Protein AF-R6WFL3-F1 (afdb_monomer_lite)

Sequence (416 aa):
MQDYYDLLGLNENCTKDEAKNAFMSKKKEVQGKMLSRDSEERAAAVKELGELTSAYKAIVENITDANKTSNSVKTESGGIIISDPIQQPPKPVTPKPVTPIKVNPSGTVINKNMMIIFGMILGILVLGFAVYFVFIQPNKPKNIPIPPPIGTPASIIPKMEDAKERHNGNIASIAKLINDTVNKKGNLKGETELLNSAMRVEQEVLDTLTELRNSSEANTRKGRMLIRILQAEQKRISGLVDGLRAGVNGLDYQAAFKIGSEGYYEYERLNSEYMHFETGDFKPQMAYVKGDDVFLRSAPSTNSSVIKTLKRNSGLDAIAVQTCDDERAGMINTDNVVVGFNGQNIRLAKGQPVTITGENGGTYQCQLNLENGSGTIYVDKVNMKKLYGETWYKVRLSGGTEGWVYKDFIQLKRDM

Secondary structure (DSSP, 8-state):
-HHHHHHHT--TT--HHHHHHHHHHHHHHHHHHTT-S-HHHHHHHHHHHHHHHHHHHHHHHHHHHHHHHHHS---------------------------------------HHHHHHHHHH---------SS-SS-------PPPPPPPSPPPPPSHHHHHHHHHHHHHHHHHHHHHHHHHHHHHSS-TT-HHHHHHHHHHHHHHHHHHHHHHHSTTTTSHHHHHHHHHHHHHHHHHHHHHHHHHHHHTTS--HHHHHHHHHHHHHHHHHHHHHHTTS--S---EEEEE-SSSEEEESSSSTTSPEEEEE-TT-EEEEEEEEE---TTEEEE-SSSEEEEETTEEEEEPTT-EEEEEEEETTEEEEEEEETTEEEEEEEEGGGEEE-TT-EEEEEE-TTS-EEEEEGGGEEE----

Radius of gyration: 30.84 Å; chains: 1; bounding box: 76×75×83 Å

pLDDT: mean 71.74, std 24.75, range [20.84, 97.12]

Foldseek 3Di:
DVVLCVLLVHDLPDDLVSLVVSLVVVLVVLVVQCPDPDPVSVVVSVVSNVSNVVSSVVSNVSNVVVVVVVVVDDDDDDDDDDDDDDDDDDDDDDDDDDDDDDDDPPDPPPPVVNVVLCVLLPVDDDPPPPPPPPDDDDPDPDDDDDDDDPDDDDDCLVVLVVLLVVLVVQLVVLSVVLVVCCVVPVFLAQVVVSLVSLVVSLVSLVVSLVVLCPDPCCPFPSNVLSNQLSVLSNQLSQLSNQLSVQRNNPHHSSVSSNSNSVSVVSNVVSVVVVCVQPWDPPDKAKKWFQDAQFFFFAAQALPGDGPDTDGGRAIWIQDTKHADRQQQGKWFQAFQFWKDWPNDIDGDGGGQIWGFDADDDQWTWTWHQDPVGIGIIIGGPVRMDRRGRAMWTWIAHPVRDIGIGGPVRMGTDDDD

InterPro domains:
  IPR003646 SH3-like domain, bacterial-type [SM00287] (284-413)

Organism: NCBI:txid1263101

Structure (mmCIF, N/CA/C/O backbone):
data_AF-R6WFL3-F1
#
_entry.id   AF-R6WFL3-F1
#
loop_
_atom_site.group_PDB
_atom_site.id
_atom_site.type_symbol
_atom_site.label_atom_id
_atom_site.label_alt_id
_atom_site.label_comp_id
_atom_site.label_asym_id
_atom_site.label_entity_id
_atom_site.label_seq_id
_atom_site.pdbx_PDB_ins_code
_atom_site.Cartn_x
_atom_site.Cartn_y
_atom_site.Cartn_z
_atom_site.occupancy
_atom_site.B_iso_or_equiv
_atom_site.auth_seq_id
_atom_site.auth_comp_id
_atom_site.auth_asym_id
_atom_site.auth_atom_id
_atom_site.pdbx_PDB_model_num
ATOM 1 N N . MET A 1 1 ? -12.961 -30.125 22.617 1.00 55.56 1 MET A N 1
ATOM 2 C CA . MET A 1 1 ? -11.669 -29.448 22.319 1.00 55.56 1 MET A CA 1
ATOM 3 C C . MET A 1 1 ? -11.300 -29.742 20.879 1.00 55.56 1 MET A C 1
ATOM 5 O O . MET A 1 1 ? -11.206 -28.788 20.120 1.00 55.56 1 MET A O 1
ATOM 9 N N . GLN A 1 2 ? -11.254 -31.025 20.499 1.00 55.75 2 GLN A N 1
ATOM 10 C CA . GLN A 1 2 ? -11.395 -31.530 19.124 1.00 55.75 2 GLN A CA 1
ATOM 11 C C . GLN A 1 2 ? -12.262 -30.643 18.205 1.00 55.75 2 GLN A C 1
ATOM 13 O O . GLN A 1 2 ? -11.785 -30.208 17.167 1.00 55.75 2 GLN A O 1
ATOM 18 N N . ASP A 1 3 ? -13.461 -30.251 18.646 1.00 67.31 3 ASP A N 1
ATOM 19 C CA . ASP A 1 3 ? -14.421 -29.370 17.959 1.00 67.31 3 ASP A CA 1
ATOM 20 C C . ASP A 1 3 ? -13.785 -28.081 17.383 1.00 67.31 3 ASP A C 1
ATOM 22 O O . ASP A 1 3 ? -14.160 -27.608 16.311 1.00 67.31 3 ASP A O 1
ATOM 26 N N . TYR A 1 4 ? -12.807 -27.498 18.088 1.00 69.19 4 TYR A N 1
ATOM 27 C CA . TYR A 1 4 ? -12.078 -26.309 17.640 1.00 69.19 4 TYR A CA 1
ATOM 28 C C . TYR A 1 4 ? -11.021 -26.640 16.578 1.00 69.19 4 TYR A C 1
ATOM 30 O O . TYR A 1 4 ? -10.841 -25.869 15.634 1.00 69.19 4 TYR A O 1
ATOM 38 N N . TYR A 1 5 ? -10.340 -27.782 16.702 1.00 72.06 5 TYR A N 1
ATOM 39 C CA . TYR A 1 5 ? -9.406 -28.269 15.685 1.00 72.06 5 TYR A CA 1
ATOM 40 C C . TYR A 1 5 ? -10.160 -28.642 14.401 1.00 72.06 5 TYR A C 1
ATOM 42 O O . TYR A 1 5 ? -9.754 -28.219 13.318 1.00 72.06 5 TYR A O 1
ATOM 50 N N . ASP A 1 6 ? -11.321 -29.293 14.516 1.00 82.88 6 ASP A N 1
ATOM 51 C CA . ASP A 1 6 ? -12.229 -29.602 13.405 1.00 82.88 6 ASP A CA 1
ATOM 52 C C . ASP A 1 6 ? -12.723 -28.321 12.706 1.00 82.88 6 ASP A C 1
ATOM 54 O O . ASP A 1 6 ? -12.683 -28.215 11.475 1.00 82.88 6 ASP A O 1
ATOM 58 N N . LEU A 1 7 ? -13.095 -27.290 13.481 1.00 78.81 7 LEU A N 1
ATOM 59 C CA . LEU A 1 7 ? -13.465 -25.967 12.959 1.00 78.81 7 LEU A CA 1
ATOM 60 C C . LEU A 1 7 ? -12.362 -25.325 12.107 1.00 78.81 7 LEU A C 1
ATOM 62 O O . LEU A 1 7 ? -12.686 -24.603 11.163 1.00 78.81 7 LEU A O 1
ATOM 66 N N . LEU A 1 8 ? -11.079 -25.619 12.345 1.00 75.75 8 LEU A N 1
ATOM 67 C CA . LEU A 1 8 ? -9.973 -25.180 11.481 1.00 75.75 8 LEU A CA 1
ATOM 68 C C . LEU A 1 8 ? -9.520 -26.225 10.443 1.00 75.75 8 LEU A C 1
ATOM 70 O O . LEU A 1 8 ? -8.880 -25.844 9.466 1.00 75.75 8 LEU A O 1
ATOM 74 N N . GLY A 1 9 ? -9.913 -27.495 10.571 1.00 81.56 9 GLY A N 1
ATOM 75 C CA . GLY A 1 9 ? -9.428 -28.597 9.728 1.00 81.56 9 GLY A CA 1
ATOM 76 C C . GLY A 1 9 ? -8.036 -29.094 10.134 1.00 81.56 9 GLY A C 1
ATOM 77 O O . GLY A 1 9 ? -7.206 -29.384 9.276 1.00 81.56 9 GLY A O 1
ATOM 78 N N . LEU A 1 10 ? -7.766 -29.128 11.440 1.00 83.38 10 LEU A N 1
ATOM 79 C CA . LEU A 1 10 ? -6.477 -29.457 12.052 1.00 83.38 10 LEU A CA 1
ATOM 80 C C . LEU A 1 10 ? -6.578 -30.719 12.922 1.00 83.38 10 LEU A C 1
ATOM 82 O O . LEU A 1 10 ? -7.665 -31.208 13.214 1.00 83.38 10 LEU A O 1
ATOM 86 N N . ASN A 1 11 ? -5.430 -31.219 13.378 1.00 84.12 11 ASN A N 1
ATOM 87 C CA . ASN A 1 11 ? -5.336 -32.232 14.432 1.00 84.12 11 ASN A CA 1
ATOM 88 C C . ASN A 1 11 ? -4.744 -31.617 15.713 1.00 84.12 11 ASN A C 1
ATOM 90 O O . ASN A 1 11 ? -4.111 -30.563 15.651 1.00 84.12 11 ASN A O 1
ATOM 94 N N . GLU A 1 12 ? -4.912 -32.283 16.860 1.00 80.06 12 GLU A N 1
ATOM 95 C CA . GLU A 1 12 ? -4.494 -31.745 18.168 1.00 80.06 12 GLU A CA 1
ATOM 96 C C . GLU A 1 12 ? -2.973 -31.495 18.295 1.00 80.06 12 GLU A C 1
ATOM 98 O O . GLU A 1 12 ? -2.556 -30.673 19.110 1.00 80.06 12 GLU A O 1
ATOM 103 N N . ASN A 1 13 ? -2.153 -32.121 17.438 1.00 78.94 13 ASN A N 1
ATOM 104 C CA . ASN A 1 13 ? -0.694 -31.960 17.394 1.00 78.94 13 ASN A CA 1
ATOM 105 C C . ASN A 1 13 ? -0.217 -30.817 16.470 1.00 78.94 13 ASN A C 1
ATOM 107 O O . ASN A 1 13 ? 0.988 -30.692 16.242 1.00 78.94 13 ASN A O 1
ATOM 111 N N . CYS A 1 14 ? -1.114 -30.006 15.893 1.00 75.38 14 CYS A N 1
ATOM 112 C CA . CYS A 1 14 ? -0.721 -28.961 14.943 1.00 75.38 14 CYS A CA 1
ATOM 113 C C . CYS A 1 14 ? 0.190 -27.892 15.573 1.00 75.38 14 CYS A C 1
ATOM 115 O O . CYS A 1 14 ? 0.003 -27.464 16.715 1.00 75.38 14 CYS A O 1
ATOM 117 N N . THR A 1 15 ? 1.141 -27.384 14.794 1.00 77.50 15 THR A N 1
ATOM 118 C CA . THR A 1 15 ? 1.982 -26.253 15.196 1.00 77.50 15 THR A CA 1
ATOM 119 C C . THR A 1 15 ? 1.193 -24.941 15.241 1.00 77.50 15 THR A C 1
ATOM 121 O O . THR A 1 15 ? 0.144 -24.772 14.614 1.00 77.50 15 THR A O 1
ATOM 124 N N . LYS A 1 16 ? 1.742 -23.949 15.953 1.00 68.31 16 LYS A N 1
ATOM 125 C CA . LYS A 1 16 ? 1.163 -22.600 16.049 1.00 68.31 16 LYS A CA 1
ATOM 126 C C . LYS A 1 16 ? 1.034 -21.906 14.685 1.00 68.31 16 LYS A C 1
ATOM 128 O O . LYS A 1 16 ? 0.079 -21.157 14.479 1.00 68.31 16 LYS A O 1
ATOM 133 N N . ASP A 1 17 ? 1.950 -22.174 13.755 1.00 61.53 17 ASP A N 1
ATOM 134 C CA . ASP A 1 17 ? 1.902 -21.613 12.403 1.00 61.53 17 ASP A CA 1
ATOM 135 C C . ASP A 1 17 ? 0.898 -22.341 11.498 1.00 61.53 17 ASP A C 1
ATOM 137 O O . ASP A 1 17 ? 0.208 -21.684 10.722 1.00 61.53 17 ASP A O 1
ATOM 141 N N . GLU A 1 18 ? 0.713 -23.657 11.635 1.00 69.38 18 GLU A N 1
ATOM 142 C CA . GLU A 1 18 ? -0.388 -24.371 10.965 1.00 69.38 18 GLU A CA 1
ATOM 143 C C . GLU A 1 18 ? -1.753 -23.873 11.455 1.00 69.38 18 GLU A C 1
ATOM 145 O O . GLU A 1 18 ? -2.615 -23.551 10.635 1.00 69.38 18 GLU A O 1
ATOM 150 N N . ALA A 1 19 ? -1.918 -23.696 12.772 1.00 66.50 19 ALA A N 1
ATOM 151 C CA . ALA A 1 19 ? -3.122 -23.110 13.360 1.00 66.50 19 ALA A CA 1
ATOM 152 C C . ALA A 1 19 ? -3.415 -21.701 12.814 1.00 66.50 19 ALA A C 1
ATOM 154 O O . ALA A 1 19 ? -4.546 -21.397 12.428 1.00 66.50 19 ALA A O 1
ATOM 155 N N . LYS A 1 20 ? -2.381 -20.857 12.716 1.00 63.12 20 LYS A N 1
ATOM 156 C CA . LYS A 1 20 ? -2.460 -19.504 12.148 1.00 63.12 20 LYS A CA 1
ATOM 157 C C . LYS A 1 20 ? -2.821 -19.526 10.660 1.00 63.12 20 LYS A C 1
ATOM 159 O O . LYS A 1 20 ? -3.680 -18.757 10.234 1.00 63.12 20 LYS A O 1
ATOM 164 N N . ASN A 1 21 ? -2.199 -20.401 9.873 1.00 62.81 21 ASN A N 1
ATOM 165 C CA . ASN A 1 21 ? -2.419 -20.488 8.428 1.00 62.81 21 ASN A CA 1
ATOM 166 C C . ASN A 1 21 ? -3.826 -21.012 8.096 1.00 62.81 21 ASN A C 1
ATOM 168 O O . ASN A 1 21 ? -4.504 -20.439 7.242 1.00 62.81 21 ASN A O 1
ATOM 172 N N . ALA A 1 22 ? -4.303 -22.038 8.809 1.00 68.19 22 ALA A N 1
ATOM 173 C CA . ALA A 1 22 ? -5.665 -22.550 8.668 1.00 68.19 22 ALA A CA 1
ATOM 174 C C . ALA A 1 22 ? -6.715 -21.496 9.059 1.00 68.19 22 ALA A C 1
ATOM 176 O O . ALA A 1 22 ? -7.662 -21.258 8.304 1.00 68.19 22 ALA A O 1
ATOM 177 N N . PHE A 1 23 ? -6.504 -20.794 10.181 1.00 75.38 23 PHE A N 1
ATOM 178 C CA . PHE A 1 23 ? -7.356 -19.679 10.597 1.00 75.38 23 PHE A CA 1
ATOM 179 C C . PHE A 1 23 ? -7.411 -18.563 9.545 1.00 75.38 23 PHE A C 1
ATOM 181 O O . PHE A 1 23 ? -8.501 -18.152 9.155 1.00 75.38 23 PHE A O 1
ATOM 188 N N . MET A 1 24 ? -6.264 -18.103 9.034 1.00 56.78 24 MET A N 1
ATOM 189 C CA . MET A 1 24 ? -6.214 -17.048 8.012 1.00 56.78 24 MET A CA 1
ATOM 190 C C . MET A 1 24 ? -6.866 -17.479 6.688 1.00 56.78 24 MET A C 1
ATOM 192 O O . MET A 1 24 ? -7.527 -16.664 6.042 1.00 56.78 24 MET A O 1
ATOM 196 N N . SER A 1 25 ? -6.741 -18.756 6.311 1.00 70.94 25 SER A N 1
ATOM 197 C CA . SER A 1 25 ? -7.398 -19.321 5.126 1.00 70.94 25 SER A CA 1
ATOM 198 C C . SER A 1 25 ? -8.926 -19.300 5.258 1.00 70.94 25 SER A C 1
ATOM 200 O O . SER A 1 25 ? -9.606 -18.697 4.426 1.00 70.94 25 SER A O 1
ATOM 202 N N . LYS A 1 26 ? -9.480 -19.856 6.349 1.00 74.06 26 LYS A N 1
ATOM 203 C CA . LYS A 1 26 ? -10.937 -19.845 6.579 1.00 74.06 26 LYS A CA 1
ATOM 204 C C . LYS A 1 26 ? -11.475 -18.429 6.812 1.00 74.06 26 LYS A C 1
ATOM 206 O O . LYS A 1 26 ? -12.497 -18.072 6.236 1.00 74.06 26 LYS A O 1
ATOM 211 N N . LYS A 1 27 ? -10.753 -17.570 7.546 1.00 66.50 27 LYS A N 1
ATOM 212 C CA . LYS A 1 27 ? -11.087 -16.141 7.703 1.00 66.50 27 LYS A CA 1
ATOM 213 C C . LYS A 1 27 ? -11.280 -15.455 6.346 1.00 66.50 27 LYS A C 1
ATOM 215 O O . LYS A 1 27 ? -12.251 -14.722 6.187 1.00 66.50 27 LYS A O 1
ATOM 220 N N . LYS A 1 28 ? -10.412 -15.717 5.362 1.00 68.19 28 LYS A N 1
ATOM 221 C CA . LYS A 1 28 ? -10.521 -15.153 4.007 1.00 68.19 28 LYS A CA 1
ATOM 222 C C . LYS A 1 28 ? -11.779 -15.621 3.264 1.00 68.19 28 LYS A C 1
ATOM 224 O O . LYS A 1 28 ? -12.411 -14.807 2.596 1.00 68.19 28 LYS A O 1
ATOM 229 N N . GLU A 1 29 ? -12.149 -16.897 3.379 1.00 69.38 29 GLU A N 1
ATOM 230 C CA . GLU A 1 29 ? -13.386 -17.432 2.787 1.00 69.38 29 GLU A CA 1
ATOM 231 C C . GLU A 1 29 ? -14.623 -16.745 3.387 1.00 69.38 29 GLU A C 1
ATOM 233 O O . GLU A 1 29 ? -15.464 -16.207 2.664 1.00 69.38 29 GLU A O 1
ATOM 238 N N . VAL A 1 30 ? -14.691 -16.685 4.718 1.00 65.12 30 VAL A N 1
ATOM 239 C CA . VAL A 1 30 ? -15.810 -16.083 5.454 1.00 65.12 30 VAL A CA 1
ATOM 240 C C . VAL A 1 30 ? -15.912 -14.579 5.207 1.00 65.12 30 VAL A C 1
ATOM 242 O O . VAL A 1 30 ? -17.006 -14.069 4.975 1.00 65.12 30 VAL A O 1
ATOM 245 N N . GLN A 1 31 ? -14.786 -13.861 5.145 1.00 53.72 31 GLN A N 1
ATOM 246 C CA . GLN A 1 31 ? -14.764 -12.445 4.762 1.00 53.72 31 GLN A CA 1
ATOM 247 C C . GLN A 1 31 ? -15.299 -12.197 3.340 1.00 53.72 31 GLN A C 1
ATOM 249 O O . GLN A 1 31 ? -15.818 -11.114 3.081 1.00 53.72 31 GLN A O 1
ATOM 254 N N . GLY A 1 32 ? -15.250 -13.187 2.440 1.00 52.69 32 GLY A N 1
ATOM 255 C CA . GLY A 1 32 ? -15.954 -13.135 1.156 1.00 52.69 32 GLY A CA 1
ATOM 256 C C . GLY A 1 32 ? -17.479 -13.138 1.324 1.00 52.69 32 GLY A C 1
ATOM 257 O O . GLY A 1 32 ? -18.158 -12.271 0.776 1.00 52.69 32 GLY A O 1
ATOM 258 N N . LYS A 1 33 ? -18.010 -14.049 2.151 1.00 55.25 33 LYS A N 1
ATOM 259 C CA . LYS A 1 33 ? -19.449 -14.159 2.478 1.00 55.25 33 LYS A CA 1
ATOM 260 C C . LYS A 1 33 ? -19.979 -12.896 3.184 1.00 55.25 33 LYS A C 1
ATOM 262 O O . LYS A 1 33 ? -21.088 -12.442 2.913 1.00 55.25 33 LYS A O 1
ATOM 267 N N . MET A 1 34 ? -19.154 -12.240 4.011 1.00 47.84 34 MET A N 1
ATOM 268 C CA . MET A 1 34 ? -19.475 -10.944 4.645 1.00 47.84 34 MET A CA 1
ATOM 269 C C . MET A 1 34 ? -19.715 -9.794 3.644 1.00 47.84 34 MET A C 1
ATOM 271 O O . MET A 1 34 ? -20.302 -8.779 4.021 1.00 47.84 34 MET A O 1
ATOM 275 N N . LEU A 1 35 ? -19.291 -9.934 2.381 1.00 48.16 35 LEU A N 1
ATOM 276 C CA . LEU A 1 35 ? -19.545 -8.970 1.301 1.00 48.16 35 LEU A CA 1
ATOM 277 C C . LEU A 1 35 ? -20.789 -9.311 0.459 1.00 48.16 35 LEU A C 1
ATOM 279 O O . LEU A 1 35 ? -21.089 -8.593 -0.499 1.00 48.16 35 LEU A O 1
ATOM 283 N N . SER A 1 36 ? -21.524 -10.378 0.799 1.00 56.16 36 SER A N 1
ATOM 284 C CA . SER A 1 36 ? -22.768 -10.736 0.112 1.00 56.16 36 SER A CA 1
ATOM 285 C C . SER A 1 36 ? -23.809 -9.618 0.195 1.00 56.16 36 SER A C 1
ATOM 287 O O . SER A 1 36 ? -23.834 -8.813 1.131 1.00 56.16 36 SER A O 1
ATOM 289 N N . ARG A 1 37 ? -24.711 -9.573 -0.791 1.00 49.59 37 ARG A N 1
ATOM 290 C CA . ARG A 1 37 ? -25.881 -8.681 -0.776 1.00 49.59 37 ARG A CA 1
ATOM 291 C C . ARG A 1 37 ? -26.983 -9.190 0.151 1.00 49.59 37 ARG A C 1
ATOM 293 O O . ARG A 1 37 ? -27.737 -8.366 0.671 1.00 49.59 37 ARG A O 1
ATOM 300 N N . ASP A 1 38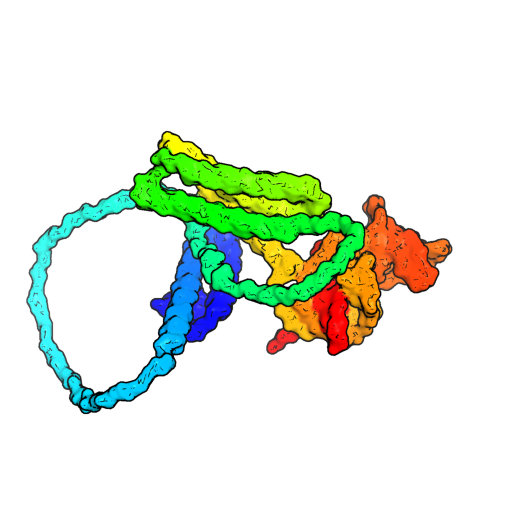 ? -27.015 -10.488 0.429 1.00 60.00 38 ASP A N 1
ATOM 301 C CA . ASP A 1 38 ? -27.946 -11.103 1.370 1.00 60.00 38 ASP A CA 1
ATOM 302 C C . ASP A 1 38 ? -27.626 -10.707 2.828 1.00 60.00 38 ASP A C 1
ATOM 304 O O . ASP A 1 38 ? -26.464 -10.605 3.224 1.00 60.00 38 ASP A O 1
ATOM 308 N N . SER A 1 39 ? -28.649 -10.405 3.631 1.00 41.91 39 SER A N 1
ATOM 309 C CA . SER A 1 39 ? -28.480 -10.000 5.035 1.00 41.91 39 SER A CA 1
ATOM 310 C C . SER A 1 39 ? -28.282 -11.159 6.006 1.00 41.91 39 SER A C 1
ATOM 312 O O . SER A 1 39 ? -27.598 -10.977 7.014 1.00 41.91 39 SER A O 1
ATOM 314 N N . GLU A 1 40 ? -28.860 -12.322 5.722 1.00 55.66 40 GLU A N 1
ATOM 315 C CA . GLU A 1 40 ? -28.738 -13.520 6.549 1.00 55.66 40 GLU A CA 1
ATOM 316 C C . GLU A 1 40 ? -27.392 -14.203 6.293 1.00 55.66 40 GLU A C 1
ATOM 318 O O . GLU A 1 40 ? -26.713 -14.571 7.249 1.00 55.66 40 GLU A O 1
ATOM 323 N N . GLU A 1 41 ? -26.925 -14.241 5.038 1.00 54.41 41 GLU A N 1
ATOM 324 C CA . GLU A 1 41 ? -25.578 -14.725 4.696 1.00 54.41 41 GLU A CA 1
ATOM 325 C C . GLU A 1 41 ? -24.485 -13.887 5.383 1.00 54.41 41 GLU A C 1
ATOM 327 O O . GLU A 1 41 ? -23.570 -14.438 5.999 1.00 54.41 41 GLU A O 1
ATOM 332 N N . ARG A 1 42 ? -24.613 -12.549 5.379 1.00 49.31 42 ARG A N 1
ATOM 333 C CA . ARG A 1 42 ? -23.694 -11.670 6.128 1.00 49.31 42 ARG A CA 1
ATOM 334 C C . ARG A 1 42 ? -23.737 -11.932 7.635 1.00 49.31 42 ARG A C 1
ATOM 336 O O . ARG A 1 42 ? -22.685 -11.942 8.271 1.00 49.31 42 ARG A O 1
ATOM 343 N N . ALA A 1 43 ? -24.920 -12.137 8.217 1.00 48.16 43 ALA A N 1
ATOM 344 C CA . ALA A 1 43 ? -25.063 -12.412 9.649 1.00 48.16 43 ALA A CA 1
ATOM 345 C C . ALA A 1 43 ? -24.472 -13.782 10.037 1.00 48.16 43 ALA A C 1
ATOM 347 O O . ALA A 1 43 ? -23.788 -13.893 11.057 1.00 48.16 43 ALA A O 1
ATOM 348 N N . ALA A 1 44 ? -24.670 -14.802 9.197 1.00 55.56 44 ALA A N 1
ATOM 349 C CA . ALA A 1 44 ? -24.047 -16.111 9.345 1.00 55.56 44 ALA A CA 1
ATOM 350 C C . ALA A 1 44 ? -22.516 -16.014 9.257 1.00 55.56 44 ALA A C 1
ATOM 352 O O . ALA A 1 44 ? -21.828 -16.540 10.128 1.00 55.56 44 ALA A O 1
ATOM 353 N N . ALA A 1 45 ? -21.980 -15.264 8.290 1.00 53.12 45 ALA A N 1
ATOM 354 C CA . ALA A 1 45 ? -20.541 -15.062 8.132 1.00 53.12 45 ALA A CA 1
ATOM 355 C C . ALA A 1 45 ? -19.900 -14.308 9.318 1.00 53.12 45 ALA A C 1
ATOM 357 O O . ALA A 1 45 ? -18.807 -14.656 9.760 1.00 53.12 45 ALA A O 1
ATOM 358 N N . VAL A 1 46 ? -20.587 -13.315 9.901 1.00 49.88 46 VAL A N 1
ATOM 359 C CA . VAL A 1 46 ? -20.142 -12.655 11.148 1.00 49.88 46 VAL A CA 1
ATOM 360 C C . VAL A 1 46 ? -20.034 -13.666 12.300 1.00 49.88 46 VAL A C 1
ATOM 362 O O . VAL A 1 46 ? -19.046 -13.656 13.035 1.00 49.88 46 VAL A O 1
ATOM 365 N N . LYS A 1 47 ? -21.016 -14.568 12.439 1.00 59.50 47 LYS A N 1
ATOM 366 C CA . LYS A 1 47 ? -21.015 -15.631 13.459 1.00 59.50 47 LYS A CA 1
ATOM 367 C C . LYS A 1 47 ? -19.905 -16.663 13.215 1.00 59.50 47 LYS A C 1
ATOM 369 O O . LYS A 1 47 ? -19.152 -16.965 14.138 1.00 59.50 47 LYS A O 1
ATOM 374 N N . GLU A 1 48 ? -19.758 -17.134 11.976 1.00 68.94 48 GLU A N 1
ATOM 375 C CA . GLU A 1 48 ? -18.723 -18.085 11.537 1.00 68.94 48 GLU A CA 1
ATOM 376 C C . GLU A 1 48 ? -17.310 -17.538 11.825 1.00 68.94 48 GLU A C 1
ATOM 378 O O . GLU A 1 48 ? -16.467 -18.239 12.382 1.00 68.94 48 GLU A O 1
ATOM 383 N N . LEU A 1 49 ? -17.058 -16.248 11.557 1.00 62.59 49 LEU A N 1
ATOM 384 C CA . LEU A 1 49 ? -15.784 -15.590 11.872 1.00 62.59 49 LEU A CA 1
ATOM 385 C C . LEU A 1 49 ? -15.507 -15.518 13.388 1.00 62.59 49 LEU A C 1
ATOM 387 O O . LEU A 1 49 ? -14.359 -15.681 13.822 1.00 62.59 49 LEU A O 1
ATOM 391 N N . GLY A 1 50 ? -16.546 -15.302 14.198 1.00 52.66 50 GLY A N 1
ATOM 392 C CA . GLY A 1 50 ? -16.454 -15.331 15.659 1.00 52.66 50 GLY A CA 1
ATOM 393 C C . GLY A 1 50 ? -16.080 -16.715 16.201 1.00 52.66 50 GLY A C 1
ATOM 394 O O . GLY A 1 50 ? -15.201 -16.839 17.058 1.00 52.66 50 GLY A O 1
ATOM 395 N N . GLU A 1 51 ? -16.688 -17.764 15.649 1.00 68.50 51 GLU A N 1
ATOM 396 C CA . GLU A 1 51 ? -16.431 -19.164 16.006 1.00 68.50 51 GLU A CA 1
ATOM 397 C C . GLU A 1 51 ? -15.019 -19.604 15.585 1.00 68.50 51 GLU A C 1
ATOM 399 O O . GLU A 1 51 ? -14.261 -20.103 16.419 1.00 68.50 51 GLU A O 1
ATOM 404 N N . LEU A 1 52 ? -14.603 -19.305 14.347 1.00 66.88 52 LEU A N 1
ATOM 405 C CA . LEU A 1 52 ? -13.253 -19.588 13.836 1.00 66.88 52 LEU A CA 1
ATOM 406 C C . LEU A 1 52 ? -12.142 -18.928 14.665 1.00 66.88 52 LEU A C 1
ATOM 408 O O . LEU A 1 52 ? -11.109 -19.548 14.925 1.00 66.88 52 LEU A O 1
ATOM 412 N N . THR A 1 53 ? -12.328 -17.674 15.090 1.00 62.94 53 THR A N 1
ATOM 413 C CA . THR A 1 53 ? -11.289 -16.974 15.867 1.00 62.94 53 THR A CA 1
ATOM 414 C C . THR A 1 53 ? -11.262 -17.438 17.326 1.00 62.94 53 THR A C 1
ATOM 416 O O . THR A 1 53 ? -10.192 -17.493 17.933 1.00 62.94 53 THR A O 1
ATOM 419 N N . SER A 1 54 ? -12.414 -17.832 17.880 1.00 64.69 54 SER A N 1
ATOM 420 C CA . SER A 1 54 ? -12.496 -18.465 19.205 1.00 64.69 54 SER A CA 1
ATOM 421 C C . SER A 1 54 ? -11.786 -19.824 19.215 1.00 64.69 54 SER A C 1
ATOM 423 O O . SER A 1 54 ? -11.005 -20.100 20.126 1.00 64.69 54 SER A O 1
ATOM 425 N N . ALA A 1 55 ? -11.976 -20.622 18.158 1.00 70.44 55 ALA A N 1
ATOM 426 C CA . ALA A 1 55 ? -11.270 -21.882 17.944 1.00 70.44 55 ALA A CA 1
ATOM 427 C C . ALA A 1 55 ? -9.748 -21.680 17.843 1.00 70.44 55 ALA A C 1
ATOM 429 O O . ALA A 1 55 ? -8.992 -22.292 18.596 1.00 70.44 55 ALA A O 1
ATOM 430 N N . TYR A 1 56 ? -9.296 -20.759 16.981 1.00 70.25 56 TYR A N 1
ATOM 431 C CA . TYR A 1 56 ? -7.877 -20.410 16.845 1.00 70.25 56 TYR A CA 1
ATOM 432 C C . TYR A 1 56 ? -7.247 -19.985 18.178 1.00 70.25 56 TYR A C 1
ATOM 434 O O . TYR A 1 56 ? -6.161 -20.454 18.523 1.00 70.25 56 TYR A O 1
ATOM 442 N N . LYS A 1 57 ? -7.940 -19.145 18.960 1.00 70.69 57 LYS A N 1
ATOM 443 C CA . LYS A 1 57 ? -7.466 -18.723 20.281 1.00 70.69 57 LYS A CA 1
ATOM 444 C C . LYS A 1 57 ? -7.267 -19.926 21.216 1.00 70.69 57 LYS A C 1
ATOM 446 O O . LYS A 1 57 ? -6.178 -20.075 21.765 1.00 70.69 57 LYS A O 1
ATOM 451 N N . ALA A 1 58 ? -8.280 -20.783 21.360 1.00 73.75 58 ALA A N 1
ATOM 452 C CA . ALA A 1 58 ? -8.226 -21.944 22.251 1.00 73.75 58 ALA A CA 1
ATOM 453 C C . ALA A 1 58 ? -7.105 -22.930 21.867 1.00 73.75 58 ALA A C 1
ATOM 455 O O . ALA A 1 58 ? -6.401 -23.438 22.738 1.00 73.75 58 ALA A O 1
ATOM 456 N N . ILE A 1 59 ? -6.890 -23.146 20.565 1.00 76.06 59 ILE A N 1
ATOM 457 C CA . ILE A 1 59 ? -5.795 -23.975 20.038 1.00 76.06 59 ILE A CA 1
ATOM 458 C C . ILE A 1 59 ? -4.430 -23.372 20.391 1.00 76.06 59 ILE A C 1
ATOM 460 O O . ILE A 1 59 ? -3.548 -24.078 20.878 1.00 76.06 59 ILE A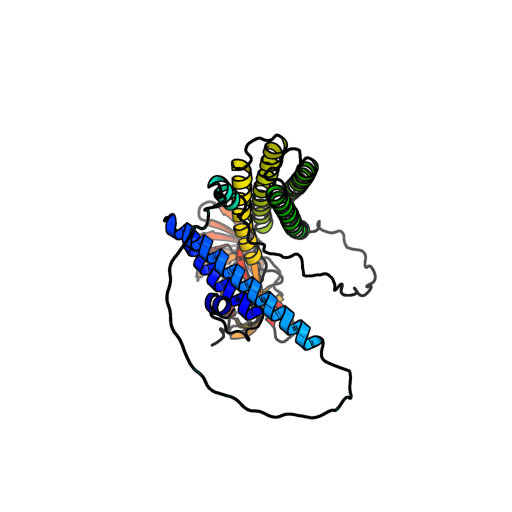 O 1
ATOM 464 N N . VAL A 1 60 ? -4.240 -22.064 20.190 1.00 75.31 60 VAL A N 1
ATOM 465 C CA . VAL A 1 60 ? -2.966 -21.394 20.499 1.00 75.31 60 VAL A CA 1
ATOM 466 C C . VAL A 1 60 ? -2.685 -21.350 22.003 1.00 75.31 60 VAL A C 1
ATOM 468 O O . VAL A 1 60 ? -1.522 -21.475 22.392 1.00 75.31 60 VAL A O 1
ATOM 471 N N . GLU A 1 61 ? -3.707 -21.208 22.849 1.00 76.62 61 GLU A N 1
ATOM 472 C CA . GLU A 1 61 ? -3.571 -21.323 24.308 1.00 76.62 61 GLU A CA 1
ATOM 473 C C . GLU A 1 61 ? -3.145 -22.751 24.703 1.00 76.62 61 GLU A C 1
ATOM 475 O O . GLU A 1 61 ? -2.106 -22.902 25.346 1.00 76.62 61 GLU A O 1
ATOM 480 N N . ASN A 1 62 ? -3.822 -23.793 24.198 1.00 77.62 62 ASN A N 1
ATOM 481 C CA . ASN A 1 62 ? -3.466 -25.199 24.448 1.00 77.62 62 ASN A CA 1
ATOM 482 C C . ASN A 1 62 ? -2.024 -25.538 24.011 1.00 77.62 62 ASN A C 1
ATOM 484 O O . ASN A 1 62 ? -1.233 -26.057 24.800 1.00 77.62 62 ASN A O 1
ATOM 488 N N . ILE A 1 63 ? -1.631 -25.156 22.787 1.00 77.88 63 ILE A N 1
ATOM 489 C CA . ILE A 1 63 ? -0.252 -25.322 22.286 1.00 77.88 63 ILE A CA 1
ATOM 490 C C . ILE A 1 63 ? 0.751 -24.599 23.199 1.00 77.88 63 ILE A C 1
ATOM 492 O O . ILE A 1 63 ? 1.844 -25.109 23.452 1.00 77.88 63 ILE A O 1
ATOM 496 N N . THR A 1 64 ? 0.410 -23.413 23.707 1.00 73.50 64 THR A N 1
ATOM 497 C CA . THR A 1 64 ? 1.307 -22.633 24.573 1.00 73.50 64 THR A CA 1
ATOM 498 C C . THR A 1 64 ? 1.476 -23.288 25.950 1.00 73.50 64 THR A C 1
ATOM 500 O O . THR A 1 64 ? 2.597 -23.346 26.455 1.00 73.50 64 THR A O 1
ATOM 503 N N . ASP A 1 65 ? 0.414 -23.838 26.539 1.00 74.19 65 ASP A N 1
ATOM 504 C CA . ASP A 1 65 ? 0.461 -24.472 27.865 1.00 74.19 65 ASP A CA 1
ATOM 505 C C . ASP A 1 65 ? 1.066 -25.889 27.838 1.00 74.19 65 ASP A C 1
ATOM 507 O O . ASP A 1 65 ? 1.839 -26.250 28.736 1.00 74.19 65 ASP A O 1
ATOM 511 N N . ALA A 1 66 ? 0.863 -26.648 26.757 1.00 68.12 66 ALA A N 1
ATOM 512 C CA . ALA A 1 66 ? 1.598 -27.889 26.497 1.00 68.12 66 ALA A CA 1
ATOM 513 C C . ALA A 1 66 ? 3.120 -27.640 26.418 1.00 68.12 66 ALA A C 1
ATOM 515 O O . ALA A 1 66 ? 3.918 -28.373 27.014 1.00 68.12 66 ALA A O 1
ATOM 516 N N . ASN A 1 67 ? 3.530 -26.546 25.763 1.00 60.50 67 ASN A N 1
ATOM 517 C CA . ASN A 1 67 ? 4.933 -26.132 25.689 1.00 60.50 67 ASN A CA 1
ATOM 518 C C . ASN A 1 67 ? 5.488 -25.614 27.030 1.00 60.50 67 ASN A C 1
ATOM 520 O O . ASN A 1 67 ? 6.676 -25.799 27.287 1.00 60.50 67 ASN A O 1
ATOM 524 N N . LYS A 1 68 ? 4.676 -25.028 27.925 1.00 58.12 68 LYS A N 1
ATOM 525 C CA . LYS A 1 68 ? 5.120 -24.728 29.305 1.00 58.12 68 LYS A CA 1
ATOM 526 C C . LYS A 1 68 ? 5.402 -26.015 30.078 1.00 58.12 68 LYS A C 1
ATOM 528 O O . LYS A 1 68 ? 6.484 -26.164 30.637 1.00 58.12 68 LYS A O 1
ATOM 533 N N . THR A 1 69 ? 4.462 -26.957 30.039 1.00 52.47 69 THR A N 1
ATOM 534 C CA . THR A 1 69 ? 4.546 -28.239 30.763 1.00 52.47 69 THR A CA 1
ATOM 535 C C . THR A 1 69 ? 5.740 -29.077 30.296 1.00 52.47 69 THR A C 1
ATOM 537 O O . THR A 1 69 ? 6.448 -29.668 31.105 1.00 52.47 69 THR A O 1
ATOM 540 N N . SER A 1 70 ? 6.040 -29.052 28.994 1.00 49.62 70 SER A N 1
ATOM 541 C CA . SER A 1 70 ? 7.225 -29.712 28.422 1.00 49.62 70 SER A CA 1
ATOM 542 C C . SER A 1 70 ? 8.558 -29.085 28.861 1.00 49.62 70 SER A C 1
ATOM 544 O O . SER A 1 70 ? 9.578 -29.770 28.882 1.00 49.62 70 SER A O 1
ATOM 546 N N . ASN A 1 71 ? 8.569 -27.796 29.221 1.00 37.84 71 ASN A N 1
ATOM 547 C CA . ASN A 1 71 ? 9.775 -27.078 29.648 1.00 37.84 71 ASN A CA 1
ATOM 548 C C . ASN A 1 71 ? 9.992 -27.079 31.174 1.00 37.84 71 ASN A C 1
ATOM 550 O O . ASN A 1 71 ? 11.085 -26.740 31.619 1.00 37.84 71 ASN A O 1
ATOM 554 N N . SER A 1 72 ? 9.003 -27.481 31.982 1.00 36.19 72 SER A N 1
ATOM 555 C CA . SER A 1 72 ? 9.123 -27.532 33.449 1.00 36.19 72 SER A CA 1
ATOM 556 C C . SER A 1 72 ? 9.625 -28.870 34.008 1.00 36.19 72 SER A C 1
ATOM 558 O O . SER A 1 72 ? 9.689 -29.020 35.224 1.00 36.19 72 SER A O 1
ATOM 560 N N . VAL A 1 73 ? 9.962 -29.855 33.162 1.00 37.94 73 VAL A N 1
ATOM 561 C CA . VAL A 1 73 ? 10.340 -31.217 33.598 1.00 37.94 73 VAL A CA 1
ATOM 562 C C . VAL A 1 73 ? 11.731 -31.616 33.093 1.00 37.94 73 VAL A C 1
ATOM 564 O O . VAL A 1 73 ? 11.888 -32.539 32.293 1.00 37.94 73 VAL A O 1
ATOM 567 N N . LYS A 1 74 ? 12.768 -30.937 33.600 1.00 32.03 74 LYS A N 1
ATOM 568 C CA . LYS A 1 74 ? 14.137 -31.477 33.684 1.00 32.03 74 LYS A CA 1
ATOM 569 C C . LYS A 1 74 ? 14.799 -31.051 34.996 1.00 32.03 74 LYS A C 1
ATOM 571 O O . LYS A 1 74 ? 14.713 -29.890 35.375 1.00 32.03 74 LYS A O 1
ATOM 576 N N . THR A 1 75 ? 15.508 -32.003 35.607 1.00 27.06 75 THR A N 1
ATOM 577 C CA . THR A 1 75 ? 16.305 -31.867 36.842 1.00 27.06 75 THR A CA 1
ATOM 578 C C . THR A 1 75 ? 15.511 -31.804 38.153 1.00 27.06 75 THR A C 1
ATOM 580 O O . THR A 1 75 ? 15.346 -30.745 38.739 1.00 27.06 75 THR A O 1
ATOM 583 N N . GLU A 1 76 ? 15.131 -32.974 38.670 1.00 27.58 76 GLU A N 1
ATOM 584 C CA . GLU A 1 76 ? 15.690 -33.494 39.934 1.00 27.58 76 GLU A CA 1
ATOM 585 C C . GLU A 1 76 ? 15.531 -35.029 39.975 1.00 27.58 76 GLU A C 1
ATOM 587 O O . GLU A 1 76 ? 14.957 -35.604 39.044 1.00 27.58 76 GLU A O 1
ATOM 592 N N . SER A 1 77 ? 16.141 -35.724 40.945 1.00 25.91 77 SER A N 1
ATOM 593 C CA . SER A 1 77 ? 16.336 -37.183 40.878 1.00 25.91 77 SER A CA 1
ATOM 594 C C . SER A 1 77 ? 16.140 -37.928 42.205 1.00 25.91 77 SER A C 1
ATOM 596 O O . SER A 1 77 ? 16.447 -37.420 43.277 1.00 25.91 77 SER A O 1
ATOM 598 N N . GLY A 1 78 ? 15.720 -39.196 42.095 1.00 25.47 78 GLY A N 1
ATOM 599 C CA . GLY A 1 78 ? 15.797 -40.198 43.167 1.00 25.47 78 GLY A CA 1
ATOM 600 C C . GLY A 1 78 ? 14.558 -40.307 44.066 1.00 25.47 78 GLY A C 1
ATOM 601 O O . GLY A 1 78 ? 14.199 -39.372 44.767 1.00 25.47 78 GLY A O 1
ATOM 602 N N . GLY A 1 79 ? 13.936 -41.492 44.093 1.00 24.19 79 GLY A N 1
ATOM 603 C CA . GLY A 1 79 ? 12.803 -41.789 44.980 1.00 24.19 79 GLY A CA 1
ATOM 604 C C . GLY A 1 79 ? 11.989 -42.998 44.519 1.00 24.19 79 GLY A C 1
ATOM 605 O O . GLY A 1 79 ? 11.003 -42.848 43.808 1.00 24.19 79 GLY A O 1
ATOM 606 N N . ILE A 1 80 ? 12.413 -44.206 44.898 1.00 26.67 80 ILE A N 1
ATOM 607 C CA . ILE A 1 80 ? 11.689 -45.461 44.620 1.00 26.67 80 ILE A CA 1
ATOM 608 C C . ILE A 1 80 ? 10.684 -45.723 45.749 1.00 26.67 80 ILE A C 1
ATOM 610 O O . ILE A 1 80 ? 11.053 -45.548 46.903 1.00 26.67 80 ILE A O 1
ATOM 614 N N . ILE A 1 81 ? 9.488 -46.233 45.423 1.00 27.33 81 ILE A N 1
ATOM 615 C CA . ILE A 1 81 ? 8.768 -47.311 46.141 1.00 27.33 81 ILE A CA 1
ATOM 616 C C . ILE A 1 81 ? 7.766 -47.948 45.153 1.00 27.33 81 ILE A C 1
ATOM 618 O O . ILE A 1 81 ? 7.288 -47.300 44.224 1.00 27.33 81 ILE A O 1
ATOM 622 N N . ILE A 1 82 ? 7.509 -49.245 45.321 1.00 26.56 82 ILE A N 1
ATOM 623 C CA . ILE A 1 82 ? 6.713 -50.105 44.430 1.00 26.56 82 ILE A CA 1
ATOM 624 C C . ILE A 1 82 ? 5.353 -50.390 45.091 1.00 26.56 82 ILE A C 1
ATOM 626 O O . ILE A 1 82 ? 5.344 -50.654 46.294 1.00 26.56 82 ILE A O 1
ATOM 630 N N . SER A 1 83 ? 4.243 -50.419 44.333 1.00 24.06 83 SER A N 1
ATOM 631 C CA . SER A 1 83 ? 3.333 -51.592 44.208 1.00 24.06 83 SER A CA 1
ATOM 632 C C . SER A 1 83 ? 2.026 -51.298 43.448 1.00 24.06 83 SER A C 1
ATOM 634 O O . SER A 1 83 ? 1.376 -50.288 43.678 1.00 24.06 83 SER A O 1
ATOM 636 N N . ASP A 1 84 ? 1.629 -52.268 42.625 1.00 23.28 84 ASP A N 1
ATOM 637 C CA . ASP A 1 84 ? 0.307 -52.537 42.013 1.00 23.28 84 ASP A CA 1
ATOM 638 C C . ASP A 1 84 ? 0.144 -54.092 42.075 1.00 23.28 84 ASP A C 1
ATOM 640 O O . ASP A 1 84 ? 1.196 -54.732 42.240 1.00 23.28 84 ASP A O 1
ATOM 644 N N . PRO A 1 85 ? -1.043 -54.763 41.961 1.00 34.81 85 PRO A N 1
ATOM 645 C CA . PRO A 1 85 ? -2.035 -54.532 40.887 1.00 34.81 85 PRO A CA 1
ATOM 646 C C . PRO A 1 85 ? -3.553 -54.870 41.133 1.00 34.81 85 PRO A C 1
ATOM 648 O O . PRO A 1 85 ? -3.904 -55.719 41.943 1.00 34.81 85 PRO A O 1
ATOM 651 N N . ILE A 1 86 ? -4.435 -54.291 40.290 1.00 25.58 86 ILE A N 1
ATOM 652 C CA . ILE A 1 86 ? -5.603 -54.897 39.556 1.00 25.58 86 ILE A CA 1
ATOM 653 C C . ILE A 1 86 ? -6.704 -55.717 40.308 1.00 25.58 86 ILE A C 1
ATOM 655 O O . ILE A 1 86 ? -6.407 -56.763 40.869 1.00 25.58 86 ILE A O 1
ATOM 659 N N . GLN A 1 87 ? -8.010 -55.367 40.135 1.00 23.53 87 GLN A N 1
ATOM 660 C CA . GLN A 1 87 ? -9.067 -56.120 39.365 1.00 23.53 87 GLN A CA 1
ATOM 661 C C . GLN A 1 87 ? -10.496 -55.468 39.442 1.00 23.53 87 GLN A C 1
ATOM 663 O O . GLN A 1 87 ? -10.716 -54.567 40.245 1.00 23.53 87 GLN A O 1
ATOM 668 N N . GLN A 1 88 ? -11.463 -55.866 38.579 1.00 23.42 88 GLN A N 1
ATOM 669 C CA . GLN A 1 88 ? -12.851 -55.313 38.461 1.00 23.42 88 GLN A CA 1
ATOM 670 C C . GLN A 1 88 ? -13.994 -56.409 38.504 1.00 23.42 88 GLN A C 1
ATOM 672 O O . GLN A 1 88 ? -13.748 -57.440 39.123 1.00 23.42 88 GLN A O 1
ATOM 677 N N . PRO A 1 89 ? -15.246 -56.245 37.966 1.00 39.75 89 PRO A N 1
ATOM 678 C CA . PRO A 1 89 ? -16.517 -56.138 38.734 1.00 39.75 89 PRO A CA 1
ATOM 679 C C . PRO A 1 89 ? -17.583 -57.241 38.398 1.00 39.75 89 PRO A C 1
ATOM 681 O O . PRO A 1 89 ? -17.229 -58.183 37.686 1.00 39.75 89 PRO A O 1
ATOM 684 N N . PRO A 1 90 ? -18.875 -57.189 38.860 1.00 34.47 90 PRO A N 1
ATOM 685 C CA . PRO A 1 90 ? -19.977 -56.556 38.073 1.00 34.47 90 PRO A CA 1
ATOM 686 C C . PRO A 1 90 ? -21.257 -56.045 38.852 1.00 34.47 90 PRO A C 1
ATOM 688 O O . PRO A 1 90 ? -21.268 -55.942 40.072 1.00 34.47 90 PRO A O 1
ATOM 691 N N . LYS A 1 91 ? -22.324 -55.681 38.094 1.00 31.58 91 LYS A N 1
ATOM 692 C CA . LYS A 1 91 ? -23.701 -55.138 38.414 1.00 31.58 91 LYS A CA 1
ATOM 693 C C . LYS A 1 91 ? -24.726 -56.208 38.924 1.00 31.58 91 LYS A C 1
ATOM 695 O O . LYS A 1 91 ? -24.283 -57.355 38.941 1.00 31.58 91 LYS A O 1
ATOM 700 N N . PRO A 1 92 ? -26.051 -55.970 39.255 1.00 31.86 92 PRO A N 1
ATOM 701 C CA . PRO A 1 92 ? -27.070 -54.913 38.895 1.00 31.86 92 PRO A CA 1
ATOM 702 C C . PRO A 1 92 ? -27.875 -54.302 40.112 1.00 31.86 92 PRO A C 1
ATOM 704 O O . PRO A 1 92 ? -27.345 -54.383 41.209 1.00 31.86 92 PRO A O 1
ATOM 707 N N . VAL A 1 93 ? -29.034 -53.575 40.102 1.00 25.30 93 VAL A N 1
ATOM 708 C CA . VAL A 1 93 ? -30.420 -53.686 39.506 1.00 25.30 93 VAL A CA 1
ATOM 709 C C . VAL A 1 93 ? -31.228 -52.335 39.616 1.00 25.30 93 VAL A C 1
ATOM 711 O O . VAL A 1 93 ? -30.834 -51.452 40.369 1.00 25.30 93 VAL A O 1
ATOM 714 N N . THR A 1 94 ? -32.367 -52.166 38.904 1.00 27.39 94 THR A N 1
ATOM 715 C CA . THR A 1 94 ? -33.438 -51.104 39.010 1.00 27.39 94 THR A CA 1
ATOM 716 C C . THR A 1 94 ? -34.856 -51.773 38.978 1.00 27.39 94 THR A C 1
ATOM 718 O O . THR A 1 94 ? -34.831 -52.964 38.657 1.00 27.39 94 THR A O 1
ATOM 721 N N . PRO A 1 95 ? -36.075 -51.170 39.248 1.00 29.81 95 PRO A N 1
ATOM 722 C CA . PRO A 1 95 ? -36.534 -49.769 38.972 1.00 29.81 95 PRO A CA 1
ATOM 723 C C . PRO A 1 95 ? -37.715 -49.093 39.789 1.00 29.81 95 PRO A C 1
ATOM 725 O O . PRO A 1 95 ? -38.534 -49.768 40.398 1.00 29.81 95 PRO A O 1
ATOM 728 N N . LYS A 1 96 ? -37.930 -47.765 39.571 1.00 26.08 96 LYS A N 1
ATOM 729 C CA . LYS A 1 96 ? -39.218 -46.972 39.644 1.00 26.08 96 LYS A CA 1
ATOM 730 C C . LYS A 1 96 ? -39.977 -46.855 41.009 1.00 26.08 96 LYS A C 1
ATOM 732 O O . LYS A 1 96 ? -39.618 -47.574 41.932 1.00 26.08 96 LYS A O 1
ATOM 737 N N . PRO A 1 97 ? -41.014 -45.976 41.184 1.00 25.64 97 PRO A N 1
ATOM 738 C CA . PRO A 1 97 ? -41.691 -45.038 40.257 1.00 25.64 97 PRO A CA 1
ATOM 739 C C . PRO A 1 97 ? -41.608 -43.532 40.670 1.00 25.64 97 PRO A C 1
ATOM 741 O O . PRO A 1 97 ? -40.650 -43.120 41.311 1.00 25.64 97 PRO A O 1
ATOM 744 N N . VAL A 1 98 ? -42.561 -42.691 40.229 1.00 23.11 98 VAL A N 1
ATOM 745 C CA . VAL A 1 98 ? -42.513 -41.200 40.173 1.00 23.11 98 VAL A CA 1
ATOM 746 C C . VAL A 1 98 ? -43.765 -40.586 40.872 1.00 23.11 98 VAL A C 1
ATOM 748 O O . VAL A 1 98 ? -44.698 -41.328 41.167 1.00 23.11 98 VAL A O 1
ATOM 751 N N . THR A 1 99 ? -43.932 -39.280 41.164 1.00 22.20 99 THR A N 1
ATOM 752 C CA . THR A 1 99 ? -44.132 -38.191 40.165 1.00 22.20 99 THR A CA 1
ATOM 753 C C . THR A 1 99 ? -43.662 -36.765 40.645 1.00 22.20 99 THR A C 1
ATOM 755 O O . THR A 1 99 ? -42.442 -36.620 40.626 1.00 22.20 99 THR A O 1
ATOM 758 N N . PRO A 1 100 ? -44.439 -35.692 41.015 1.00 28.39 100 PRO A N 1
ATOM 759 C CA . PRO A 1 100 ? -43.922 -34.296 40.910 1.00 28.39 100 PRO A CA 1
ATOM 760 C C . PRO A 1 100 ? -44.083 -33.336 42.131 1.00 28.39 100 PRO A C 1
ATOM 762 O O . PRO A 1 100 ? -44.929 -33.552 42.992 1.00 28.39 100 PRO A O 1
ATOM 765 N N . ILE A 1 101 ? -43.397 -32.174 42.109 1.00 20.84 101 ILE A N 1
ATOM 766 C CA . ILE A 1 101 ? -43.942 -30.829 42.455 1.00 20.84 101 ILE A CA 1
ATOM 767 C C . ILE A 1 101 ? -43.017 -29.696 41.932 1.00 20.84 101 ILE A C 1
ATOM 769 O O . ILE A 1 101 ? -41.839 -29.913 41.671 1.00 20.84 101 ILE A O 1
ATOM 773 N N . LYS A 1 102 ? -43.605 -28.505 41.729 1.00 22.62 102 LYS A N 1
ATOM 774 C CA . LYS A 1 102 ? -43.076 -27.230 41.180 1.00 22.62 102 LYS A CA 1
ATOM 775 C C . LYS A 1 102 ? -41.568 -26.919 41.321 1.00 22.62 102 LYS A C 1
ATOM 777 O O . LYS A 1 102 ? -41.012 -26.983 42.411 1.00 22.62 102 LYS A O 1
ATOM 782 N N . VAL A 1 103 ? -41.017 -26.296 40.270 1.00 22.70 103 VAL A N 1
ATOM 783 C CA . VAL A 1 103 ? -39.898 -25.328 40.342 1.00 22.70 103 VAL A CA 1
ATOM 784 C C . VAL A 1 103 ? -40.366 -23.986 39.754 1.00 22.70 103 VAL A C 1
ATOM 786 O O . VAL A 1 103 ? -41.207 -23.963 38.856 1.00 22.70 103 VAL A O 1
ATOM 789 N N . ASN A 1 104 ? -39.877 -22.868 40.297 1.00 22.98 104 ASN A N 1
ATOM 790 C CA . ASN A 1 104 ? -40.350 -21.511 39.994 1.00 22.98 104 ASN A CA 1
ATOM 791 C C . ASN A 1 104 ? -39.552 -20.873 38.826 1.00 22.98 104 ASN A C 1
ATOM 793 O O . ASN A 1 104 ? -38.324 -20.989 38.823 1.00 22.98 104 ASN A O 1
ATOM 797 N N . PRO A 1 105 ? -40.177 -20.169 37.860 1.00 24.44 105 PRO A N 1
ATOM 798 C CA . PRO A 1 105 ? -39.467 -19.594 36.717 1.00 24.44 105 PRO A CA 1
ATOM 799 C C . PRO A 1 105 ? -38.802 -18.249 37.060 1.00 24.44 105 PRO A C 1
ATOM 801 O O . PRO A 1 105 ? -39.343 -17.182 36.778 1.00 24.44 105 PRO A O 1
ATOM 804 N N . SER A 1 106 ? -37.590 -18.281 37.620 1.00 24.94 106 SER A N 1
ATOM 805 C CA . SER A 1 106 ? -36.745 -17.082 37.776 1.00 24.94 106 SER A CA 1
ATOM 806 C C . SER A 1 106 ? -35.950 -16.778 36.497 1.00 24.94 106 SER A C 1
ATOM 808 O O . SER A 1 106 ? -34.719 -16.753 36.496 1.00 24.94 106 SER A O 1
ATOM 810 N N . GLY A 1 107 ? -36.656 -16.574 35.383 1.00 23.25 107 GLY A N 1
ATOM 811 C CA . GLY A 1 107 ? -36.043 -16.158 34.124 1.00 23.25 107 GLY A CA 1
ATOM 812 C C . GLY A 1 107 ? -35.712 -14.667 34.143 1.00 23.25 107 GLY A C 1
ATOM 813 O O . GLY A 1 107 ? -36.592 -13.847 33.895 1.00 23.25 107 GLY A O 1
ATOM 814 N N . THR A 1 108 ? -34.452 -14.307 34.404 1.00 26.00 108 THR A N 1
ATOM 815 C CA . THR A 1 108 ? -33.975 -12.926 34.227 1.00 26.00 108 THR A CA 1
ATOM 816 C C . THR A 1 108 ? -34.155 -12.528 32.765 1.00 26.00 108 THR A C 1
ATOM 818 O O . THR A 1 108 ? -33.461 -13.042 31.888 1.00 26.00 108 THR A O 1
ATOM 821 N N . VAL A 1 109 ? -35.104 -11.631 32.488 1.00 23.42 109 VAL A N 1
ATOM 822 C CA . VAL A 1 109 ? -35.418 -11.200 31.121 1.00 23.42 109 VAL A CA 1
ATOM 823 C C . VAL A 1 109 ? -34.256 -10.371 30.579 1.00 23.42 109 VAL A C 1
ATOM 825 O O . VAL A 1 109 ? -34.148 -9.174 30.844 1.00 23.42 109 VAL A O 1
ATOM 828 N N . ILE A 1 110 ? -33.384 -11.019 29.805 1.00 28.69 110 ILE A N 1
ATOM 829 C CA . ILE A 1 110 ? -32.322 -10.354 29.050 1.00 28.69 110 ILE A CA 1
ATOM 830 C C . ILE A 1 110 ? -33.000 -9.416 28.049 1.00 28.69 110 ILE A C 1
ATOM 832 O O . ILE A 1 110 ? -33.588 -9.850 27.057 1.00 28.69 110 ILE A O 1
ATOM 836 N N . ASN A 1 111 ? -32.956 -8.115 28.337 1.00 27.92 111 ASN A N 1
ATOM 837 C CA . ASN A 1 111 ? -33.544 -7.094 27.482 1.00 27.92 111 ASN A CA 1
ATOM 838 C C . ASN A 1 111 ? -32.882 -7.159 26.094 1.00 27.92 111 ASN A C 1
ATOM 840 O O . ASN A 1 111 ? -31.658 -7.061 25.992 1.00 27.92 111 ASN A O 1
ATOM 844 N N . LYS A 1 112 ? -33.680 -7.294 25.023 1.00 29.27 112 LYS A N 1
ATOM 845 C CA . LYS A 1 112 ? -33.178 -7.381 23.639 1.00 29.27 112 LYS A CA 1
ATOM 846 C C . LYS A 1 112 ? -32.264 -6.209 23.267 1.00 29.27 112 LYS A C 1
ATOM 848 O O . LYS A 1 112 ? -31.305 -6.410 22.527 1.00 29.27 112 LYS A O 1
ATOM 853 N N . ASN A 1 113 ? -32.485 -5.024 23.840 1.00 31.02 113 ASN A N 1
ATOM 854 C CA . ASN A 1 113 ? -31.617 -3.868 23.623 1.00 31.02 113 ASN A CA 1
ATOM 855 C C . ASN A 1 113 ? -30.185 -4.119 24.127 1.00 31.02 113 ASN A C 1
ATOM 857 O O . ASN A 1 113 ? -29.242 -3.673 23.489 1.00 31.02 113 ASN A O 1
ATOM 861 N N . MET A 1 114 ? -29.997 -4.884 25.207 1.00 28.61 114 MET A N 1
ATOM 862 C CA . MET A 1 114 ? -28.668 -5.231 25.731 1.00 28.61 114 MET A CA 1
ATOM 863 C C . MET A 1 114 ? -27.881 -6.097 24.736 1.00 28.61 114 MET A C 1
ATOM 865 O O . MET A 1 114 ? -26.699 -5.863 24.511 1.00 28.61 114 MET A O 1
ATOM 869 N N . MET A 1 115 ? -28.553 -7.038 24.064 1.00 26.02 115 MET A N 1
ATOM 870 C CA . MET A 1 115 ? -27.956 -7.868 23.008 1.00 26.02 115 MET A CA 1
ATOM 871 C C . MET A 1 115 ? -27.612 -7.057 21.744 1.00 26.02 115 MET A C 1
ATOM 873 O O . MET A 1 115 ? -26.632 -7.354 21.066 1.00 26.02 115 MET A O 1
ATOM 877 N N . ILE A 1 116 ? -28.379 -6.002 21.455 1.00 31.94 116 ILE A N 1
ATOM 878 C CA . ILE A 1 116 ? -28.125 -5.064 20.349 1.00 31.94 116 ILE A CA 1
ATOM 879 C C . ILE A 1 116 ? -26.951 -4.120 20.670 1.00 31.94 116 ILE A C 1
ATOM 881 O O . ILE A 1 116 ? -26.110 -3.886 19.803 1.00 31.94 116 ILE A O 1
ATOM 885 N N . ILE A 1 117 ? -26.845 -3.644 21.919 1.00 32.78 117 ILE A N 1
ATOM 886 C CA . ILE A 1 117 ? -25.683 -2.888 22.422 1.00 32.78 117 ILE A CA 1
ATOM 887 C C . ILE A 1 117 ? -24.416 -3.737 22.302 1.00 32.78 117 ILE A C 1
ATOM 889 O O . ILE A 1 117 ? -23.407 -3.270 21.771 1.00 32.78 117 ILE A O 1
ATOM 893 N N . PHE A 1 118 ? -24.487 -5.009 22.714 1.00 31.91 118 PHE A N 1
ATOM 894 C CA . PHE A 1 118 ? -23.408 -5.957 22.467 1.00 31.91 118 PHE A CA 1
ATOM 895 C C . PHE A 1 118 ? -23.095 -6.051 20.968 1.00 31.91 118 PHE A C 1
ATOM 897 O O . PHE A 1 118 ? -21.954 -5.830 20.600 1.00 31.91 118 PHE A O 1
ATOM 904 N N . GLY A 1 119 ? -24.070 -6.256 20.078 1.00 32.94 119 GLY A N 1
ATOM 905 C CA . GLY A 1 119 ? -23.814 -6.338 18.630 1.00 32.94 119 GLY A CA 1
ATOM 906 C C . GLY A 1 119 ? -23.150 -5.105 17.985 1.00 32.94 119 GLY A C 1
ATOM 907 O O . GLY A 1 119 ? -22.402 -5.265 17.024 1.00 32.94 119 GLY A O 1
ATOM 908 N N . MET A 1 120 ? -23.386 -3.884 18.486 1.00 37.53 120 MET A N 1
ATOM 909 C CA . MET A 1 120 ? -22.789 -2.659 17.919 1.00 37.53 120 MET A CA 1
ATOM 910 C C . MET A 1 120 ? -21.415 -2.299 18.499 1.00 37.53 120 MET A C 1
ATOM 912 O O . MET A 1 120 ? -20.601 -1.700 17.789 1.00 37.53 120 MET A O 1
ATOM 916 N N . ILE A 1 121 ? -21.138 -2.677 19.751 1.00 37.78 121 ILE A N 1
ATOM 917 C CA . ILE A 1 121 ? -19.829 -2.464 20.389 1.00 37.78 121 ILE A CA 1
ATOM 918 C C . ILE A 1 121 ? -18.903 -3.677 20.173 1.00 37.78 121 ILE A C 1
ATOM 920 O O . ILE A 1 121 ? -17.700 -3.495 19.992 1.00 37.78 121 ILE A O 1
ATOM 924 N N . LEU A 1 122 ? -19.438 -4.902 20.056 1.00 37.62 122 LEU A N 1
ATOM 925 C CA . LEU A 1 122 ? -18.728 -6.072 19.524 1.00 37.62 122 LEU A CA 1
ATOM 926 C C . LEU A 1 122 ? -18.583 -6.014 17.985 1.00 37.62 122 LEU A C 1
ATOM 928 O O . LEU A 1 122 ? -18.817 -6.988 17.277 1.00 37.62 122 LEU A O 1
ATOM 932 N N . GLY A 1 123 ? -17.942 -4.944 17.506 1.00 32.62 123 GLY A N 1
ATOM 933 C CA . GLY A 1 123 ? -16.872 -5.082 16.504 1.00 32.62 123 GLY A CA 1
ATOM 934 C C . GLY A 1 123 ? -15.607 -5.735 17.097 1.00 32.62 123 GLY A C 1
ATOM 935 O O . GLY A 1 123 ? -14.503 -5.548 16.598 1.00 32.62 123 GLY A O 1
ATOM 936 N N . ILE A 1 124 ? -15.764 -6.453 18.211 1.00 35.28 124 ILE A N 1
ATOM 937 C CA . ILE A 1 124 ? -14.731 -7.045 19.040 1.00 35.28 124 ILE A CA 1
ATOM 938 C C . ILE A 1 124 ? -14.751 -8.537 18.771 1.00 35.28 124 ILE A C 1
ATOM 940 O O . ILE A 1 124 ? -15.590 -9.275 19.285 1.00 35.28 124 ILE A O 1
ATOM 944 N N . LEU A 1 125 ? -13.710 -8.993 18.095 1.00 29.06 125 LEU A N 1
ATOM 945 C CA . LEU A 1 125 ? -12.993 -10.120 18.653 1.00 29.06 125 LEU A CA 1
ATOM 946 C C . LEU A 1 125 ? -11.583 -9.640 18.974 1.00 29.06 125 LEU A C 1
ATOM 948 O O . LEU A 1 125 ? -10.944 -8.962 18.172 1.00 29.06 125 LEU A O 1
ATOM 952 N N . VAL A 1 126 ? -11.147 -9.900 20.205 1.00 34.75 126 VAL A N 1
ATOM 953 C CA . VAL A 1 126 ? -9.911 -9.349 20.767 1.00 34.75 126 VAL A CA 1
ATOM 954 C C . VAL A 1 126 ? -8.696 -9.952 20.054 1.00 34.75 126 VAL A C 1
ATOM 956 O O . VAL A 1 126 ? -8.164 -10.980 20.472 1.00 34.75 126 VAL A O 1
ATOM 959 N N . LEU A 1 127 ? -8.222 -9.290 18.996 1.00 31.25 127 LEU A N 1
ATOM 960 C CA . LEU A 1 127 ? -6.905 -9.541 18.412 1.00 31.25 127 LEU A CA 1
ATOM 961 C C . LEU A 1 127 ? -5.826 -8.921 19.307 1.00 31.25 127 LEU A C 1
ATOM 963 O O . LEU A 1 127 ? -5.355 -7.805 19.101 1.00 31.25 127 LEU A O 1
ATOM 967 N N . GLY A 1 128 ? -5.465 -9.663 20.353 1.00 26.42 128 GLY A N 1
ATOM 968 C CA . GLY A 1 128 ? -4.447 -9.267 21.318 1.00 26.42 128 GLY A CA 1
ATOM 969 C C . GLY A 1 128 ? -3.032 -9.302 20.740 1.00 26.42 128 GLY A C 1
ATOM 970 O O . GLY A 1 128 ? -2.334 -10.300 20.888 1.00 26.42 128 GLY A O 1
ATOM 971 N N . PHE A 1 129 ? -2.570 -8.183 20.181 1.00 30.55 129 PHE A N 1
ATOM 972 C CA . PHE A 1 129 ? -1.159 -7.949 19.827 1.00 30.55 129 PHE A CA 1
ATOM 973 C C . PHE A 1 129 ? -0.323 -7.362 20.989 1.00 30.55 129 PHE A C 1
ATOM 975 O O . PHE A 1 129 ? 0.718 -6.751 20.780 1.00 30.55 129 PHE A O 1
ATOM 982 N N . ALA A 1 130 ? -0.756 -7.574 22.237 1.00 24.28 130 ALA A N 1
ATOM 983 C CA . ALA A 1 130 ? -0.149 -6.999 23.444 1.00 24.28 130 ALA A CA 1
ATOM 984 C C . ALA A 1 130 ? 0.867 -7.918 24.165 1.00 24.28 130 ALA A C 1
ATOM 986 O O . ALA A 1 130 ? 1.264 -7.620 25.288 1.00 24.28 130 ALA A O 1
ATOM 987 N N . VAL A 1 131 ? 1.258 -9.057 23.569 1.00 22.92 131 VAL A N 1
ATOM 988 C CA . VAL A 1 131 ? 2.131 -10.069 24.212 1.00 22.92 131 VAL A CA 1
ATOM 989 C C . VAL A 1 131 ? 3.237 -10.574 23.270 1.00 22.92 131 VAL A C 1
ATOM 991 O O . VAL A 1 131 ? 3.514 -11.768 23.172 1.00 22.92 131 VAL A O 1
ATOM 994 N N . TYR A 1 132 ? 3.889 -9.653 22.559 1.00 25.67 132 TYR A N 1
ATOM 995 C CA . TYR A 1 132 ? 5.206 -9.890 21.960 1.00 25.67 132 TYR A CA 1
ATOM 996 C C . TYR A 1 132 ? 6.070 -8.632 22.122 1.00 25.67 132 TYR A C 1
ATOM 998 O O . TYR A 1 132 ? 5.533 -7.531 22.199 1.00 25.67 132 TYR A O 1
ATOM 1006 N N . PHE A 1 133 ? 7.392 -8.802 22.206 1.00 26.67 133 PHE A N 1
ATOM 1007 C CA . PHE A 1 133 ? 8.374 -7.747 22.518 1.00 26.67 133 PHE A CA 1
ATOM 1008 C C . PHE A 1 133 ? 8.341 -7.163 23.945 1.00 26.67 133 PHE A C 1
ATOM 1010 O O . PHE A 1 133 ? 8.528 -5.966 24.155 1.00 26.67 133 PHE A O 1
ATOM 1017 N N . VAL A 1 134 ? 8.269 -8.043 24.948 1.00 24.59 134 VAL A N 1
ATOM 1018 C CA . VAL A 1 134 ? 9.028 -7.830 26.195 1.00 24.59 134 VAL A CA 1
ATOM 1019 C C . VAL A 1 134 ? 10.297 -8.678 26.079 1.00 24.59 134 VAL A C 1
ATOM 1021 O O . VAL A 1 134 ? 10.219 -9.903 26.108 1.00 24.59 134 VAL A O 1
ATOM 1024 N N . PHE A 1 135 ? 11.444 -8.008 25.888 1.00 24.48 135 PHE A N 1
ATOM 1025 C CA . PHE A 1 135 ? 12.690 -8.548 25.304 1.00 24.48 135 PHE A CA 1
ATOM 1026 C C . PHE A 1 135 ? 12.513 -8.998 23.829 1.00 24.48 135 PHE A C 1
ATOM 1028 O O . PHE A 1 135 ? 11.435 -9.400 23.406 1.00 24.48 135 PHE A O 1
ATOM 1035 N N . ILE A 1 136 ? 13.503 -8.885 22.937 1.00 26.48 136 ILE A N 1
ATOM 1036 C CA . ILE A 1 136 ? 14.948 -8.656 23.107 1.00 26.48 136 ILE A CA 1
ATOM 1037 C C . ILE A 1 136 ? 15.366 -7.327 22.450 1.00 26.48 136 ILE A C 1
ATOM 1039 O O . ILE A 1 136 ? 15.036 -7.085 21.292 1.00 26.48 136 ILE A O 1
ATOM 1043 N N . GLN A 1 137 ? 16.175 -6.509 23.135 1.00 25.03 137 GLN A N 1
ATOM 1044 C CA . GLN A 1 137 ? 17.005 -5.507 22.451 1.00 25.03 137 GLN A CA 1
ATOM 1045 C C . GLN A 1 137 ? 18.305 -6.181 21.979 1.00 25.03 137 GLN A C 1
ATOM 1047 O O . GLN A 1 137 ? 19.062 -6.659 22.827 1.00 25.03 137 GLN A O 1
ATOM 1052 N N . PRO A 1 138 ? 18.620 -6.226 20.672 1.00 27.98 138 PRO A N 1
ATOM 1053 C CA . PRO A 1 138 ? 19.958 -6.599 20.236 1.00 27.98 138 PRO A CA 1
ATOM 1054 C C . PRO A 1 138 ? 20.933 -5.480 20.626 1.00 27.98 138 PRO A C 1
ATOM 1056 O O . PRO A 1 138 ? 20.766 -4.329 20.215 1.00 27.98 138 PRO A O 1
ATOM 1059 N N . ASN A 1 139 ? 21.956 -5.814 21.418 1.00 27.83 139 ASN A N 1
ATOM 1060 C CA . ASN A 1 139 ? 23.008 -4.873 21.808 1.00 27.83 139 ASN A CA 1
ATOM 1061 C C . ASN A 1 139 ? 23.686 -4.297 20.556 1.00 27.83 139 ASN A C 1
ATOM 1063 O O . ASN A 1 139 ? 24.453 -4.988 19.885 1.00 27.83 139 ASN A O 1
ATOM 1067 N N . LYS A 1 140 ? 23.413 -3.025 20.239 1.00 29.72 140 LYS A N 1
ATOM 1068 C CA . LYS A 1 140 ? 24.039 -2.338 19.103 1.00 29.72 140 LYS A CA 1
ATOM 1069 C C . LYS A 1 140 ? 25.548 -2.204 19.366 1.00 29.72 140 LYS A C 1
ATOM 1071 O O . LYS A 1 140 ? 25.912 -1.570 20.361 1.00 29.72 140 LYS A O 1
ATOM 1076 N N . PRO A 1 141 ? 26.438 -2.738 18.508 1.00 28.30 141 PRO A N 1
ATOM 1077 C CA . PRO A 1 141 ? 27.863 -2.460 18.629 1.00 28.30 141 PRO A CA 1
ATOM 1078 C C . PRO A 1 141 ? 28.109 -0.959 18.422 1.00 28.30 141 PRO A C 1
ATOM 1080 O O . PRO A 1 141 ? 27.545 -0.342 17.516 1.00 28.30 141 PRO A O 1
ATOM 1083 N N . LYS A 1 142 ? 28.945 -0.358 19.276 1.00 30.97 142 LYS A N 1
ATOM 1084 C CA . LYS A 1 142 ? 29.320 1.058 19.170 1.00 30.97 142 LYS A CA 1
ATOM 1085 C C . LYS A 1 142 ? 30.235 1.268 17.960 1.00 30.97 142 LYS A C 1
ATOM 1087 O O . LYS A 1 142 ? 31.445 1.109 18.085 1.00 30.97 142 LYS A O 1
ATOM 1092 N N . ASN A 1 143 ? 29.673 1.668 16.822 1.00 31.38 143 ASN A N 1
ATOM 1093 C CA . ASN A 1 143 ? 30.459 2.255 15.737 1.00 31.38 143 ASN A CA 1
ATOM 1094 C C . ASN A 1 143 ? 30.656 3.760 15.962 1.00 31.38 143 ASN A C 1
ATOM 1096 O O . ASN A 1 143 ? 29.780 4.453 16.482 1.00 31.38 143 ASN A O 1
ATOM 1100 N N . ILE A 1 144 ? 31.842 4.239 15.593 1.00 32.12 144 ILE A N 1
ATOM 1101 C CA . ILE A 1 144 ? 32.309 5.611 15.823 1.00 32.12 144 ILE A CA 1
ATOM 1102 C C . ILE A 1 144 ? 31.585 6.574 14.858 1.00 32.12 144 ILE A C 1
ATOM 1104 O O . ILE A 1 144 ? 31.389 6.207 13.697 1.00 32.12 144 ILE A O 1
ATOM 1108 N N . PRO A 1 145 ? 31.187 7.792 15.283 1.00 30.88 145 PRO A N 1
ATOM 1109 C CA . PRO A 1 145 ? 30.512 8.734 14.396 1.00 30.88 145 PRO A CA 1
ATOM 1110 C C . PRO A 1 145 ? 31.429 9.224 13.269 1.00 30.88 145 PRO A C 1
ATOM 1112 O O . PRO A 1 145 ? 32.435 9.886 13.518 1.00 30.88 145 PRO A O 1
ATOM 1115 N N . ILE A 1 146 ? 31.034 8.957 12.025 1.00 32.22 146 ILE A N 1
ATOM 1116 C CA . ILE A 1 146 ? 31.491 9.710 10.852 1.00 32.22 146 ILE A CA 1
ATOM 1117 C C . ILE A 1 146 ? 30.460 10.835 10.642 1.00 32.22 146 ILE A C 1
ATOM 1119 O O . ILE A 1 146 ? 29.261 10.539 10.658 1.00 32.22 146 ILE A O 1
ATOM 1123 N N . PRO A 1 147 ? 30.866 12.110 10.491 1.00 30.98 147 PRO A N 1
ATOM 1124 C CA . PRO A 1 147 ? 29.918 13.210 10.329 1.00 30.98 147 PRO A CA 1
ATOM 1125 C C . PRO A 1 147 ? 29.112 13.053 9.026 1.00 30.98 147 PRO A C 1
ATOM 1127 O O . PRO A 1 147 ? 29.693 12.715 7.991 1.00 30.98 147 PRO A O 1
ATOM 1130 N N . PRO A 1 148 ? 27.786 13.287 9.043 1.00 33.28 148 PRO A N 1
ATOM 1131 C CA . PRO A 1 148 ? 26.958 13.115 7.858 1.00 33.28 148 PRO A CA 1
ATOM 1132 C C . PRO A 1 148 ? 27.241 14.214 6.817 1.00 33.28 148 PRO A C 1
ATOM 1134 O O . PRO A 1 148 ? 27.351 15.387 7.187 1.00 33.28 148 PRO A O 1
ATOM 1137 N N . PRO A 1 149 ? 27.307 13.883 5.512 1.00 33.72 149 PRO A N 1
ATOM 1138 C CA . PRO A 1 149 ? 27.230 14.893 4.463 1.00 33.72 149 PRO A CA 1
ATOM 1139 C C . PRO A 1 149 ? 25.855 15.580 4.492 1.00 33.72 149 PRO A C 1
ATOM 1141 O O . PRO A 1 149 ? 24.870 14.994 4.943 1.00 33.72 149 PRO A O 1
ATOM 1144 N N . ILE A 1 150 ? 25.796 16.825 4.009 1.00 43.03 150 ILE A N 1
ATOM 1145 C CA . ILE A 1 150 ? 24.601 17.686 4.048 1.00 43.03 150 ILE A CA 1
ATOM 1146 C C . ILE A 1 150 ? 23.434 16.977 3.344 1.00 43.03 150 ILE A C 1
ATOM 1148 O O . ILE A 1 150 ? 23.446 16.799 2.127 1.00 43.03 150 ILE A O 1
ATOM 1152 N N . GLY A 1 151 ? 22.465 16.514 4.136 1.00 34.62 151 GLY A N 1
ATOM 1153 C CA . GLY A 1 151 ? 21.511 15.493 3.714 1.00 34.62 151 GLY A CA 1
ATOM 1154 C C . GLY A 1 151 ? 20.143 16.024 3.298 1.00 34.62 151 GLY A C 1
ATOM 1155 O O . GLY A 1 151 ? 19.606 16.959 3.890 1.00 34.62 151 GLY A O 1
ATOM 1156 N N . THR A 1 152 ? 19.54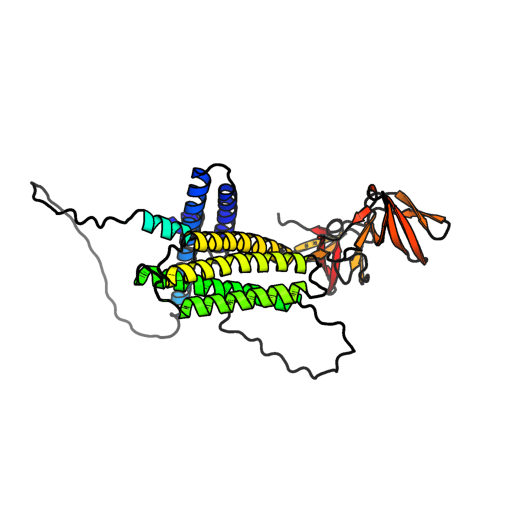5 15.339 2.323 1.00 39.44 152 THR A N 1
ATOM 1157 C CA . THR A 1 152 ? 18.096 15.319 2.080 1.00 39.44 152 THR A CA 1
ATOM 1158 C C . THR A 1 152 ? 17.347 15.055 3.398 1.00 39.44 152 THR A C 1
ATOM 1160 O O . THR A 1 152 ? 17.807 14.207 4.169 1.00 39.44 152 THR A O 1
ATOM 1163 N N . PRO A 1 153 ? 16.207 15.717 3.682 1.00 46.19 153 PRO A N 1
ATOM 1164 C CA . PRO A 1 153 ? 15.399 15.383 4.854 1.00 46.19 153 PRO A CA 1
ATOM 1165 C C . PRO A 1 153 ? 15.015 13.898 4.845 1.00 46.19 153 PRO A C 1
ATOM 1167 O O . PRO A 1 153 ? 14.686 13.337 3.798 1.00 46.19 153 PRO A O 1
ATOM 1170 N N . ALA A 1 154 ? 15.082 13.260 6.014 1.00 65.00 154 ALA A N 1
ATOM 1171 C CA . ALA A 1 154 ? 14.725 11.855 6.165 1.00 65.00 154 ALA A CA 1
ATOM 1172 C C . ALA A 1 154 ? 13.231 11.633 5.876 1.00 65.00 154 ALA A C 1
ATOM 1174 O O . ALA A 1 154 ? 12.401 12.475 6.221 1.00 65.00 154 ALA A O 1
ATOM 1175 N N . SER A 1 155 ? 12.905 10.485 5.273 1.00 76.75 155 SER A N 1
ATOM 1176 C CA . SER A 1 155 ? 11.519 10.088 5.007 1.00 76.75 155 SER A CA 1
ATOM 1177 C C . SER A 1 155 ? 10.704 10.046 6.302 1.00 76.75 155 SER A C 1
ATOM 1179 O O . SER A 1 155 ? 11.144 9.500 7.317 1.00 76.75 155 SER A O 1
ATOM 1181 N N . ILE A 1 156 ? 9.503 10.616 6.251 1.00 84.06 156 ILE A N 1
ATOM 1182 C CA . ILE A 1 156 ? 8.544 10.672 7.355 1.00 84.06 156 ILE A CA 1
ATOM 1183 C C . ILE A 1 156 ? 7.778 9.353 7.511 1.00 84.06 156 ILE A C 1
ATOM 1185 O O . ILE A 1 156 ? 7.182 9.088 8.554 1.00 84.06 156 ILE A O 1
ATOM 1189 N N . ILE A 1 157 ? 7.798 8.517 6.473 1.00 81.69 157 ILE A N 1
ATOM 1190 C CA . ILE A 1 157 ? 6.989 7.307 6.340 1.00 81.69 157 ILE A CA 1
ATOM 1191 C C . ILE A 1 157 ? 7.163 6.327 7.523 1.00 81.69 157 ILE A C 1
ATOM 1193 O O . ILE A 1 157 ? 6.136 5.965 8.102 1.00 81.69 157 ILE A O 1
ATOM 1197 N N . PRO A 1 158 ? 8.383 5.986 8.001 1.00 79.25 158 PRO A N 1
ATOM 1198 C CA . PRO A 1 158 ? 8.544 5.092 9.153 1.00 79.25 158 PRO A CA 1
ATOM 1199 C C . PRO A 1 158 ? 7.953 5.650 10.454 1.00 79.25 158 PRO A C 1
ATOM 1201 O O . PRO A 1 158 ? 7.366 4.912 11.240 1.00 79.25 158 PRO A O 1
ATOM 1204 N N . LYS A 1 159 ? 8.021 6.973 10.667 1.00 86.88 159 LYS A N 1
ATOM 1205 C CA . LYS A 1 159 ? 7.389 7.627 11.828 1.00 86.88 159 LYS A CA 1
ATOM 1206 C C . LYS A 1 159 ? 5.862 7.480 11.792 1.00 86.88 159 LYS A C 1
ATOM 1208 O O . LYS A 1 159 ? 5.233 7.373 12.843 1.00 86.88 159 LYS A O 1
ATOM 1213 N N . MET A 1 160 ? 5.271 7.478 10.598 1.00 92.31 160 MET A N 1
ATOM 1214 C CA . MET A 1 160 ? 3.828 7.312 10.391 1.00 92.31 160 MET A CA 1
ATOM 1215 C C . MET A 1 160 ? 3.393 5.843 10.512 1.00 92.31 160 MET A C 1
ATOM 1217 O O . MET A 1 160 ? 2.298 5.563 11.000 1.00 92.31 160 MET A O 1
ATOM 1221 N N . GLU A 1 161 ? 4.268 4.907 10.143 1.00 83.44 161 GLU A N 1
ATOM 1222 C CA . GLU A 1 161 ? 4.107 3.467 10.384 1.00 83.44 161 GLU A CA 1
ATOM 1223 C C . GLU A 1 161 ? 4.153 3.143 11.892 1.00 83.44 161 GLU A C 1
ATOM 1225 O O . GLU A 1 161 ? 3.247 2.482 12.400 1.00 83.44 161 GLU A O 1
ATOM 1230 N N . ASP A 1 162 ? 5.109 3.712 12.636 1.00 78.75 162 ASP A N 1
ATOM 1231 C CA . ASP A 1 162 ? 5.161 3.643 14.108 1.00 78.75 162 ASP A CA 1
ATOM 1232 C C . ASP A 1 162 ? 3.952 4.322 14.783 1.00 78.75 162 ASP A C 1
ATOM 1234 O O . ASP A 1 162 ? 3.571 3.966 15.903 1.00 78.75 162 ASP A O 1
ATOM 1238 N N . ALA A 1 163 ? 3.364 5.343 14.149 1.00 88.94 163 ALA A N 1
ATOM 1239 C CA . ALA A 1 163 ? 2.214 6.060 14.691 1.00 88.94 163 ALA A CA 1
ATOM 1240 C C . ALA A 1 163 ? 0.913 5.253 14.569 1.00 88.94 163 ALA A C 1
ATOM 1242 O O . ALA A 1 163 ? 0.235 5.084 15.581 1.00 88.94 163 ALA A O 1
ATOM 1243 N N . LYS A 1 164 ? 0.596 4.683 13.394 1.00 87.50 164 LYS A N 1
ATOM 1244 C CA . LYS A 1 164 ? -0.644 3.899 13.203 1.00 87.50 164 LYS A CA 1
ATOM 1245 C C . LYS A 1 164 ? -0.735 2.676 14.124 1.00 87.50 164 LYS A C 1
ATOM 1247 O O . LYS A 1 164 ? -1.813 2.343 14.600 1.00 87.50 164 LYS A O 1
ATOM 1252 N N . GLU A 1 165 ? 0.379 2.010 14.433 1.00 78.88 165 GLU A N 1
ATOM 1253 C CA . GLU A 1 165 ? 0.339 0.867 15.361 1.00 78.88 165 GLU A CA 1
ATOM 1254 C C . GLU A 1 165 ? 0.136 1.321 16.819 1.00 78.88 165 GLU A C 1
ATOM 1256 O O . GLU A 1 165 ? -0.610 0.692 17.576 1.00 78.88 165 GLU A O 1
ATOM 1261 N N . ARG A 1 166 ? 0.709 2.472 17.200 1.00 86.38 166 ARG A N 1
ATOM 1262 C CA . ARG A 1 166 ? 0.482 3.106 18.510 1.00 86.38 166 ARG A CA 1
ATOM 1263 C C . ARG A 1 166 ? -0.969 3.556 18.678 1.00 86.38 166 ARG A C 1
ATOM 1265 O O . ARG A 1 166 ? -1.578 3.272 19.708 1.00 86.38 166 ARG A O 1
ATOM 1272 N N . HIS A 1 167 ? -1.536 4.219 17.670 1.00 91.75 167 HIS A N 1
ATOM 1273 C CA . HIS A 1 167 ? -2.938 4.634 17.663 1.00 91.75 167 HIS A CA 1
ATOM 1274 C C . HIS A 1 167 ? -3.866 3.426 17.777 1.00 91.75 167 HIS A C 1
ATOM 1276 O O . HIS A 1 167 ? -4.710 3.396 18.669 1.00 91.75 167 HIS A O 1
ATOM 1282 N N . ASN A 1 168 ? -3.676 2.395 16.951 1.00 83.88 168 ASN A N 1
ATOM 1283 C CA . ASN A 1 168 ? -4.472 1.173 16.998 1.00 83.88 168 ASN A CA 1
ATOM 1284 C C . ASN A 1 168 ? -4.493 0.537 18.401 1.00 83.88 168 ASN A C 1
ATOM 1286 O O . ASN A 1 168 ? -5.571 0.227 18.917 1.00 83.88 168 ASN A O 1
ATOM 1290 N N . GLY A 1 169 ? -3.328 0.418 19.053 1.00 75.69 169 GLY A N 1
ATOM 1291 C CA . GLY A 1 169 ? -3.211 -0.068 20.433 1.00 75.69 169 GLY A CA 1
ATOM 1292 C C . GLY A 1 169 ? -3.906 0.832 21.466 1.00 75.69 169 GLY A C 1
ATOM 1293 O O . GLY A 1 169 ? -4.635 0.335 22.333 1.00 75.69 169 GLY A O 1
ATOM 1294 N N . ASN A 1 170 ? -3.751 2.155 21.348 1.00 85.19 170 ASN A N 1
ATOM 1295 C CA . ASN A 1 170 ? -4.410 3.139 22.213 1.00 85.19 170 ASN A CA 1
ATOM 1296 C C . ASN A 1 170 ? -5.946 3.081 22.069 1.00 85.19 170 ASN A C 1
ATOM 1298 O O . ASN A 1 170 ? -6.664 2.965 23.064 1.00 85.19 170 ASN A O 1
ATOM 1302 N N . ILE A 1 171 ? -6.456 3.084 20.834 1.00 87.31 171 ILE A N 1
ATOM 1303 C CA . ILE A 1 171 ? -7.889 3.034 20.511 1.00 87.31 171 ILE A CA 1
ATOM 1304 C C . ILE A 1 171 ? -8.503 1.696 20.958 1.00 87.31 171 ILE A C 1
ATOM 1306 O O . ILE A 1 171 ? -9.588 1.683 21.540 1.00 87.31 171 ILE A O 1
ATOM 1310 N N . ALA A 1 172 ? -7.808 0.570 20.758 1.00 78.81 172 ALA A N 1
ATOM 1311 C CA . ALA A 1 172 ? -8.248 -0.737 21.253 1.00 78.81 172 ALA A CA 1
ATOM 1312 C C . ALA A 1 172 ? -8.324 -0.784 22.792 1.00 78.81 172 ALA A C 1
ATOM 1314 O O . ALA A 1 172 ? -9.259 -1.363 23.350 1.00 78.81 172 ALA A O 1
ATOM 1315 N N . SER A 1 173 ? -7.387 -0.127 23.482 1.00 81.88 173 SER A N 1
ATOM 1316 C CA . SER A 1 173 ? -7.383 -0.024 24.947 1.00 81.88 173 SER A CA 1
ATOM 1317 C C . SER A 1 173 ? -8.559 0.811 25.470 1.00 81.88 173 SER A C 1
ATOM 1319 O O . SER A 1 173 ? -9.236 0.395 26.410 1.00 81.88 173 SER A O 1
ATOM 1321 N N . ILE A 1 174 ? -8.868 1.939 24.819 1.00 88.44 174 ILE A N 1
ATOM 1322 C CA . ILE A 1 174 ? -10.059 2.757 25.115 1.00 88.44 174 ILE A CA 1
ATOM 1323 C C . ILE A 1 174 ? -11.341 1.948 24.885 1.00 88.44 174 ILE A C 1
ATOM 1325 O O . ILE A 1 174 ? -12.205 1.905 25.760 1.00 88.44 174 ILE A O 1
ATOM 1329 N N . ALA A 1 175 ? -11.450 1.251 23.748 1.00 83.38 175 ALA A N 1
ATOM 1330 C CA . ALA A 1 175 ? -12.599 0.402 23.443 1.00 83.38 175 ALA A CA 1
ATOM 1331 C C . ALA A 1 175 ? -12.801 -0.697 24.501 1.00 83.38 175 ALA A C 1
ATOM 1333 O O . ALA A 1 175 ? -13.932 -0.935 24.928 1.00 83.38 175 ALA A O 1
ATOM 1334 N N . LYS A 1 176 ? -11.723 -1.326 24.993 1.00 82.75 176 LYS A N 1
ATOM 1335 C CA . LYS A 1 176 ? -11.808 -2.292 26.099 1.00 82.75 176 LYS A CA 1
ATOM 1336 C C . LYS A 1 176 ? -12.363 -1.649 27.374 1.00 82.75 176 LYS A C 1
ATOM 1338 O O . LYS A 1 176 ? -13.301 -2.190 27.951 1.00 82.75 176 LYS A O 1
ATOM 1343 N N . LEU A 1 177 ? -11.837 -0.492 27.783 1.00 87.75 177 LEU A N 1
ATOM 1344 C CA . LEU A 1 177 ? -12.285 0.212 28.993 1.00 87.75 177 LEU A CA 1
ATOM 1345 C C . LEU A 1 177 ? -13.766 0.620 28.922 1.00 87.75 177 LEU A C 1
ATOM 1347 O O . LEU A 1 177 ? -14.484 0.455 29.905 1.00 87.75 177 LEU A O 1
ATOM 1351 N N . ILE A 1 178 ? -14.251 1.062 27.754 1.00 87.12 178 ILE A N 1
ATOM 1352 C CA . ILE A 1 178 ? -15.683 1.327 27.517 1.00 87.12 178 ILE A CA 1
ATOM 1353 C C . ILE A 1 178 ? -16.524 0.078 27.823 1.00 87.12 178 ILE A C 1
ATOM 1355 O O . ILE A 1 178 ? -17.525 0.169 28.534 1.00 87.12 178 ILE A O 1
ATOM 1359 N N . ASN A 1 179 ? -16.114 -1.091 27.321 1.00 81.81 179 ASN A N 1
ATOM 1360 C CA . ASN A 1 179 ? -16.834 -2.348 27.539 1.00 81.81 179 ASN A CA 1
ATOM 1361 C C . ASN A 1 179 ? -16.763 -2.806 28.998 1.00 81.81 179 ASN A C 1
ATOM 1363 O O . ASN A 1 179 ? -17.793 -3.146 29.572 1.00 81.81 179 ASN A O 1
ATOM 1367 N N . ASP A 1 180 ? -15.580 -2.787 29.614 1.00 84.06 180 ASP A N 1
ATOM 1368 C CA . ASP A 1 180 ? -15.397 -3.172 31.018 1.00 84.06 180 ASP A CA 1
ATOM 1369 C C . ASP A 1 180 ? -16.270 -2.305 31.948 1.00 84.06 180 ASP A C 1
ATOM 1371 O O . ASP A 1 180 ? -16.934 -2.830 32.846 1.00 84.06 180 ASP A O 1
ATOM 1375 N N . THR A 1 181 ? -16.356 -0.994 31.690 1.00 87.81 181 THR A N 1
ATOM 1376 C CA . THR A 1 181 ? -17.243 -0.081 32.424 1.00 87.81 181 THR A CA 1
ATOM 1377 C C . THR A 1 181 ? -18.722 -0.357 32.148 1.00 87.81 181 THR A C 1
ATOM 1379 O O . THR A 1 181 ? -19.487 -0.492 33.104 1.00 87.81 181 THR A O 1
ATOM 1382 N N . VAL A 1 182 ? -19.158 -0.498 30.888 1.00 84.94 182 VAL A N 1
ATOM 1383 C CA . VAL A 1 182 ? -20.569 -0.808 30.568 1.00 84.94 182 VAL A CA 1
ATOM 1384 C C . VAL A 1 182 ? -20.998 -2.143 31.187 1.00 84.94 182 VAL A C 1
ATOM 1386 O O . VAL A 1 182 ? -22.069 -2.209 31.784 1.00 84.94 182 VAL A O 1
ATOM 1389 N N . ASN A 1 183 ? -20.146 -3.170 31.155 1.00 81.38 183 ASN A N 1
ATOM 1390 C CA . ASN A 1 183 ? -20.411 -4.468 31.781 1.00 81.38 183 ASN A CA 1
ATOM 1391 C C . ASN A 1 183 ? -20.519 -4.379 33.315 1.00 81.38 183 ASN A C 1
ATOM 1393 O O . ASN A 1 183 ? -21.341 -5.067 33.915 1.00 81.38 183 ASN A O 1
ATOM 1397 N N . LYS A 1 184 ? -19.706 -3.532 33.961 1.00 89.25 184 LYS A N 1
ATOM 1398 C CA . LYS A 1 184 ? -19.659 -3.390 35.428 1.00 89.25 184 LYS A CA 1
ATOM 1399 C C . LYS A 1 184 ? -20.723 -2.441 36.000 1.00 89.25 184 LYS A C 1
ATOM 1401 O O . LYS A 1 184 ? -21.155 -2.628 37.135 1.00 89.25 184 LYS A O 1
ATOM 1406 N N . LYS A 1 185 ? -21.106 -1.403 35.250 1.00 90.00 185 LYS A N 1
ATOM 1407 C CA . LYS A 1 185 ? -21.935 -0.265 35.706 1.00 90.00 185 LYS A CA 1
ATOM 1408 C C . LYS A 1 185 ? -23.274 -0.143 34.965 1.00 90.00 185 LYS A C 1
ATOM 1410 O O . LYS A 1 185 ? -24.160 0.585 35.408 1.00 90.00 185 LYS A O 1
ATOM 1415 N N . GLY A 1 186 ? -23.429 -0.812 33.822 1.00 82.56 186 GLY A N 1
ATOM 1416 C CA . GLY A 1 186 ? -24.600 -0.723 32.939 1.00 82.56 186 GLY A CA 1
ATOM 1417 C C . GLY A 1 186 ? -24.716 0.587 32.145 1.00 82.56 186 GLY A C 1
ATOM 1418 O O . GLY A 1 186 ? -25.636 0.734 31.347 1.00 82.56 186 GLY A O 1
ATOM 1419 N N . ASN A 1 187 ? -23.828 1.563 32.369 1.00 88.62 187 ASN A N 1
ATOM 1420 C CA . ASN A 1 187 ? -23.837 2.870 31.708 1.00 88.62 187 ASN A CA 1
ATOM 1421 C C . ASN A 1 187 ? -22.480 3.588 31.841 1.00 88.62 187 ASN A C 1
ATOM 1423 O O . ASN A 1 187 ? -21.653 3.219 32.671 1.00 88.62 187 ASN A O 1
ATOM 1427 N N . LEU A 1 188 ? -22.302 4.653 31.054 1.00 92.25 188 LEU A N 1
ATOM 1428 C CA . LEU A 1 188 ? -21.095 5.490 30.999 1.00 92.25 188 LEU A CA 1
ATOM 1429 C C . LEU A 1 188 ? -21.242 6.838 31.740 1.00 92.25 188 LEU A C 1
ATOM 1431 O O . LEU A 1 188 ? -20.430 7.741 31.544 1.00 92.25 188 LEU A O 1
ATOM 1435 N N . LYS A 1 189 ? -22.277 7.022 32.575 1.00 94.00 189 LYS A N 1
ATOM 1436 C CA . LYS A 1 189 ? -22.603 8.337 33.150 1.00 94.00 189 LYS A CA 1
ATOM 1437 C C . LYS A 1 189 ? -21.508 8.815 34.105 1.00 94.00 189 LYS A C 1
ATOM 1439 O O . LYS A 1 189 ? -21.230 8.154 35.107 1.00 94.00 189 LYS A O 1
ATOM 1444 N N . GLY A 1 190 ? -20.921 9.977 33.823 1.00 92.81 190 GLY A N 1
ATOM 1445 C CA . GLY A 1 190 ? -19.828 10.559 34.610 1.00 92.81 190 GLY A CA 1
ATOM 1446 C C . GLY A 1 190 ? -18.427 9.971 34.371 1.00 92.81 190 GLY A C 1
ATOM 1447 O O . GLY A 1 190 ? -17.524 10.304 35.126 1.00 92.81 190 GLY A O 1
ATOM 1448 N N . GLU A 1 191 ? -18.211 9.140 33.346 1.00 94.94 191 GLU A N 1
ATOM 1449 C CA . GLU A 1 191 ? -16.893 8.564 32.986 1.00 94.94 191 GLU A CA 1
ATOM 1450 C C . GLU A 1 191 ? -15.952 9.586 32.295 1.00 94.94 191 GLU A C 1
ATOM 1452 O O . GLU A 1 191 ? -15.454 9.378 31.186 1.00 94.94 191 GLU A O 1
ATOM 1457 N N . THR A 1 192 ? -15.738 10.742 32.929 1.00 93.44 192 THR A N 1
ATOM 1458 C CA . THR A 1 192 ? -15.022 11.893 32.349 1.00 93.44 192 THR A CA 1
ATOM 1459 C C . THR A 1 192 ? -13.542 11.620 32.078 1.00 93.44 192 THR A C 1
ATOM 1461 O O . THR A 1 192 ? -13.016 12.089 31.073 1.00 93.44 192 THR A O 1
ATOM 1464 N N . GLU A 1 193 ? -12.866 10.830 32.915 1.00 95.31 193 GLU A N 1
ATOM 1465 C CA . GLU A 1 193 ? -11.458 10.457 32.708 1.00 95.31 193 GLU A CA 1
ATOM 1466 C C . GLU A 1 193 ? -11.265 9.611 31.440 1.00 95.31 193 GLU A C 1
ATOM 1468 O O . GLU A 1 193 ? -10.319 9.827 30.678 1.00 95.31 193 GLU A O 1
ATOM 1473 N N . LEU A 1 194 ? -12.199 8.693 31.170 1.00 93.06 194 LEU A N 1
ATOM 1474 C CA . LEU A 1 194 ? -12.188 7.848 29.976 1.00 93.06 194 LEU A CA 1
ATOM 1475 C C . LEU A 1 194 ? -12.453 8.675 28.707 1.00 93.06 194 LEU A C 1
ATOM 1477 O O . LEU A 1 194 ? -11.746 8.502 27.712 1.00 93.06 194 LEU A O 1
ATOM 1481 N N . LEU A 1 195 ? -13.388 9.632 28.766 1.00 95.38 195 LEU A N 1
ATOM 1482 C CA . LEU A 1 195 ? -13.614 10.623 27.704 1.00 95.38 195 LEU A CA 1
ATOM 1483 C C . LEU A 1 195 ? -12.364 11.481 27.441 1.00 95.38 195 LEU A C 1
ATOM 1485 O O . LEU A 1 195 ? -11.946 11.611 26.292 1.00 95.38 195 LEU A O 1
ATOM 1489 N N . ASN A 1 196 ? -11.726 12.010 28.488 1.00 93.94 196 ASN A N 1
ATOM 1490 C CA . ASN A 1 196 ? -10.509 12.819 28.362 1.00 93.94 196 ASN A CA 1
ATOM 1491 C C . ASN A 1 196 ? -9.342 12.016 27.757 1.00 93.94 196 ASN A C 1
ATOM 1493 O O . ASN A 1 196 ? -8.585 12.538 26.938 1.00 93.94 196 ASN A O 1
ATOM 1497 N N . SER A 1 197 ? -9.205 10.737 28.122 1.00 94.69 197 SER A N 1
ATOM 1498 C CA . SER A 1 197 ? -8.192 9.852 27.536 1.00 94.69 197 SER A CA 1
ATOM 1499 C C . SER A 1 197 ? -8.470 9.562 26.055 1.00 94.69 197 SER A C 1
ATOM 1501 O O . SER A 1 197 ? -7.538 9.566 25.252 1.00 94.69 197 SER A O 1
ATOM 1503 N N . ALA A 1 198 ? -9.741 9.388 25.673 1.00 93.62 198 ALA A N 1
ATOM 1504 C CA . ALA A 1 198 ? -10.142 9.213 24.278 1.00 93.62 198 ALA A CA 1
ATOM 1505 C C . ALA A 1 198 ? -9.896 10.474 23.430 1.00 93.62 198 ALA A C 1
ATOM 1507 O O . ALA A 1 198 ? -9.322 10.374 22.349 1.00 93.62 198 ALA A O 1
ATOM 1508 N N . MET A 1 199 ? -10.239 11.660 23.946 1.00 94.50 199 MET A N 1
ATOM 1509 C CA . MET A 1 199 ? -9.997 12.941 23.267 1.00 94.50 199 MET A CA 1
ATOM 1510 C C . MET A 1 199 ? -8.503 13.237 23.058 1.00 94.50 199 MET A C 1
ATOM 1512 O O . MET A 1 199 ? -8.132 13.819 22.043 1.00 94.50 199 MET A O 1
ATOM 1516 N N . ARG A 1 200 ? -7.619 12.801 23.968 1.00 96.81 200 ARG A N 1
ATOM 1517 C CA . ARG A 1 200 ? -6.165 12.915 23.754 1.00 96.81 200 ARG A CA 1
ATOM 1518 C C . ARG A 1 200 ? -5.697 12.054 22.574 1.00 96.81 200 ARG A C 1
ATOM 1520 O O . ARG A 1 200 ? -4.941 12.536 21.741 1.00 96.81 200 ARG A O 1
ATOM 1527 N N . VAL A 1 201 ? -6.182 10.814 22.473 1.00 94.81 201 VAL A N 1
ATOM 1528 C CA . VAL A 1 201 ? -5.837 9.903 21.364 1.00 94.81 201 VAL A CA 1
ATOM 1529 C C . VAL A 1 201 ? -6.453 10.368 20.037 1.00 94.81 201 VAL A C 1
ATOM 1531 O O . VAL A 1 201 ? -5.835 10.205 18.990 1.00 94.81 201 VAL A O 1
ATOM 1534 N N . GLU A 1 202 ? -7.623 11.012 20.063 1.00 96.81 202 GLU A N 1
ATOM 1535 C CA . GLU A 1 202 ? -8.185 11.702 18.894 1.00 96.81 202 GLU A CA 1
ATOM 1536 C C . GLU A 1 202 ? -7.244 12.806 18.384 1.00 96.81 202 GLU A C 1
ATOM 1538 O O . GLU A 1 202 ? -6.964 12.862 17.185 1.00 96.81 202 GLU A O 1
ATOM 1543 N N . GLN A 1 203 ? -6.686 13.622 19.284 1.00 92.31 203 GLN A N 1
ATOM 1544 C CA . GLN A 1 203 ? -5.715 14.654 18.916 1.00 92.31 203 GLN A CA 1
ATOM 1545 C C . GLN A 1 203 ? -4.395 14.058 18.388 1.00 92.31 203 GLN A C 1
ATOM 1547 O O . GLN A 1 203 ? -3.911 14.511 17.355 1.00 92.31 203 GLN A O 1
ATOM 1552 N N . GLU A 1 204 ? -3.857 13.000 19.012 1.00 96.75 204 GLU A N 1
ATOM 1553 C CA . GLU A 1 204 ? -2.652 12.287 18.535 1.00 96.75 204 GLU A CA 1
ATOM 1554 C C . GLU A 1 204 ? -2.804 11.810 17.068 1.00 96.75 204 GLU A C 1
ATOM 1556 O O . GLU A 1 204 ? -1.888 11.969 16.251 1.00 96.75 204 GLU A O 1
ATOM 1561 N N . VAL A 1 205 ? -3.986 11.292 16.704 1.00 96.44 205 VAL A N 1
ATOM 1562 C CA . VAL A 1 205 ? -4.321 10.878 15.328 1.00 96.44 205 VAL A CA 1
ATOM 1563 C C . VAL A 1 205 ? -4.439 12.083 14.384 1.00 96.44 205 VAL A C 1
ATOM 1565 O O . VAL A 1 205 ? -3.909 12.041 13.270 1.00 96.44 205 VAL A O 1
ATOM 1568 N N . LEU A 1 206 ? -5.109 13.161 14.809 1.00 94.44 206 LEU A N 1
ATOM 1569 C CA . LEU A 1 206 ? -5.282 14.391 14.021 1.00 94.44 206 LEU A CA 1
ATOM 1570 C C . LEU A 1 206 ? -3.952 15.093 13.721 1.00 94.44 206 LEU A C 1
ATOM 1572 O O . LEU A 1 206 ? -3.730 15.524 12.585 1.00 94.44 206 LEU A O 1
ATOM 1576 N N . ASP A 1 207 ? -3.062 15.174 14.708 1.00 95.25 207 ASP A N 1
ATOM 1577 C CA . ASP A 1 207 ? -1.739 15.786 14.578 1.00 95.25 207 ASP A CA 1
ATOM 1578 C C . ASP A 1 207 ? -0.877 14.980 13.598 1.00 95.25 207 ASP A C 1
ATOM 1580 O O . ASP A 1 207 ? -0.323 15.540 12.651 1.00 95.25 207 ASP A O 1
ATOM 1584 N N . THR A 1 208 ? -0.857 13.651 13.743 1.00 96.88 208 THR A N 1
ATOM 1585 C CA . THR A 1 208 ? -0.145 12.731 12.838 1.00 96.88 208 THR A CA 1
ATOM 1586 C C . THR A 1 208 ? -0.654 12.837 11.393 1.00 96.88 208 THR A C 1
ATOM 1588 O O . THR A 1 208 ? 0.131 12.943 10.448 1.00 96.88 208 THR A O 1
ATOM 1591 N N . LEU A 1 209 ? -1.979 12.859 11.201 1.00 95.31 209 LEU A N 1
ATOM 1592 C CA . LEU A 1 209 ? -2.613 13.030 9.889 1.00 95.31 209 LEU A CA 1
ATOM 1593 C C . LEU A 1 209 ? -2.280 14.392 9.259 1.00 95.31 209 LEU A C 1
ATOM 1595 O O . LEU A 1 209 ? -2.114 14.488 8.041 1.00 95.31 209 LEU A O 1
ATOM 1599 N N . THR A 1 210 ? -2.175 15.440 10.075 1.00 94.56 210 THR A N 1
ATOM 1600 C CA . THR A 1 210 ? -1.813 16.794 9.635 1.00 94.56 210 THR A CA 1
ATOM 1601 C C . THR A 1 210 ? -0.335 16.880 9.258 1.00 94.56 210 THR A C 1
ATOM 1603 O O . THR A 1 210 ? -0.005 17.422 8.205 1.00 94.56 210 THR A O 1
ATOM 1606 N N . GLU A 1 211 ? 0.556 16.283 10.052 1.00 96.62 211 GLU A N 1
ATOM 1607 C CA . GLU A 1 211 ? 1.991 16.234 9.765 1.00 96.62 211 GLU A CA 1
ATOM 1608 C C . GLU A 1 211 ? 2.278 15.485 8.454 1.00 96.62 211 GLU A C 1
ATOM 1610 O O . GLU A 1 211 ? 2.982 16.007 7.588 1.00 96.62 211 GLU A O 1
ATOM 1615 N N . LEU A 1 212 ? 1.663 14.312 8.244 1.00 93.00 212 LEU A N 1
ATOM 1616 C CA . LEU A 1 212 ? 1.805 13.573 6.989 1.00 93.00 212 LEU A CA 1
ATOM 1617 C C . LEU A 1 212 ? 1.256 14.361 5.791 1.00 93.00 212 LEU A C 1
ATOM 1619 O O . LEU A 1 212 ? 1.918 14.398 4.756 1.00 93.00 212 LEU A O 1
ATOM 1623 N N . ARG A 1 213 ? 0.094 15.021 5.914 1.00 92.00 213 ARG A N 1
ATOM 1624 C CA . ARG A 1 213 ? -0.484 15.860 4.842 1.00 92.00 213 ARG A CA 1
ATOM 1625 C C . ARG A 1 213 ? 0.389 17.058 4.464 1.00 92.00 213 ARG A C 1
ATOM 1627 O O . ARG A 1 213 ? 0.384 17.448 3.301 1.00 92.00 213 ARG A O 1
ATOM 1634 N N . ASN A 1 214 ? 1.130 17.612 5.421 1.00 92.62 214 ASN A N 1
ATOM 1635 C CA . ASN A 1 214 ? 2.034 18.743 5.206 1.00 92.62 214 ASN A CA 1
ATOM 1636 C C . ASN A 1 214 ? 3.436 18.312 4.726 1.00 92.62 214 ASN A C 1
ATOM 1638 O O . ASN A 1 214 ? 4.254 19.165 4.382 1.00 92.62 214 ASN A O 1
ATOM 1642 N N . SER A 1 215 ? 3.732 17.008 4.696 1.00 87.19 215 SER A N 1
ATOM 1643 C CA . SER A 1 215 ? 5.009 16.480 4.207 1.00 87.19 215 SER A CA 1
ATOM 1644 C C . SER A 1 215 ? 5.095 16.462 2.675 1.00 87.19 215 SER A C 1
ATOM 1646 O O . SER A 1 215 ? 4.090 16.339 1.972 1.00 87.19 215 SER A O 1
ATOM 1648 N N . SER A 1 216 ? 6.318 16.469 2.138 1.00 79.38 216 SER A N 1
ATOM 1649 C CA . SER A 1 216 ? 6.574 16.208 0.712 1.00 79.38 216 SER A CA 1
ATOM 1650 C C . SER A 1 216 ? 6.096 14.821 0.260 1.00 79.38 216 SER A C 1
ATOM 1652 O O . SER A 1 216 ? 5.797 14.620 -0.917 1.00 79.38 216 SER A O 1
ATOM 1654 N N . GLU A 1 217 ? 5.982 13.866 1.186 1.00 80.50 217 GLU A N 1
ATOM 1655 C CA . GLU A 1 217 ? 5.570 12.492 0.905 1.00 80.50 217 GLU A CA 1
ATOM 1656 C C . GLU A 1 217 ? 4.047 12.292 0.918 1.00 80.50 217 GLU A C 1
ATOM 1658 O O . GLU A 1 217 ? 3.587 11.231 0.490 1.00 80.50 217 GLU A O 1
ATOM 1663 N N . ALA A 1 218 ? 3.252 13.301 1.306 1.00 72.25 218 ALA A N 1
ATOM 1664 C CA . ALA A 1 218 ? 1.782 13.259 1.342 1.00 72.25 218 ALA A CA 1
ATOM 1665 C C . ALA A 1 218 ? 1.161 12.717 0.044 1.00 72.25 218 ALA A C 1
ATOM 1667 O O . ALA A 1 218 ? 0.234 11.906 0.064 1.00 72.25 218 ALA A O 1
ATOM 1668 N N . ASN A 1 219 ? 1.712 13.147 -1.094 1.00 66.62 219 ASN A N 1
ATOM 1669 C CA . ASN A 1 219 ? 1.235 12.787 -2.425 1.00 66.62 219 ASN A CA 1
ATOM 1670 C C . ASN A 1 219 ? 1.825 11.474 -2.968 1.00 66.62 219 ASN A C 1
ATOM 1672 O O . ASN A 1 219 ? 1.407 11.052 -4.040 1.00 66.62 219 ASN A O 1
ATOM 1676 N N . THR A 1 220 ? 2.739 10.797 -2.265 1.00 66.75 220 THR A N 1
ATOM 1677 C CA . THR A 1 220 ? 3.301 9.500 -2.704 1.00 66.75 220 THR A CA 1
ATOM 1678 C C . THR A 1 220 ? 2.283 8.362 -2.587 1.00 66.75 220 THR A C 1
ATOM 1680 O O . THR A 1 220 ? 1.289 8.462 -1.866 1.00 66.75 220 THR A O 1
ATOM 1683 N N . ARG A 1 221 ? 2.535 7.218 -3.242 1.00 63.22 221 ARG A N 1
ATOM 1684 C CA . ARG A 1 221 ? 1.662 6.033 -3.126 1.00 63.22 221 ARG A CA 1
ATOM 1685 C C . ARG A 1 221 ? 1.519 5.542 -1.675 1.00 63.22 221 ARG A C 1
ATOM 1687 O O . ARG A 1 221 ? 0.403 5.205 -1.282 1.00 63.22 221 ARG A O 1
ATOM 1694 N N . LYS A 1 222 ? 2.606 5.542 -0.886 1.00 74.69 222 LYS A N 1
ATOM 1695 C CA . LYS A 1 222 ? 2.574 5.229 0.555 1.00 74.69 222 LYS A CA 1
ATOM 1696 C C . LYS A 1 222 ? 1.857 6.317 1.357 1.00 74.69 222 LYS A C 1
ATOM 1698 O O . LYS A 1 222 ? 0.925 5.995 2.086 1.00 74.69 222 LYS A O 1
ATOM 1703 N N . GLY A 1 223 ? 2.224 7.589 1.179 1.00 80.50 223 GLY A N 1
ATOM 1704 C CA . GLY A 1 223 ? 1.628 8.716 1.905 1.00 80.50 223 GLY A CA 1
ATOM 1705 C C . GLY A 1 223 ? 0.113 8.809 1.721 1.00 80.50 223 GLY A C 1
ATOM 1706 O O . GLY A 1 223 ? -0.621 8.833 2.704 1.00 80.50 223 GLY A O 1
ATOM 1707 N N . ARG A 1 224 ? -0.385 8.714 0.480 1.00 79.25 224 ARG A N 1
ATOM 1708 C CA . ARG A 1 224 ? -1.832 8.678 0.188 1.00 79.25 224 ARG A CA 1
ATOM 1709 C C . ARG A 1 224 ? -2.540 7.479 0.834 1.00 79.25 224 ARG A C 1
ATOM 1711 O O . ARG A 1 224 ? -3.720 7.582 1.160 1.00 79.25 224 ARG A O 1
ATOM 1718 N N . MET A 1 225 ? -1.854 6.351 1.029 1.00 81.31 225 MET A N 1
ATOM 1719 C CA . MET A 1 225 ? -2.427 5.169 1.681 1.00 81.31 225 MET A CA 1
ATOM 1720 C C . MET A 1 225 ? -2.426 5.293 3.213 1.00 81.31 225 MET A C 1
ATOM 1722 O O . MET A 1 225 ? -3.451 5.031 3.839 1.00 81.31 225 MET A O 1
ATOM 1726 N N . LEU A 1 226 ? -1.336 5.785 3.810 1.00 89.25 226 LEU A N 1
ATOM 1727 C CA . LEU A 1 226 ? -1.259 6.125 5.236 1.00 89.25 226 LEU A CA 1
ATOM 1728 C C . LEU A 1 226 ? -2.268 7.216 5.620 1.00 89.25 226 LEU A C 1
ATOM 1730 O O . LEU A 1 226 ? -2.922 7.091 6.649 1.00 89.25 226 LEU A O 1
ATOM 1734 N N . ILE A 1 227 ? -2.485 8.225 4.766 1.00 91.56 227 ILE A N 1
ATOM 1735 C CA . ILE A 1 227 ? -3.550 9.227 4.939 1.00 91.56 227 ILE A CA 1
ATOM 1736 C C . ILE A 1 227 ? -4.923 8.548 5.048 1.00 91.56 227 ILE A C 1
ATOM 1738 O O . ILE A 1 227 ? -5.677 8.873 5.961 1.00 91.56 227 ILE A O 1
ATOM 1742 N N . ARG A 1 228 ? -5.240 7.564 4.190 1.00 89.38 228 ARG A N 1
ATOM 1743 C CA . ARG A 1 228 ? -6.510 6.813 4.278 1.00 89.38 228 ARG A CA 1
ATOM 1744 C C . ARG A 1 228 ? -6.611 5.998 5.571 1.00 89.38 228 ARG A C 1
ATOM 1746 O O . ARG A 1 228 ? -7.679 5.976 6.173 1.00 89.38 228 ARG A O 1
ATOM 1753 N N . ILE A 1 229 ? -5.524 5.356 6.008 1.00 91.12 229 ILE A N 1
ATOM 1754 C CA . ILE A 1 229 ? -5.482 4.603 7.276 1.00 91.12 229 ILE A CA 1
ATOM 1755 C C . ILE A 1 229 ? -5.742 5.542 8.455 1.00 91.12 229 ILE A C 1
ATOM 1757 O O . ILE A 1 229 ? -6.656 5.294 9.231 1.00 91.12 229 ILE A O 1
ATOM 1761 N N . LEU A 1 230 ? -5.011 6.655 8.542 1.00 96.12 230 LEU A N 1
ATOM 1762 C CA . LEU A 1 230 ? -5.160 7.660 9.597 1.00 96.12 230 LEU A CA 1
ATOM 1763 C C . LEU A 1 230 ? -6.551 8.323 9.578 1.00 96.12 230 LEU A C 1
ATOM 1765 O O . LEU A 1 230 ? -7.086 8.641 10.633 1.00 96.12 230 LEU A O 1
ATOM 1769 N N . GLN A 1 231 ? -7.192 8.472 8.412 1.00 94.62 231 GLN A N 1
ATOM 1770 C CA . GLN A 1 231 ? -8.600 8.891 8.317 1.00 94.62 231 GLN A CA 1
ATOM 1771 C C . GLN A 1 231 ? -9.581 7.829 8.847 1.00 94.62 231 GLN A C 1
ATOM 1773 O O . GLN A 1 231 ? -10.598 8.181 9.446 1.00 94.62 231 GLN A O 1
ATOM 1778 N N . ALA A 1 232 ? -9.291 6.539 8.664 1.00 86.81 232 ALA A N 1
ATOM 1779 C CA . ALA A 1 232 ? -10.085 5.461 9.250 1.00 86.81 232 ALA A CA 1
ATOM 1780 C C . ALA A 1 232 ? -9.876 5.361 10.771 1.00 86.81 232 ALA A C 1
ATOM 1782 O O . ALA A 1 232 ? -10.846 5.182 11.508 1.00 86.81 232 ALA A O 1
ATOM 1783 N N . GLU A 1 233 ? -8.648 5.574 11.259 1.00 93.19 233 GLU A N 1
ATOM 1784 C CA . GLU A 1 233 ? -8.367 5.744 12.691 1.00 93.19 233 GLU A CA 1
ATOM 1785 C C . GLU A 1 233 ? -9.106 6.954 13.264 1.00 93.19 233 GLU A C 1
ATOM 1787 O O . GLU A 1 233 ? -9.741 6.822 14.306 1.00 93.19 233 GLU A O 1
ATOM 1792 N N . GLN A 1 234 ? -9.115 8.087 12.551 1.00 96.56 234 GLN A N 1
ATOM 1793 C CA . GLN A 1 234 ? -9.870 9.286 12.923 1.00 96.56 234 GLN A CA 1
ATOM 1794 C C . GLN A 1 234 ? -11.370 8.972 13.058 1.00 96.56 234 GLN A C 1
ATOM 1796 O O . GLN A 1 234 ? -11.957 9.296 14.086 1.00 96.56 234 GLN A O 1
ATOM 1801 N N . LYS A 1 235 ? -11.986 8.288 12.077 1.00 90.00 235 LYS A N 1
ATOM 1802 C CA . LYS A 1 235 ? -13.395 7.840 12.158 1.00 90.00 235 LYS A CA 1
ATOM 1803 C C . LYS A 1 235 ? -13.630 6.881 13.334 1.00 90.00 235 LYS A C 1
ATOM 1805 O O . LYS A 1 235 ? -14.673 6.939 13.985 1.00 90.00 235 LYS A O 1
ATOM 1810 N N . ARG A 1 236 ? -12.673 5.986 13.600 1.00 90.62 236 ARG A N 1
ATOM 1811 C CA . ARG A 1 236 ? -12.743 4.997 14.683 1.00 90.62 236 ARG A CA 1
ATOM 1812 C C . ARG A 1 236 ? -12.719 5.669 16.057 1.00 90.62 236 ARG A C 1
ATOM 1814 O O . ARG A 1 236 ? -13.572 5.353 16.881 1.00 90.62 236 ARG A O 1
ATOM 1821 N N . ILE A 1 237 ? -11.779 6.585 16.308 1.00 96.19 237 ILE A N 1
ATOM 1822 C CA . ILE A 1 237 ? -11.650 7.260 17.608 1.00 96.19 237 ILE A CA 1
ATOM 1823 C C . ILE A 1 237 ? -12.733 8.318 17.829 1.00 96.19 237 ILE A C 1
ATOM 1825 O O . ILE A 1 237 ? -13.279 8.359 18.929 1.00 96.19 237 ILE A O 1
ATOM 1829 N N . SER A 1 238 ? -13.133 9.088 16.810 1.00 91.62 238 SER A N 1
ATOM 1830 C CA . SER A 1 238 ? -14.194 10.094 16.971 1.00 91.62 238 SER A CA 1
ATOM 1831 C C . SER A 1 238 ? -15.539 9.460 17.335 1.00 91.62 238 SER A C 1
ATOM 1833 O O . SER A 1 238 ? -16.216 9.933 18.243 1.00 91.62 238 SER A O 1
ATOM 1835 N N . GLY A 1 239 ? -15.878 8.305 16.747 1.00 90.00 239 GLY A N 1
ATOM 1836 C CA . GLY A 1 239 ? -17.053 7.524 17.150 1.00 90.00 239 GLY A CA 1
ATOM 1837 C C . GLY A 1 239 ? -17.008 7.042 18.610 1.00 90.00 239 GLY A C 1
ATOM 1838 O O . GLY A 1 239 ? -18.044 7.007 19.278 1.00 90.00 239 GLY A O 1
ATOM 1839 N N . LEU A 1 240 ? -15.821 6.726 19.147 1.00 92.19 240 LEU A N 1
ATOM 1840 C CA . LEU A 1 240 ? -15.655 6.426 20.577 1.00 92.19 240 LEU A CA 1
ATOM 1841 C C . LEU A 1 240 ? -15.742 7.689 21.447 1.00 92.19 240 LEU A C 1
ATOM 1843 O O . LEU A 1 240 ? -16.352 7.637 22.513 1.00 92.19 240 LEU A O 1
ATOM 1847 N N . VAL A 1 241 ? -15.171 8.813 21.006 1.00 94.62 241 VAL A N 1
ATOM 1848 C CA . VAL A 1 241 ? -15.227 10.098 21.718 1.00 94.62 241 VAL A CA 1
ATOM 1849 C C . VAL A 1 241 ? -16.659 10.620 21.798 1.00 94.62 241 VAL A C 1
ATOM 1851 O O . VAL A 1 241 ? -17.098 10.972 22.888 1.00 94.62 241 VAL A O 1
ATOM 1854 N N . ASP A 1 242 ? -17.418 10.624 20.701 1.00 92.31 242 ASP A N 1
ATOM 1855 C CA . ASP A 1 242 ? -18.813 11.077 20.700 1.00 92.31 242 ASP A CA 1
ATOM 1856 C C . ASP A 1 242 ? -19.732 10.130 21.481 1.00 92.31 242 ASP A C 1
ATOM 1858 O O . ASP A 1 242 ? -20.611 10.589 22.212 1.00 92.31 242 ASP A O 1
ATOM 1862 N N . GLY A 1 243 ? -19.493 8.815 21.422 1.00 91.94 243 GLY A N 1
ATOM 1863 C CA . GLY A 1 243 ? -20.224 7.852 22.247 1.00 91.94 243 GLY A CA 1
ATOM 1864 C C . GLY A 1 243 ? -19.921 8.014 23.740 1.00 91.94 243 GLY A C 1
ATOM 1865 O O . GLY A 1 243 ? -20.836 8.018 24.562 1.00 91.94 243 GLY A O 1
ATOM 1866 N N . LEU A 1 244 ? -18.661 8.259 24.111 1.00 95.31 244 LEU A N 1
ATOM 1867 C CA . LEU A 1 244 ? -18.301 8.630 25.482 1.00 95.31 244 LEU A CA 1
ATOM 1868 C C . LEU A 1 244 ? -18.918 9.976 25.884 1.00 95.31 244 LEU A C 1
ATOM 1870 O O . LEU A 1 244 ? -19.483 10.080 26.966 1.00 95.31 244 LEU A O 1
ATOM 1874 N N . ARG A 1 245 ? -18.884 10.990 25.017 1.00 95.19 245 ARG A N 1
ATOM 1875 C CA . ARG A 1 245 ? -19.447 12.328 25.257 1.00 95.19 245 ARG A CA 1
ATOM 1876 C C . ARG A 1 245 ? -20.958 12.273 25.493 1.00 95.19 245 ARG A C 1
ATOM 1878 O O . ARG A 1 245 ? -21.449 12.920 26.417 1.00 95.19 245 ARG A O 1
ATOM 1885 N N . ALA A 1 246 ? -21.689 11.462 24.732 1.00 90.75 246 ALA A N 1
ATOM 1886 C CA . ALA A 1 246 ? -23.104 11.197 24.972 1.00 90.75 246 ALA A CA 1
ATOM 1887 C C . ALA A 1 246 ? -23.324 10.397 26.272 1.00 90.75 246 ALA A C 1
ATOM 1889 O O . ALA A 1 246 ? -24.090 10.817 27.142 1.00 90.75 246 ALA A O 1
ATOM 1890 N N . GLY A 1 247 ? -22.597 9.289 26.447 1.00 91.75 247 GLY A N 1
ATOM 1891 C CA . GLY A 1 247 ? -22.735 8.382 27.586 1.00 91.75 247 GLY A CA 1
ATOM 1892 C C . GLY A 1 247 ? -22.402 9.014 28.942 1.00 91.75 247 GLY A C 1
ATOM 1893 O O . GLY A 1 247 ? -23.131 8.788 29.907 1.00 91.75 247 GLY A O 1
ATOM 1894 N N . VAL A 1 248 ? -21.379 9.875 29.007 1.00 93.75 248 VAL A N 1
ATOM 1895 C CA . VAL A 1 248 ? -21.003 10.673 30.190 1.00 93.75 248 VAL A CA 1
ATOM 1896 C C . VAL A 1 248 ? -22.154 11.566 30.645 1.00 93.75 248 VAL A C 1
ATOM 1898 O O . VAL A 1 248 ? -22.427 11.638 31.844 1.00 93.75 248 VAL A O 1
ATOM 1901 N N . ASN A 1 249 ? -22.870 12.172 29.695 1.00 91.50 249 ASN A N 1
ATOM 1902 C CA . ASN A 1 249 ? -24.055 12.993 29.947 1.00 91.50 249 ASN A CA 1
ATOM 1903 C C . ASN A 1 249 ? -25.338 12.166 30.185 1.00 91.50 249 ASN A C 1
ATOM 1905 O O . ASN A 1 249 ? -26.374 12.727 30.536 1.00 91.50 249 ASN A O 1
ATOM 1909 N N . GLY A 1 250 ? -25.283 10.836 30.049 1.00 88.31 250 GLY A N 1
ATOM 1910 C CA . GLY A 1 250 ? -26.438 9.944 30.194 1.00 88.31 250 GLY A CA 1
ATOM 1911 C C . GLY A 1 250 ? -27.384 9.926 28.987 1.00 88.31 250 GLY A C 1
AT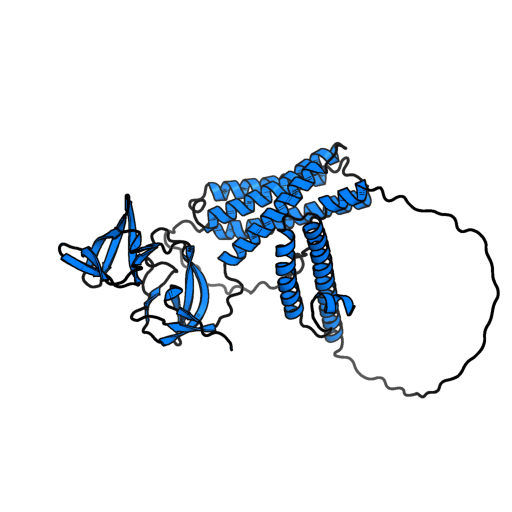OM 1912 O O . GLY A 1 250 ? -28.538 9.532 29.139 1.00 88.31 250 GLY A O 1
ATOM 1913 N N . LEU A 1 251 ? -26.912 10.363 27.817 1.00 90.69 251 LEU A N 1
ATOM 1914 C CA . LEU A 1 251 ? -27.627 10.309 26.537 1.00 90.69 251 LEU A CA 1
ATOM 1915 C C . LEU A 1 251 ? -27.373 8.967 25.823 1.00 90.69 251 LEU A C 1
ATOM 1917 O O . LEU A 1 251 ? -26.517 8.190 26.251 1.00 90.69 251 LEU A O 1
ATOM 1921 N N . ASP A 1 252 ? -28.088 8.693 24.726 1.00 86.00 252 ASP A N 1
ATOM 1922 C CA . ASP A 1 252 ? -27.785 7.528 23.884 1.00 86.00 252 ASP A CA 1
ATOM 1923 C C . ASP A 1 252 ? -26.439 7.695 23.161 1.00 86.00 252 ASP A C 1
ATOM 1925 O O . ASP A 1 252 ? -26.161 8.719 22.540 1.00 86.00 252 ASP A O 1
ATOM 1929 N N . TYR A 1 253 ? -25.621 6.651 23.240 1.00 86.19 253 TYR A N 1
ATOM 1930 C CA . TYR A 1 253 ? -24.264 6.565 22.711 1.00 86.19 253 TYR A CA 1
ATOM 1931 C C . TYR A 1 253 ? -24.113 5.527 21.584 1.00 86.19 253 TYR A C 1
ATOM 1933 O O . TYR A 1 253 ? -23.045 5.424 20.978 1.00 86.19 253 TYR A O 1
ATOM 1941 N N . GLN A 1 254 ? -25.168 4.764 21.266 1.00 80.50 254 GLN A N 1
ATOM 1942 C CA . GLN A 1 254 ? -25.095 3.650 20.315 1.00 80.50 254 GLN A CA 1
ATOM 1943 C C . GLN A 1 254 ? -24.777 4.087 18.883 1.00 80.50 254 GLN A C 1
ATOM 1945 O O . GLN A 1 254 ? -23.933 3.476 18.224 1.00 80.50 254 GLN A O 1
ATOM 1950 N N . ALA A 1 255 ? -25.403 5.166 18.406 1.00 78.50 255 ALA A N 1
ATOM 1951 C CA . ALA A 1 255 ? -25.179 5.671 17.052 1.00 78.50 255 ALA A CA 1
ATOM 1952 C C . ALA A 1 255 ? -23.712 6.080 16.806 1.00 78.50 255 ALA A C 1
ATOM 1954 O O . ALA A 1 255 ? -23.164 5.799 15.740 1.00 78.50 255 ALA A O 1
ATOM 1955 N N . ALA A 1 256 ? -23.056 6.683 17.803 1.00 78.88 256 ALA A N 1
ATOM 1956 C CA . ALA A 1 256 ? -21.657 7.097 17.713 1.00 78.88 256 ALA A CA 1
ATOM 1957 C C . ALA A 1 256 ? -20.692 5.899 17.777 1.00 78.88 256 ALA A C 1
ATOM 1959 O O . ALA A 1 256 ? -19.803 5.779 16.932 1.00 78.88 256 ALA A O 1
ATOM 1960 N N . PHE A 1 257 ? -20.914 4.942 18.687 1.00 85.00 257 PHE A N 1
ATOM 1961 C CA . PHE A 1 257 ? -20.106 3.717 18.722 1.00 85.00 257 PHE A CA 1
ATOM 1962 C C . PHE A 1 257 ? -20.238 2.885 17.442 1.00 85.00 257 PHE A C 1
ATOM 1964 O O . PHE A 1 257 ? -19.238 2.335 16.984 1.00 85.00 257 PHE A O 1
ATOM 1971 N N . LYS A 1 258 ? -21.409 2.868 16.787 1.00 79.88 258 LYS A N 1
ATOM 1972 C CA . LYS A 1 258 ? -21.554 2.264 15.454 1.00 79.88 258 LYS A CA 1
ATOM 1973 C C . LYS A 1 258 ? -20.625 2.922 14.418 1.00 79.88 258 LYS A C 1
ATOM 1975 O O . LYS A 1 258 ? -19.973 2.207 13.661 1.00 79.88 258 LYS A O 1
ATOM 1980 N N . ILE A 1 259 ? -20.520 4.256 14.398 1.00 76.31 259 ILE A N 1
ATOM 1981 C CA . ILE A 1 259 ? -19.591 4.987 13.510 1.00 76.31 259 ILE A CA 1
ATOM 1982 C C . ILE A 1 259 ? -18.136 4.590 13.810 1.00 76.31 259 ILE A C 1
ATOM 1984 O O . ILE A 1 259 ? -17.365 4.350 12.878 1.00 76.31 259 ILE A O 1
ATOM 1988 N N . 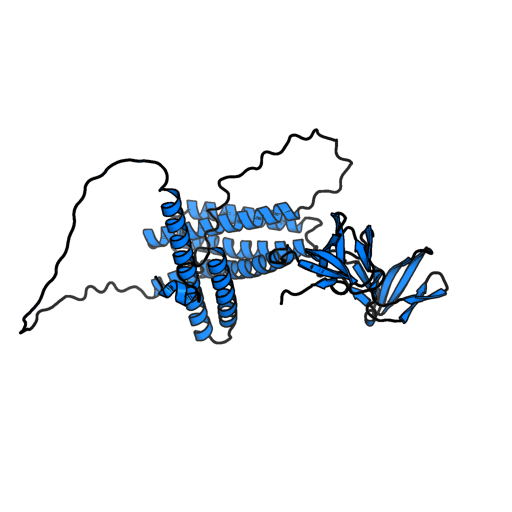GLY A 1 260 ? -17.787 4.434 15.092 1.00 77.12 260 GLY A N 1
ATOM 1989 C CA . GLY A 1 260 ? -16.480 3.934 15.527 1.00 77.12 260 GLY A CA 1
ATOM 1990 C C . GLY A 1 260 ? -16.182 2.515 15.019 1.00 77.12 260 GLY A C 1
ATOM 1991 O O . GLY A 1 260 ? -15.117 2.271 14.448 1.00 77.12 260 GLY A O 1
ATOM 1992 N N . SER A 1 261 ? -17.146 1.596 15.138 1.00 74.06 261 SER A N 1
ATOM 1993 C CA . SER A 1 261 ? -17.060 0.223 14.612 1.00 74.06 261 SER A CA 1
ATOM 1994 C C . SER A 1 261 ? -16.941 0.183 13.082 1.00 74.06 261 SER A C 1
ATOM 1996 O O . SER A 1 261 ? -16.149 -0.590 12.547 1.00 74.06 261 SER A O 1
ATOM 1998 N N . GLU A 1 262 ? -17.647 1.052 12.349 1.00 73.31 262 GLU A N 1
ATOM 1999 C CA . GLU A 1 262 ? -17.450 1.203 10.899 1.00 73.31 262 GLU A CA 1
ATOM 2000 C C . GLU A 1 262 ? -16.031 1.699 10.556 1.00 73.31 262 GLU A C 1
ATOM 2002 O O . GLU A 1 262 ? -15.428 1.215 9.598 1.00 73.31 262 GLU A O 1
ATOM 2007 N N . GLY A 1 263 ? -15.482 2.637 11.340 1.00 74.12 263 GLY A N 1
ATOM 2008 C CA . GLY A 1 263 ? -14.096 3.100 11.206 1.00 74.12 263 GLY A CA 1
ATOM 2009 C C . GLY A 1 263 ? -13.067 1.996 11.468 1.00 74.12 263 GLY A C 1
ATOM 2010 O O . GLY A 1 263 ? -12.057 1.923 10.774 1.00 74.12 263 GLY A O 1
ATOM 2011 N N . TYR A 1 264 ? -13.348 1.080 12.403 1.00 79.56 264 TYR A N 1
ATOM 2012 C CA . TYR A 1 264 ? -12.515 -0.102 12.639 1.00 79.56 264 TYR A CA 1
ATOM 2013 C C . TYR A 1 264 ? -12.479 -1.054 11.432 1.00 79.56 264 TYR A C 1
ATOM 2015 O O . TYR A 1 264 ? -11.393 -1.439 11.003 1.00 79.56 264 TYR A O 1
ATOM 2023 N N . TYR A 1 265 ? -13.626 -1.387 10.831 1.00 71.19 265 TYR A N 1
ATOM 2024 C CA . TYR A 1 265 ? -13.645 -2.247 9.638 1.00 71.19 265 TYR A CA 1
ATOM 2025 C C . TYR A 1 265 ? -12.947 -1.603 8.432 1.00 71.19 265 TYR A C 1
ATOM 2027 O O . TYR A 1 265 ? -12.280 -2.292 7.657 1.00 71.19 265 TYR A O 1
ATOM 2035 N N . GLU A 1 266 ? -13.060 -0.281 8.275 1.00 71.81 266 GLU A N 1
ATOM 2036 C CA . GLU A 1 266 ? -12.322 0.443 7.242 1.00 71.81 266 GLU A CA 1
ATOM 2037 C C . GLU A 1 266 ? -10.809 0.467 7.519 1.00 71.81 266 GLU A C 1
ATOM 2039 O O . GLU A 1 266 ? -10.025 0.232 6.597 1.00 71.81 266 GLU A O 1
ATOM 2044 N N . TYR A 1 267 ? -10.398 0.652 8.778 1.00 84.75 267 TYR A N 1
ATOM 2045 C CA . TYR A 1 267 ? -9.001 0.557 9.203 1.00 84.75 267 TYR A CA 1
ATOM 2046 C C . TYR A 1 267 ? -8.411 -0.832 8.933 1.00 84.75 267 TYR A C 1
ATOM 2048 O O . TYR A 1 267 ? -7.369 -0.919 8.295 1.00 84.75 267 TYR A O 1
ATOM 2056 N N . GLU A 1 268 ? -9.073 -1.917 9.348 1.00 72.94 268 GLU A N 1
ATOM 2057 C CA . GLU A 1 268 ? -8.595 -3.294 9.129 1.00 72.94 268 GLU A CA 1
ATOM 2058 C C . GLU A 1 268 ? -8.393 -3.588 7.640 1.00 72.94 268 GLU A C 1
ATOM 2060 O O . GLU A 1 268 ? -7.361 -4.135 7.243 1.00 72.94 268 GLU A O 1
ATOM 2065 N N . ARG A 1 269 ? -9.346 -3.173 6.793 1.00 75.19 269 ARG A N 1
ATOM 2066 C CA . ARG A 1 269 ? -9.233 -3.312 5.337 1.00 75.19 269 ARG A CA 1
ATOM 2067 C C . ARG A 1 269 ? -8.023 -2.540 4.800 1.00 75.19 269 ARG A C 1
ATOM 2069 O O . ARG A 1 269 ? -7.238 -3.098 4.040 1.00 75.19 269 ARG A O 1
ATOM 2076 N N . LEU A 1 270 ? -7.856 -1.277 5.197 1.00 76.38 270 LEU A N 1
ATOM 2077 C CA . LEU A 1 270 ? -6.778 -0.411 4.707 1.00 76.38 270 LEU A CA 1
ATOM 2078 C C . LEU A 1 270 ? -5.394 -0.803 5.242 1.00 76.38 270 LEU A C 1
ATOM 2080 O O . LEU A 1 270 ? -4.429 -0.761 4.486 1.00 76.38 270 LEU A O 1
ATOM 2084 N N . ASN A 1 271 ? -5.281 -1.204 6.509 1.00 77.12 271 ASN A N 1
ATOM 2085 C CA . ASN A 1 271 ? -4.024 -1.666 7.094 1.00 77.12 271 ASN A CA 1
ATOM 2086 C C . ASN A 1 271 ? -3.632 -3.033 6.507 1.00 77.12 271 ASN A C 1
ATOM 2088 O O . ASN A 1 271 ? -2.469 -3.242 6.181 1.00 77.12 271 ASN A O 1
ATOM 2092 N N . SER A 1 272 ? -4.597 -3.926 6.252 1.00 64.00 272 SER A N 1
ATOM 2093 C CA . SER A 1 272 ? -4.354 -5.163 5.496 1.00 64.00 272 SER A CA 1
ATOM 2094 C C . SER A 1 272 ? -3.880 -4.869 4.066 1.00 64.00 272 SER A C 1
ATOM 2096 O O . SER A 1 272 ? -2.839 -5.382 3.654 1.00 64.00 272 SER A O 1
ATOM 2098 N N . GLU A 1 273 ? -4.563 -3.981 3.328 1.00 62.03 273 GLU A N 1
ATOM 2099 C CA . GLU A 1 273 ? -4.112 -3.498 2.010 1.00 62.03 273 GLU A CA 1
ATOM 2100 C C . GLU A 1 273 ? -2.680 -2.923 2.072 1.00 62.03 273 GLU A C 1
ATOM 2102 O O . GLU A 1 273 ? -1.895 -3.161 1.157 1.00 62.03 273 GLU A O 1
ATOM 2107 N N . TYR A 1 274 ? -2.314 -2.230 3.158 1.00 66.94 274 TYR A N 1
ATOM 2108 C CA . TYR A 1 274 ? -0.979 -1.660 3.372 1.00 66.94 274 TYR A CA 1
ATOM 2109 C C . TYR A 1 274 ? 0.100 -2.707 3.645 1.00 66.94 274 TYR A C 1
ATOM 2111 O O . TYR A 1 274 ? 1.150 -2.648 3.018 1.00 66.94 274 TYR A O 1
ATOM 2119 N N . MET A 1 275 ? -0.149 -3.709 4.494 1.00 48.62 275 MET A N 1
ATOM 2120 C CA . MET A 1 275 ? 0.822 -4.791 4.725 1.00 48.62 275 MET A CA 1
ATOM 2121 C C . MET A 1 275 ? 1.146 -5.555 3.424 1.00 48.62 275 MET A C 1
ATOM 2123 O O . MET A 1 275 ? 2.259 -6.037 3.242 1.00 48.62 275 MET A O 1
ATOM 2127 N N . HIS A 1 276 ? 0.222 -5.589 2.454 1.00 46.03 276 HIS A N 1
ATOM 2128 C CA . HIS A 1 276 ? 0.481 -6.142 1.117 1.00 46.03 276 HIS A CA 1
ATOM 2129 C C . HIS A 1 276 ? 1.303 -5.213 0.190 1.00 46.03 276 HIS A C 1
ATOM 2131 O O . HIS A 1 276 ? 1.726 -5.654 -0.881 1.00 46.03 276 HIS A O 1
ATOM 2137 N N . PHE A 1 277 ? 1.559 -3.949 0.557 1.00 48.53 277 PHE A N 1
ATOM 2138 C CA . PHE A 1 277 ? 2.507 -3.064 -0.145 1.00 48.53 277 PHE A CA 1
ATOM 2139 C C . PHE A 1 277 ? 3.960 -3.260 0.347 1.00 48.53 277 PHE A C 1
ATOM 2141 O O . PHE A 1 277 ? 4.885 -2.887 -0.373 1.00 48.53 277 PHE A O 1
ATOM 2148 N N . GLU A 1 278 ? 4.157 -3.824 1.546 1.00 47.97 278 GLU A N 1
ATOM 2149 C CA . GLU A 1 278 ? 5.367 -3.647 2.377 1.00 47.97 278 GLU A CA 1
ATOM 2150 C C . GLU A 1 278 ? 6.435 -4.748 2.275 1.00 47.97 278 GLU A C 1
ATOM 2152 O O . GLU A 1 278 ? 7.540 -4.567 2.781 1.00 47.97 278 GLU A O 1
ATOM 2157 N N . THR A 1 279 ? 6.132 -5.869 1.611 1.00 42.97 279 THR A N 1
ATOM 2158 C CA . THR A 1 279 ? 6.661 -7.234 1.874 1.00 42.97 279 THR A CA 1
ATOM 2159 C C . THR A 1 279 ? 5.965 -7.949 3.041 1.00 42.97 279 THR A C 1
ATOM 2161 O O . THR A 1 279 ? 5.402 -7.331 3.935 1.00 42.97 279 THR A O 1
ATOM 2164 N N . GLY A 1 280 ? 5.971 -9.285 2.996 1.00 41.28 280 GLY A N 1
ATOM 2165 C CA . GLY A 1 280 ? 5.284 -10.157 3.955 1.00 41.28 280 GLY A CA 1
ATOM 2166 C C . GLY A 1 280 ? 5.442 -11.626 3.563 1.00 41.28 280 GLY A C 1
ATOM 2167 O O . GLY A 1 280 ? 6.451 -12.248 3.877 1.00 41.28 280 GLY A O 1
ATOM 2168 N N . ASP A 1 281 ? 4.495 -12.161 2.790 1.00 48.28 281 ASP A N 1
ATOM 2169 C CA . ASP A 1 281 ? 4.436 -13.593 2.435 1.00 48.28 281 ASP A CA 1
ATOM 2170 C C . ASP A 1 281 ? 5.356 -14.027 1.271 1.00 48.28 281 ASP A C 1
ATOM 2172 O O . ASP A 1 281 ? 5.279 -15.168 0.802 1.00 48.28 281 ASP A O 1
ATOM 2176 N N . PHE A 1 282 ? 6.235 -13.151 0.769 1.00 64.31 282 PHE A N 1
ATOM 2177 C CA . PHE A 1 282 ? 7.152 -13.511 -0.317 1.00 64.31 282 PHE A CA 1
ATOM 2178 C C . PHE A 1 282 ? 8.304 -14.383 0.197 1.00 64.31 282 PHE A C 1
ATOM 2180 O O . PHE A 1 282 ? 9.392 -13.897 0.508 1.00 64.31 282 PHE A O 1
ATOM 2187 N N . LYS A 1 283 ? 8.055 -15.695 0.270 1.00 73.62 283 LYS A N 1
ATOM 2188 C CA . LYS A 1 283 ? 9.078 -16.706 0.551 1.00 73.62 283 LYS A CA 1
ATOM 2189 C C . LYS A 1 283 ? 10.229 -16.582 -0.462 1.00 73.62 283 LYS A C 1
ATOM 2191 O O . LYS A 1 283 ? 9.959 -16.661 -1.668 1.00 73.62 283 LYS A O 1
ATOM 2196 N N . PRO A 1 284 ? 11.488 -16.425 -0.004 1.00 81.38 284 PRO A N 1
ATOM 2197 C CA . PRO A 1 284 ? 12.646 -16.459 -0.883 1.00 81.38 284 PRO A CA 1
ATOM 2198 C C . PRO A 1 284 ? 12.686 -17.763 -1.678 1.00 81.38 284 PRO A C 1
ATOM 2200 O O . PRO A 1 284 ? 12.524 -18.840 -1.106 1.00 81.38 284 PRO A O 1
ATOM 2203 N N . GLN A 1 285 ? 12.862 -17.663 -2.992 1.00 89.56 285 GLN A N 1
ATOM 2204 C CA . GLN A 1 285 ? 12.767 -18.807 -3.898 1.00 89.56 285 GLN A CA 1
ATOM 2205 C C . GLN A 1 285 ? 13.681 -18.645 -5.111 1.00 89.56 285 GLN A C 1
ATOM 2207 O O . GLN A 1 285 ? 13.921 -17.531 -5.587 1.00 89.56 285 GLN A O 1
ATOM 2212 N N . MET A 1 286 ? 14.145 -19.777 -5.641 1.00 91.38 286 MET A N 1
ATOM 2213 C CA . MET A 1 286 ? 14.894 -19.826 -6.896 1.00 91.38 286 MET A CA 1
ATOM 2214 C C . MET A 1 286 ? 14.086 -19.175 -8.024 1.00 91.38 286 MET A C 1
ATOM 2216 O O . MET A 1 286 ? 12.888 -19.420 -8.173 1.00 91.38 286 MET A O 1
ATOM 2220 N N . ALA A 1 287 ? 14.741 -18.393 -8.872 1.00 94.69 287 ALA A N 1
ATOM 2221 C CA . ALA A 1 287 ? 14.132 -17.837 -10.069 1.00 94.69 287 ALA A CA 1
ATOM 2222 C C . ALA A 1 287 ? 15.150 -17.692 -11.209 1.00 94.69 287 ALA A C 1
ATOM 2224 O O . ALA A 1 287 ? 16.363 -17.785 -11.013 1.00 94.69 287 ALA A O 1
ATOM 2225 N N . TYR A 1 288 ? 14.634 -17.487 -12.419 1.00 95.19 288 TYR A N 1
ATOM 2226 C CA . TYR A 1 288 ? 15.413 -17.438 -13.652 1.00 95.19 288 TYR A CA 1
ATOM 2227 C C . TYR A 1 288 ? 15.093 -16.178 -14.455 1.00 95.19 288 TYR A C 1
ATOM 2229 O O . TYR A 1 288 ? 13.944 -15.735 -14.517 1.00 95.19 288 TYR A O 1
ATOM 2237 N N . VAL A 1 289 ? 16.103 -15.606 -15.107 1.00 96.06 289 VAL A N 1
ATOM 2238 C CA . VAL A 1 289 ? 15.939 -14.401 -15.933 1.00 96.06 289 VAL A CA 1
ATOM 2239 C C . VAL A 1 289 ? 15.222 -14.726 -17.250 1.00 96.06 289 VAL A C 1
ATOM 2241 O O . VAL A 1 289 ? 15.700 -15.513 -18.069 1.00 96.06 289 VAL A O 1
ATOM 2244 N N . LYS A 1 290 ? 14.074 -14.083 -17.468 1.00 92.44 290 LYS A N 1
ATOM 2245 C CA . LYS A 1 290 ? 13.173 -14.238 -18.618 1.00 92.44 290 LYS A CA 1
ATOM 2246 C C . LYS A 1 290 ? 13.326 -13.056 -19.585 1.00 92.44 290 LYS A C 1
ATOM 2248 O O . LYS A 1 290 ? 12.421 -12.246 -19.767 1.00 92.44 290 LYS A O 1
ATOM 2253 N N . GLY A 1 291 ? 14.493 -12.964 -20.205 1.00 87.94 291 GLY A N 1
ATOM 2254 C CA . GLY A 1 291 ? 14.825 -11.931 -21.181 1.00 87.94 291 GLY A CA 1
ATOM 2255 C C . GLY A 1 291 ? 16.323 -11.902 -21.442 1.00 87.94 291 GLY A C 1
ATOM 2256 O O . GLY A 1 291 ? 17.100 -12.384 -20.620 1.00 87.94 291 GLY A O 1
ATOM 2257 N N . ASP A 1 292 ? 16.718 -11.351 -22.581 1.00 86.44 292 ASP A N 1
ATOM 2258 C CA . ASP A 1 292 ? 18.120 -11.070 -22.877 1.00 86.44 292 ASP A CA 1
ATOM 2259 C C . ASP A 1 292 ? 18.435 -9.637 -22.433 1.00 86.44 292 ASP A C 1
ATOM 2261 O O . ASP A 1 292 ? 17.583 -8.756 -22.526 1.00 86.44 292 ASP A O 1
ATOM 2265 N N . ASP A 1 293 ? 19.634 -9.434 -21.889 1.00 90.25 293 ASP A N 1
ATOM 2266 C CA . ASP A 1 293 ? 20.144 -8.143 -21.407 1.00 90.25 293 ASP A CA 1
ATOM 2267 C C . ASP A 1 293 ? 19.234 -7.389 -20.414 1.00 90.25 293 ASP A C 1
ATOM 2269 O O . ASP A 1 293 ? 19.023 -6.179 -20.469 1.00 90.25 293 ASP A O 1
ATOM 2273 N N . VAL A 1 294 ? 18.736 -8.134 -19.425 1.00 94.62 294 VAL A N 1
ATOM 2274 C CA . VAL A 1 294 ? 17.866 -7.634 -18.353 1.00 94.62 294 VAL A CA 1
ATOM 2275 C C . VAL A 1 294 ? 18.684 -6.884 -17.299 1.00 94.62 294 VAL A C 1
ATOM 2277 O O . VAL A 1 294 ? 19.555 -7.456 -16.646 1.00 94.62 294 VAL A O 1
ATOM 2280 N N . PHE A 1 295 ? 18.384 -5.604 -17.083 1.00 94.69 295 PHE A N 1
ATOM 2281 C CA . PHE A 1 295 ? 19.095 -4.776 -16.105 1.00 94.69 295 PHE A CA 1
ATOM 2282 C C . PHE A 1 295 ? 18.721 -5.101 -14.647 1.00 94.69 295 PHE A C 1
ATOM 2284 O O . PHE A 1 295 ? 17.578 -4.902 -14.233 1.00 94.69 295 PHE A O 1
ATOM 2291 N N . LEU A 1 296 ? 19.718 -5.499 -13.852 1.00 95.88 296 LEU A N 1
ATOM 2292 C CA . LEU A 1 296 ? 19.701 -5.456 -12.389 1.00 95.88 296 LEU A CA 1
ATOM 2293 C C . LEU A 1 296 ? 19.949 -4.016 -11.929 1.00 95.88 296 LEU A C 1
ATOM 2295 O O . LEU A 1 296 ? 20.926 -3.400 -12.360 1.00 95.88 296 LEU A O 1
ATOM 2299 N N . ARG A 1 297 ? 19.099 -3.478 -11.050 1.00 95.81 297 ARG A N 1
ATOM 2300 C CA . ARG A 1 297 ? 19.121 -2.057 -10.657 1.00 95.81 297 ARG A CA 1
ATOM 2301 C C . ARG A 1 297 ? 19.217 -1.821 -9.152 1.00 95.81 297 ARG A C 1
ATOM 2303 O O . ARG A 1 297 ? 18.949 -2.716 -8.358 1.00 95.81 297 ARG A O 1
ATOM 2310 N N . SER A 1 298 ? 19.591 -0.608 -8.757 1.00 86.94 298 SER A N 1
ATOM 2311 C CA . SER A 1 298 ? 19.728 -0.206 -7.349 1.00 86.94 298 SER A CA 1
ATOM 2312 C C . SER A 1 298 ? 18.400 0.019 -6.618 1.00 86.94 298 SER A C 1
ATOM 2314 O O . SER A 1 298 ? 18.341 -0.199 -5.409 1.00 86.94 298 SER A O 1
ATOM 2316 N N . ALA A 1 299 ? 17.326 0.364 -7.331 1.00 86.44 299 ALA A N 1
ATOM 2317 C CA . ALA A 1 299 ? 15.977 0.536 -6.786 1.00 86.44 299 ALA A CA 1
ATOM 2318 C C . ALA A 1 299 ? 14.920 -0.048 -7.755 1.00 86.44 299 ALA A C 1
ATOM 2320 O O . ALA A 1 299 ? 15.247 -0.326 -8.915 1.00 86.44 299 ALA A O 1
ATOM 2321 N N . PRO A 1 300 ? 13.651 -0.240 -7.342 1.00 86.19 300 PRO A N 1
ATOM 2322 C CA . PRO A 1 300 ? 12.586 -0.736 -8.219 1.00 86.19 300 PRO A CA 1
ATOM 2323 C C . PRO A 1 300 ? 12.080 0.344 -9.202 1.00 86.19 300 PRO A C 1
ATOM 2325 O O . PRO A 1 300 ? 10.912 0.717 -9.191 1.00 86.19 300 PRO A O 1
ATOM 2328 N N . SER A 1 301 ? 12.960 0.875 -10.057 1.00 93.12 301 SER A N 1
ATOM 2329 C CA . SER A 1 301 ? 12.650 1.876 -11.093 1.00 93.12 301 SER A CA 1
ATOM 2330 C C . SER A 1 301 ? 13.610 1.769 -12.284 1.00 93.12 301 SER A C 1
ATOM 2332 O O . SER A 1 301 ? 14.814 1.570 -12.101 1.00 93.12 301 SER A O 1
ATOM 2334 N N . THR A 1 302 ? 13.112 1.999 -13.508 1.00 92.81 302 THR A N 1
ATOM 2335 C CA . THR A 1 302 ? 13.930 2.113 -14.733 1.00 92.81 302 THR A CA 1
ATOM 2336 C C . THR A 1 302 ? 14.818 3.362 -14.795 1.00 92.81 302 THR A C 1
ATOM 2338 O O . THR A 1 302 ? 15.706 3.419 -15.647 1.00 92.81 302 THR A O 1
ATOM 2341 N N . ASN A 1 303 ? 14.650 4.312 -13.872 1.00 91.56 303 ASN A N 1
ATOM 2342 C CA . ASN A 1 303 ? 15.495 5.504 -13.736 1.00 91.56 303 ASN A CA 1
ATOM 2343 C C . ASN A 1 303 ? 16.634 5.319 -12.716 1.00 91.56 303 ASN A C 1
ATOM 2345 O O . ASN A 1 303 ? 17.582 6.101 -12.704 1.00 91.56 303 ASN A O 1
ATOM 2349 N N . SER A 1 304 ? 16.566 4.284 -11.871 1.00 86.81 304 SER A N 1
ATOM 2350 C CA . SER A 1 304 ? 17.629 3.964 -10.910 1.00 86.81 304 SER A CA 1
ATOM 2351 C C . SER A 1 304 ? 18.846 3.322 -11.589 1.00 86.81 304 SER A C 1
ATOM 2353 O O . SER A 1 304 ? 18.724 2.718 -12.660 1.00 86.81 304 SER A O 1
ATOM 2355 N N . SER A 1 305 ? 20.030 3.458 -10.984 1.00 88.94 305 SER A N 1
ATOM 2356 C CA . SER A 1 305 ? 21.291 3.014 -11.592 1.00 88.94 305 SER A CA 1
ATOM 2357 C C . SER A 1 305 ? 21.317 1.509 -11.880 1.00 88.94 305 SER A C 1
ATOM 2359 O O . SER A 1 305 ? 20.868 0.689 -11.078 1.00 88.94 305 SER A O 1
ATOM 2361 N N . VAL A 1 306 ? 21.867 1.146 -13.041 1.00 93.38 306 VAL A N 1
ATOM 2362 C CA . VAL A 1 306 ? 22.126 -0.250 -13.413 1.00 93.38 306 VAL A CA 1
ATOM 2363 C C . VAL A 1 306 ? 23.356 -0.738 -12.649 1.00 93.38 306 VAL A C 1
ATOM 2365 O O . VAL A 1 306 ? 24.422 -0.138 -12.736 1.00 93.38 306 VAL A O 1
ATOM 2368 N N . ILE A 1 307 ? 23.198 -1.834 -11.908 1.00 92.06 307 ILE A N 1
ATOM 2369 C CA . ILE A 1 307 ? 24.278 -2.533 -11.198 1.00 92.06 307 ILE A CA 1
ATOM 2370 C C . ILE A 1 307 ? 24.958 -3.532 -12.138 1.00 92.06 307 ILE A C 1
ATOM 2372 O O . ILE A 1 307 ? 26.180 -3.666 -12.137 1.00 92.06 307 ILE A O 1
ATOM 2376 N N . LYS A 1 308 ? 24.162 -4.277 -12.915 1.00 94.19 308 LYS A N 1
ATOM 2377 C CA . LYS A 1 308 ? 24.646 -5.345 -13.797 1.00 94.19 308 LYS A CA 1
ATOM 2378 C C . LYS A 1 308 ? 23.620 -5.671 -14.877 1.00 94.19 308 LYS A C 1
ATOM 2380 O O . LYS A 1 308 ? 22.419 -5.578 -14.637 1.00 94.19 308 LYS A O 1
ATOM 2385 N N . THR A 1 309 ? 24.082 -6.135 -16.029 1.00 95.19 309 THR A N 1
ATOM 2386 C CA . THR A 1 309 ? 23.220 -6.725 -17.059 1.00 95.19 309 THR A CA 1
ATOM 2387 C C . THR A 1 309 ? 23.183 -8.245 -16.892 1.00 95.19 309 THR A C 1
ATOM 2389 O O . THR A 1 309 ? 24.226 -8.887 -16.744 1.00 95.19 309 THR A O 1
ATOM 2392 N N . LEU A 1 310 ? 21.984 -8.827 -16.867 1.00 94.75 310 LEU A N 1
ATOM 2393 C CA . LEU A 1 310 ? 21.740 -10.257 -16.684 1.00 94.75 310 LEU A CA 1
ATOM 2394 C C . LEU A 1 310 ? 21.330 -10.899 -18.016 1.00 94.75 310 LEU A C 1
ATOM 2396 O O . LEU A 1 310 ? 20.557 -10.325 -18.782 1.00 94.75 310 LEU A O 1
ATOM 2400 N N . LYS A 1 311 ? 21.815 -12.114 -18.284 1.00 95.12 311 LYS A N 1
ATOM 2401 C CA . LYS A 1 311 ? 21.436 -12.891 -19.475 1.00 95.12 311 LYS A CA 1
ATOM 2402 C C . LYS A 1 311 ? 20.292 -13.860 -19.165 1.00 95.12 311 LYS A C 1
ATOM 2404 O O . LYS A 1 311 ? 20.140 -14.302 -18.022 1.00 95.12 311 LYS A O 1
ATOM 2409 N N . ARG A 1 312 ? 19.529 -14.232 -20.192 1.00 94.88 312 ARG A N 1
ATOM 2410 C CA . ARG A 1 312 ? 18.443 -15.221 -20.136 1.00 94.88 312 ARG A CA 1
ATOM 2411 C C . ARG A 1 312 ? 18.880 -16.517 -19.453 1.00 94.88 312 ARG A C 1
ATOM 2413 O O . ARG A 1 312 ? 20.021 -16.947 -19.593 1.00 94.88 312 ARG A O 1
ATOM 2420 N N . ASN A 1 313 ? 17.962 -17.134 -18.713 1.00 93.25 313 ASN A N 1
ATOM 2421 C CA . ASN A 1 313 ? 18.163 -18.357 -17.928 1.00 93.25 313 ASN A CA 1
ATOM 2422 C C . ASN A 1 313 ? 19.217 -18.261 -16.803 1.00 93.25 313 ASN A C 1
ATOM 2424 O O . ASN A 1 313 ? 19.460 -19.267 -16.138 1.00 93.25 313 ASN A O 1
ATOM 2428 N N . SER A 1 314 ? 19.798 -17.083 -16.522 1.00 93.62 314 SER A N 1
ATOM 2429 C CA . SER A 1 314 ? 20.621 -16.891 -15.316 1.00 93.62 314 SER A CA 1
ATOM 2430 C C . SER A 1 314 ? 19.800 -17.240 -14.075 1.00 93.62 314 SER A C 1
ATOM 2432 O O . SER A 1 314 ? 18.728 -16.665 -13.874 1.00 93.62 314 SER A O 1
ATOM 2434 N N . GLY A 1 315 ? 20.300 -18.172 -13.263 1.00 92.44 315 GLY A N 1
ATOM 2435 C CA . GLY A 1 315 ? 19.718 -18.511 -11.966 1.00 92.44 315 GLY A CA 1
ATOM 2436 C C . GLY A 1 315 ? 20.061 -17.463 -10.908 1.00 92.44 315 GLY A C 1
ATOM 2437 O O . GLY A 1 315 ? 21.180 -16.946 -10.875 1.00 92.44 315 GLY A O 1
ATOM 2438 N N . LEU A 1 316 ? 19.091 -17.153 -10.057 1.00 95.50 316 LEU A N 1
ATOM 2439 C CA . LEU A 1 316 ? 19.198 -16.211 -8.946 1.00 95.50 316 LEU A CA 1
ATOM 2440 C C . LEU A 1 316 ? 18.196 -16.588 -7.845 1.00 95.50 316 LEU A C 1
ATOM 2442 O O . LEU A 1 316 ? 17.269 -17.363 -8.090 1.00 95.50 316 LEU A O 1
ATOM 2446 N N . ASP A 1 317 ? 18.349 -16.011 -6.658 1.00 92.25 317 ASP A N 1
ATOM 2447 C CA . ASP A 1 317 ? 17.305 -16.040 -5.634 1.00 92.25 317 ASP A CA 1
ATOM 2448 C C . ASP A 1 317 ? 16.443 -14.787 -5.784 1.00 92.25 317 ASP A C 1
ATOM 2450 O O . ASP A 1 317 ? 16.967 -13.672 -5.750 1.00 92.25 317 ASP A O 1
ATOM 2454 N N . ALA A 1 318 ? 15.124 -14.928 -5.897 1.00 91.06 318 ALA A N 1
ATOM 2455 C CA . ALA A 1 318 ? 14.218 -13.831 -5.575 1.00 91.06 318 ALA A CA 1
ATOM 2456 C C . ALA A 1 318 ? 14.044 -13.811 -4.050 1.00 91.06 318 ALA A C 1
ATOM 2458 O O . ALA A 1 318 ? 13.663 -14.825 -3.470 1.00 91.06 318 ALA A O 1
ATOM 2459 N N . ILE A 1 319 ? 14.332 -12.680 -3.398 1.00 86.56 319 ILE A N 1
ATOM 2460 C CA . ILE A 1 319 ? 14.424 -12.575 -1.927 1.00 86.56 319 ILE A CA 1
ATOM 2461 C C . ILE A 1 319 ? 13.442 -11.580 -1.295 1.00 86.56 319 ILE A C 1
ATOM 2463 O O . ILE A 1 319 ? 13.197 -11.661 -0.096 1.00 86.56 319 ILE A O 1
ATOM 2467 N N . ALA A 1 320 ? 12.891 -10.642 -2.069 1.00 80.56 320 ALA A N 1
ATOM 2468 C CA . ALA A 1 320 ? 11.847 -9.713 -1.627 1.00 80.56 320 ALA A CA 1
ATOM 2469 C C . ALA A 1 320 ? 11.064 -9.165 -2.833 1.00 80.56 320 ALA A C 1
ATOM 2471 O O . ALA A 1 320 ? 11.434 -9.393 -3.988 1.00 80.56 320 ALA A O 1
ATOM 2472 N N . VAL A 1 321 ? 9.992 -8.415 -2.571 1.00 80.44 321 VAL A N 1
ATOM 2473 C CA . VAL A 1 321 ? 9.092 -7.864 -3.592 1.00 80.44 321 VAL A CA 1
ATOM 2474 C C . VAL A 1 321 ? 8.645 -6.450 -3.207 1.00 80.44 321 VAL A C 1
ATOM 2476 O O . VAL A 1 321 ? 8.276 -6.218 -2.065 1.00 80.44 321 VAL A O 1
ATOM 2479 N N . GLN A 1 322 ? 8.673 -5.496 -4.136 1.00 78.19 322 GLN A N 1
ATOM 2480 C CA . GLN A 1 322 ? 8.266 -4.104 -3.885 1.00 78.19 322 GLN A CA 1
ATOM 2481 C C . GLN A 1 322 ? 7.561 -3.540 -5.122 1.00 78.19 322 GLN A C 1
ATOM 2483 O O . GLN A 1 322 ? 7.859 -3.938 -6.249 1.00 78.19 322 GLN A O 1
ATOM 2488 N N . THR A 1 323 ? 6.619 -2.612 -4.943 1.00 79.62 323 THR A N 1
ATOM 2489 C CA . THR A 1 323 ? 6.083 -1.833 -6.071 1.00 79.62 323 THR A CA 1
ATOM 2490 C C . THR A 1 323 ? 6.942 -0.608 -6.340 1.00 79.62 323 THR A C 1
ATOM 2492 O O . THR A 1 323 ? 7.299 0.094 -5.398 1.00 79.62 323 THR A O 1
ATOM 2495 N N . CYS A 1 324 ? 7.181 -0.304 -7.610 1.00 79.75 324 CYS A N 1
ATOM 2496 C CA . CYS A 1 324 ? 7.785 0.954 -8.033 1.00 79.75 324 CYS A CA 1
ATOM 2497 C C . CYS A 1 324 ? 6.983 2.163 -7.521 1.00 79.75 324 CYS A C 1
ATOM 2499 O O . CYS A 1 324 ? 5.755 2.205 -7.634 1.00 79.75 324 CYS A O 1
ATOM 2501 N N . ASP A 1 325 ? 7.688 3.147 -6.984 1.00 76.81 325 ASP A N 1
ATOM 2502 C CA . ASP A 1 325 ? 7.196 4.424 -6.458 1.00 76.81 325 ASP A CA 1
ATOM 2503 C C . ASP A 1 325 ? 7.552 5.623 -7.359 1.00 76.81 325 ASP A C 1
ATOM 2505 O O . ASP A 1 325 ? 7.036 6.723 -7.170 1.00 76.81 325 ASP A O 1
ATOM 2509 N N . ASP A 1 326 ? 8.366 5.400 -8.389 1.00 80.56 326 ASP A N 1
ATOM 2510 C CA . ASP A 1 326 ? 8.799 6.403 -9.358 1.00 80.56 326 ASP A CA 1
ATOM 2511 C C . ASP A 1 326 ? 7.746 6.631 -10.460 1.00 80.56 326 ASP A C 1
ATOM 2513 O O . ASP A 1 326 ? 7.597 5.843 -11.398 1.00 80.56 326 ASP A O 1
ATOM 2517 N N . GLU A 1 327 ? 7.025 7.752 -10.369 1.00 84.56 327 GLU A N 1
ATOM 2518 C CA . GLU A 1 327 ? 5.993 8.174 -11.333 1.00 84.56 327 GLU A CA 1
ATOM 2519 C C . GLU A 1 327 ? 6.539 8.428 -12.754 1.00 84.56 327 GLU A C 1
ATOM 2521 O O . GLU A 1 327 ? 5.771 8.469 -13.719 1.00 84.56 327 GLU A O 1
ATOM 2526 N N . ARG A 1 328 ? 7.867 8.537 -12.908 1.00 90.75 328 ARG A N 1
ATOM 2527 C CA . ARG A 1 328 ? 8.566 8.732 -14.184 1.00 90.75 328 ARG A CA 1
ATOM 2528 C C . ARG A 1 328 ? 9.168 7.443 -14.743 1.00 90.75 328 ARG A C 1
ATOM 2530 O O . ARG A 1 328 ? 9.782 7.489 -15.812 1.00 90.75 328 ARG A O 1
ATOM 2537 N N . ALA A 1 329 ? 9.046 6.305 -14.061 1.00 92.50 329 ALA A N 1
ATOM 2538 C CA . ALA A 1 329 ? 9.550 5.029 -14.561 1.00 92.50 329 ALA A CA 1
ATOM 2539 C C . ALA A 1 329 ? 8.671 4.510 -15.710 1.00 92.50 329 ALA A C 1
ATOM 2541 O O . ALA A 1 329 ? 7.482 4.225 -15.532 1.00 92.50 329 ALA A O 1
ATOM 2542 N N . GLY A 1 330 ? 9.257 4.359 -16.898 1.00 95.00 330 GLY A N 1
ATOM 2543 C CA . GLY A 1 330 ? 8.601 3.779 -18.067 1.00 95.00 330 GLY A CA 1
ATOM 2544 C C . GLY A 1 330 ? 9.445 2.708 -18.754 1.00 95.00 330 GLY A C 1
ATOM 2545 O O . GLY A 1 330 ? 10.659 2.602 -18.549 1.00 95.00 330 GLY A O 1
ATOM 2546 N N . MET A 1 331 ? 8.785 1.921 -19.600 1.00 96.38 331 MET A N 1
ATOM 2547 C CA . MET A 1 331 ? 9.433 1.102 -20.624 1.00 96.38 331 MET A CA 1
ATOM 2548 C C . MET A 1 331 ? 8.564 0.985 -21.880 1.00 96.38 331 MET A C 1
ATOM 2550 O O . MET A 1 331 ? 7.344 1.170 -21.834 1.00 96.38 331 MET A O 1
ATOM 2554 N N . ILE A 1 332 ? 9.197 0.626 -22.992 1.00 96.69 332 ILE A N 1
ATOM 2555 C CA . ILE A 1 332 ? 8.520 0.224 -24.227 1.00 96.69 332 ILE A CA 1
ATOM 2556 C C . ILE A 1 332 ? 7.810 -1.128 -24.015 1.00 96.69 332 ILE A C 1
ATOM 2558 O O . ILE A 1 332 ? 8.375 -2.050 -23.426 1.00 96.69 332 ILE A O 1
ATOM 2562 N N . ASN A 1 333 ? 6.558 -1.251 -24.462 1.00 94.31 333 ASN A N 1
ATOM 2563 C CA . ASN A 1 333 ? 5.688 -2.412 -24.205 1.00 94.31 333 ASN A CA 1
ATOM 2564 C C . ASN A 1 333 ? 5.403 -3.271 -25.454 1.00 94.31 333 ASN A C 1
ATOM 2566 O O . ASN A 1 333 ? 4.953 -4.413 -25.334 1.00 94.31 333 ASN A O 1
ATOM 2570 N N . THR A 1 334 ? 5.666 -2.739 -26.641 1.00 91.75 334 THR A N 1
ATOM 2571 C CA . THR A 1 334 ? 5.498 -3.380 -27.954 1.00 91.75 334 THR A CA 1
ATOM 2572 C C . THR A 1 334 ? 6.854 -3.493 -28.652 1.00 91.75 334 THR A C 1
ATOM 2574 O O . THR A 1 334 ? 7.791 -2.780 -28.305 1.00 91.75 334 THR A O 1
ATOM 2577 N N . ASP A 1 335 ? 6.999 -4.404 -29.611 1.00 88.50 335 ASP A N 1
ATOM 2578 C CA . ASP A 1 335 ? 8.263 -4.581 -30.334 1.00 88.50 335 ASP A CA 1
ATOM 2579 C C . ASP A 1 335 ? 8.322 -3.736 -31.613 1.00 88.50 335 ASP A C 1
ATOM 2581 O O . ASP A 1 335 ? 7.302 -3.480 -32.250 1.00 88.50 335 ASP A O 1
ATOM 2585 N N . ASN A 1 336 ? 9.538 -3.356 -32.021 1.00 90.00 336 ASN A N 1
ATOM 2586 C CA . ASN A 1 336 ? 9.832 -2.573 -33.231 1.00 90.00 336 ASN A CA 1
ATOM 2587 C C . ASN A 1 336 ? 9.244 -1.148 -33.256 1.00 90.00 336 ASN A C 1
ATOM 2589 O O . ASN A 1 336 ? 8.991 -0.605 -34.334 1.00 90.00 336 ASN A O 1
ATOM 2593 N N . VAL A 1 337 ? 9.072 -0.514 -32.093 1.00 94.94 337 VAL A N 1
ATOM 2594 C CA . VAL A 1 337 ? 8.570 0.866 -31.993 1.00 94.94 337 VAL A CA 1
ATOM 2595 C C . VAL A 1 337 ? 9.581 1.825 -32.624 1.00 94.94 337 VAL A C 1
ATOM 2597 O O . VAL A 1 337 ? 10.708 1.946 -32.144 1.00 94.94 337 VAL A O 1
ATOM 2600 N N . VAL A 1 338 ? 9.195 2.491 -33.713 1.00 95.31 338 VAL A N 1
ATOM 2601 C CA . VAL A 1 338 ? 10.045 3.467 -34.412 1.00 95.31 338 VAL A CA 1
ATOM 2602 C C . VAL A 1 338 ? 9.924 4.824 -33.723 1.00 95.31 338 VAL A C 1
ATOM 2604 O O . VAL A 1 338 ? 8.814 5.322 -33.555 1.00 95.31 338 VAL A O 1
ATOM 2607 N N . VAL A 1 339 ? 11.050 5.438 -33.359 1.00 94.12 339 VAL A N 1
ATOM 2608 C CA . VAL A 1 339 ? 11.093 6.788 -32.772 1.00 94.12 339 VAL A CA 1
ATOM 2609 C C . VAL A 1 339 ? 12.180 7.637 -33.422 1.00 94.12 339 VAL A C 1
ATOM 2611 O O . VAL A 1 339 ? 13.232 7.124 -33.809 1.00 94.12 339 VAL A O 1
ATOM 2614 N N . GLY A 1 340 ? 11.945 8.947 -33.500 1.00 93.56 340 GLY A N 1
ATOM 2615 C CA . GLY A 1 340 ? 12.992 9.918 -33.809 1.00 93.56 340 GLY A CA 1
ATOM 2616 C C . GLY A 1 340 ? 13.880 10.151 -32.584 1.00 93.56 340 GLY A C 1
ATOM 2617 O O . GLY A 1 340 ? 13.374 10.470 -31.510 1.00 93.56 340 GLY A O 1
ATOM 2618 N N . PHE A 1 341 ? 15.192 9.999 -32.747 1.00 94.31 341 PHE A N 1
ATOM 2619 C CA . PHE A 1 341 ? 16.213 10.182 -31.716 1.00 94.31 341 PHE A CA 1
ATOM 2620 C C . PHE A 1 341 ? 17.448 10.842 -32.338 1.00 94.31 341 PHE A C 1
ATOM 2622 O O . PHE A 1 341 ? 18.008 10.329 -33.304 1.00 94.31 341 PHE A O 1
ATOM 2629 N N . ASN A 1 342 ? 17.856 11.999 -31.810 1.00 90.62 342 ASN A N 1
ATOM 2630 C CA . ASN A 1 342 ? 19.052 12.747 -32.229 1.00 90.62 342 ASN A CA 1
ATOM 2631 C C . ASN A 1 342 ? 19.203 12.908 -33.765 1.00 90.62 342 ASN A C 1
ATOM 2633 O O . ASN A 1 342 ? 20.295 12.804 -34.317 1.00 90.62 342 ASN A O 1
ATOM 2637 N N . GLY A 1 343 ? 18.084 13.162 -34.459 1.00 88.19 343 GLY A N 1
ATOM 2638 C CA . GLY A 1 343 ? 18.029 13.373 -35.914 1.00 88.19 343 GLY A CA 1
ATOM 2639 C C . GLY A 1 343 ? 17.903 12.105 -36.771 1.00 88.19 343 GLY A C 1
ATOM 2640 O O . GLY A 1 343 ? 17.831 12.215 -37.991 1.00 88.19 343 GLY A O 1
ATOM 2641 N N . GLN A 1 344 ? 17.846 10.914 -36.167 1.00 91.12 344 GLN A N 1
ATOM 2642 C CA . GLN A 1 344 ? 17.703 9.630 -36.864 1.00 91.12 344 GLN A CA 1
ATOM 2643 C C . GLN A 1 344 ? 16.457 8.867 -36.393 1.00 91.12 344 GLN A C 1
ATOM 2645 O O . GLN A 1 344 ? 16.005 9.038 -35.264 1.00 91.12 344 GLN A O 1
ATOM 2650 N N . ASN A 1 345 ? 15.915 7.988 -37.240 1.00 94.19 345 ASN A N 1
ATOM 2651 C CA . ASN A 1 345 ? 14.847 7.066 -36.846 1.00 94.19 345 ASN A CA 1
ATOM 2652 C C . ASN A 1 345 ? 15.455 5.749 -36.351 1.00 94.19 345 ASN A C 1
ATOM 2654 O O . ASN A 1 345 ? 16.092 5.033 -37.125 1.00 94.19 345 ASN A O 1
ATOM 2658 N N . ILE A 1 346 ? 15.221 5.413 -35.084 1.00 94.00 346 ILE A N 1
ATOM 2659 C CA . ILE A 1 346 ? 15.678 4.167 -34.453 1.00 94.00 346 ILE A CA 1
ATOM 2660 C C . ILE A 1 346 ? 14.489 3.257 -34.124 1.00 94.00 346 ILE A C 1
ATOM 2662 O O . ILE A 1 346 ? 13.359 3.725 -33.993 1.00 94.00 346 ILE A O 1
ATOM 2666 N N . ARG A 1 347 ? 14.738 1.950 -33.984 1.00 95.06 347 ARG A N 1
ATOM 2667 C CA . ARG A 1 347 ? 13.747 0.974 -33.500 1.00 95.06 347 ARG A CA 1
ATOM 2668 C C . ARG A 1 347 ? 14.054 0.600 -32.058 1.00 95.06 347 ARG A C 1
ATOM 2670 O O . ARG A 1 347 ? 15.180 0.213 -31.762 1.00 95.06 347 ARG A O 1
ATOM 2677 N N . LEU A 1 348 ? 13.050 0.670 -31.193 1.00 93.88 348 LEU A N 1
ATOM 2678 C CA . LEU A 1 348 ? 13.121 0.200 -29.814 1.00 93.88 348 LEU A CA 1
ATOM 2679 C C . LEU A 1 348 ? 12.437 -1.169 -29.690 1.00 93.88 348 LEU A C 1
ATOM 2681 O O . LEU A 1 348 ? 11.370 -1.402 -30.266 1.00 93.88 348 LEU A O 1
ATOM 2685 N N . ALA A 1 349 ? 13.061 -2.072 -28.937 1.00 91.31 349 ALA A N 1
ATOM 2686 C CA . ALA A 1 349 ? 12.494 -3.369 -28.579 1.00 91.31 349 ALA A CA 1
ATOM 2687 C C . ALA A 1 349 ? 11.623 -3.264 -27.316 1.00 91.31 349 ALA A C 1
ATOM 2689 O O . ALA A 1 349 ? 11.785 -2.344 -26.504 1.00 91.31 349 ALA A O 1
ATOM 2690 N N . LYS A 1 350 ? 10.730 -4.238 -27.112 1.00 92.81 350 LYS A N 1
ATOM 2691 C CA . LYS A 1 350 ? 9.971 -4.357 -25.867 1.00 92.81 350 LYS A CA 1
ATOM 2692 C C . LYS A 1 350 ? 10.923 -4.486 -24.676 1.00 92.81 350 LYS A C 1
ATOM 2694 O O . LYS A 1 350 ? 11.891 -5.238 -24.706 1.00 92.81 350 LYS A O 1
ATOM 2699 N N . GLY A 1 351 ? 10.620 -3.762 -23.603 1.00 92.0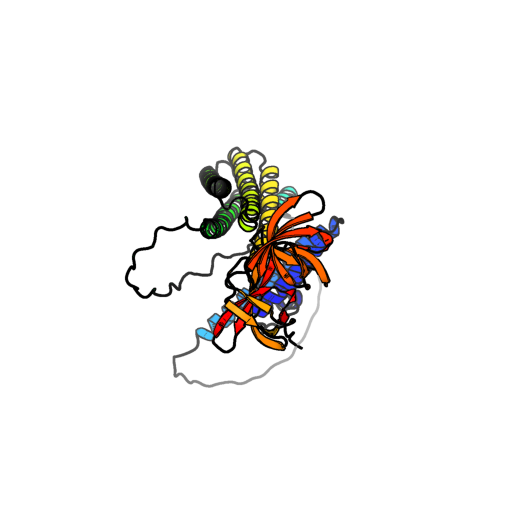6 351 GLY A N 1
ATOM 2700 C CA . GLY A 1 351 ? 11.431 -3.725 -22.389 1.00 92.06 351 GLY A CA 1
ATOM 2701 C C . GLY A 1 351 ? 12.499 -2.633 -22.357 1.00 92.06 351 GLY A C 1
ATOM 2702 O O . GLY A 1 351 ? 13.059 -2.403 -21.287 1.00 92.06 351 GLY A O 1
ATOM 2703 N N . GLN A 1 352 ? 12.741 -1.914 -23.464 1.00 94.44 352 GLN A N 1
ATOM 2704 C CA . GLN A 1 352 ? 13.646 -0.762 -23.471 1.00 94.44 352 GLN A CA 1
ATOM 2705 C C . GLN A 1 352 ? 13.212 0.262 -22.399 1.00 94.44 352 GLN A C 1
ATOM 2707 O O . GLN A 1 352 ? 12.092 0.781 -22.481 1.00 94.44 352 GLN A O 1
ATOM 2712 N N . PRO A 1 353 ? 14.059 0.571 -21.396 1.00 95.06 353 PRO A N 1
ATOM 2713 C CA . PRO A 1 353 ? 13.741 1.543 -20.356 1.00 95.06 353 PRO A CA 1
ATOM 2714 C C . PRO A 1 353 ? 13.727 2.972 -20.907 1.00 95.06 353 PRO A C 1
ATOM 2716 O O . PRO A 1 353 ? 14.570 3.340 -21.730 1.00 95.06 353 PRO A O 1
ATOM 2719 N N . VAL A 1 354 ? 12.796 3.784 -20.401 1.00 96.06 354 VAL A N 1
ATOM 2720 C CA . VAL A 1 354 ? 12.675 5.218 -20.701 1.00 96.06 354 VAL A CA 1
ATOM 2721 C C . VAL A 1 354 ? 12.252 5.998 -19.454 1.00 96.06 354 VAL A C 1
ATOM 2723 O O . VAL A 1 354 ? 11.469 5.503 -18.640 1.00 96.06 354 VAL A O 1
ATOM 2726 N N . THR A 1 355 ? 12.736 7.231 -19.317 1.00 95.88 355 THR A N 1
ATOM 2727 C CA . THR A 1 355 ? 12.306 8.154 -18.257 1.00 95.88 355 THR A CA 1
ATOM 2728 C C . THR A 1 355 ? 11.203 9.051 -18.796 1.00 95.88 355 THR A C 1
ATOM 2730 O O . THR A 1 355 ? 11.458 9.850 -19.693 1.00 95.88 355 THR A O 1
ATOM 2733 N N . ILE A 1 356 ? 9.994 8.993 -18.243 1.00 95.44 356 ILE A N 1
ATOM 2734 C CA . ILE A 1 356 ? 8.922 9.914 -18.642 1.00 95.44 356 ILE A CA 1
ATOM 2735 C C . ILE A 1 356 ? 9.280 11.332 -18.161 1.00 95.44 356 ILE A C 1
ATOM 2737 O O . ILE A 1 356 ? 9.693 11.546 -17.014 1.00 95.44 356 ILE A O 1
ATOM 2741 N N . THR A 1 357 ? 9.172 12.306 -19.062 1.00 94.88 357 THR A N 1
ATOM 2742 C CA . THR A 1 357 ? 9.460 13.730 -18.812 1.00 94.88 357 THR A CA 1
ATOM 2743 C C . THR A 1 357 ? 8.252 14.629 -19.058 1.00 94.88 357 THR A C 1
ATOM 2745 O O . THR A 1 357 ? 8.191 15.709 -18.480 1.00 94.88 357 THR A O 1
ATOM 2748 N N . GLY A 1 358 ? 7.272 14.176 -19.843 1.00 88.38 358 GLY A N 1
ATOM 2749 C CA . GLY A 1 358 ? 6.023 14.893 -20.083 1.00 88.38 358 GLY A CA 1
ATOM 2750 C C . GLY A 1 358 ? 4.937 13.998 -20.679 1.00 88.38 358 GLY A C 1
ATOM 2751 O O . GLY A 1 358 ? 5.192 12.881 -21.130 1.00 88.38 358 GLY A O 1
ATOM 2752 N N . GLU A 1 359 ? 3.705 14.494 -20.690 1.00 90.75 359 GLU A N 1
ATOM 2753 C CA . GLU A 1 359 ? 2.533 13.782 -21.199 1.00 90.75 359 GLU A CA 1
ATOM 2754 C C . GLU A 1 359 ? 1.652 14.760 -21.986 1.00 90.75 359 GLU A C 1
ATOM 2756 O O . GLU A 1 359 ? 1.280 15.805 -21.460 1.00 90.75 359 GLU A O 1
ATOM 2761 N N . ASN A 1 360 ? 1.329 14.445 -23.246 1.00 84.25 360 ASN A N 1
ATOM 2762 C CA . ASN A 1 360 ? 0.549 15.332 -24.112 1.00 84.25 360 ASN A CA 1
ATOM 2763 C C . ASN A 1 360 ? -0.392 14.517 -25.013 1.00 84.25 360 ASN A C 1
ATOM 2765 O O . ASN A 1 360 ? 0.058 13.697 -25.809 1.00 84.25 360 ASN A O 1
ATOM 2769 N N . GLY A 1 361 ? -1.706 14.715 -24.876 1.00 87.00 361 GLY A N 1
ATOM 2770 C CA . GLY A 1 361 ? -2.717 14.038 -25.696 1.00 87.00 361 GLY A CA 1
ATOM 2771 C C . GLY A 1 361 ? -2.549 12.512 -25.730 1.00 87.00 361 GLY A C 1
ATOM 2772 O O . GLY A 1 361 ? -2.717 11.838 -24.711 1.00 87.00 361 GLY A O 1
ATOM 2773 N N . GLY A 1 362 ? -2.215 11.973 -26.906 1.00 90.62 362 GLY A N 1
ATOM 2774 C CA . GLY A 1 362 ? -1.985 10.543 -27.147 1.00 90.62 362 GLY A CA 1
ATOM 2775 C C . GLY A 1 362 ? -0.561 10.034 -26.877 1.00 90.62 362 GLY A C 1
ATOM 2776 O O . GLY A 1 362 ? -0.351 8.823 -26.942 1.00 90.62 362 GLY A O 1
ATOM 2777 N N . THR A 1 363 ? 0.405 10.902 -26.551 1.00 95.00 363 THR A N 1
ATOM 2778 C CA . THR A 1 363 ? 1.833 10.549 -26.437 1.00 95.00 363 THR A CA 1
ATOM 2779 C C . THR A 1 363 ? 2.433 10.842 -25.058 1.00 95.00 363 THR A C 1
ATOM 2781 O O . THR A 1 363 ? 1.909 11.621 -24.252 1.00 95.00 363 THR A O 1
ATOM 2784 N N . TYR A 1 364 ? 3.565 10.193 -24.786 1.00 95.38 364 TYR A N 1
ATOM 2785 C CA . TYR A 1 364 ? 4.525 10.576 -23.758 1.00 95.38 364 TYR A CA 1
ATOM 2786 C C . TYR A 1 364 ? 5.731 11.257 -24.405 1.00 95.38 364 TYR A C 1
ATOM 2788 O O . TYR A 1 364 ? 6.243 10.786 -25.422 1.00 95.38 364 TYR A O 1
ATOM 2796 N N . GLN A 1 365 ? 6.230 12.310 -23.762 1.00 96.38 365 GLN A N 1
ATOM 2797 C CA . GLN A 1 365 ? 7.600 12.774 -23.945 1.00 96.38 365 GLN A CA 1
ATOM 2798 C C . GLN A 1 365 ? 8.481 12.000 -22.961 1.00 96.38 365 GLN A C 1
ATOM 2800 O O . GLN A 1 365 ? 8.164 11.911 -21.770 1.00 96.38 365 GLN A O 1
ATOM 2805 N N . CYS A 1 366 ? 9.570 11.421 -23.457 1.00 96.81 366 CYS A N 1
ATOM 2806 C CA . CYS A 1 366 ? 10.490 10.624 -22.654 1.00 96.81 366 CYS A CA 1
ATOM 2807 C C . CYS A 1 366 ? 11.943 11.002 -22.927 1.00 96.81 366 CYS A C 1
ATOM 2809 O O . CYS A 1 366 ? 12.310 11.288 -24.061 1.00 96.81 366 CYS A O 1
ATOM 2811 N N . GLN A 1 367 ? 12.791 10.908 -21.908 1.00 96.56 367 GLN A N 1
ATOM 2812 C CA . GLN A 1 367 ? 14.232 10.812 -22.094 1.00 96.56 367 GLN A CA 1
ATOM 2813 C C . GLN A 1 367 ? 14.605 9.344 -22.338 1.00 96.56 367 GLN A C 1
ATOM 2815 O O . GLN A 1 367 ? 14.293 8.464 -21.528 1.00 96.56 367 GLN A O 1
ATOM 2820 N N . LEU A 1 368 ? 15.289 9.094 -23.451 1.00 95.31 368 LEU A N 1
ATOM 2821 C CA . LEU A 1 368 ? 15.947 7.833 -23.764 1.00 95.31 368 LEU A CA 1
ATOM 2822 C C . LEU A 1 368 ? 17.447 7.974 -23.476 1.00 95.31 368 LEU A C 1
ATOM 2824 O O . LEU A 1 368 ? 18.055 9.000 -23.786 1.00 95.31 368 LEU A O 1
ATOM 2828 N N . ASN A 1 369 ? 18.038 6.931 -22.897 1.00 90.00 369 ASN A N 1
ATOM 2829 C CA . ASN A 1 369 ? 19.475 6.829 -22.661 1.00 90.00 369 ASN A CA 1
ATOM 2830 C C . ASN A 1 369 ? 19.972 5.527 -23.302 1.00 90.00 369 ASN A C 1
ATOM 2832 O O . ASN A 1 369 ? 19.480 4.451 -22.958 1.00 90.00 369 ASN A O 1
ATOM 2836 N N . LEU A 1 370 ? 20.919 5.643 -24.232 1.00 87.75 370 LEU A N 1
ATOM 2837 C CA . LEU A 1 370 ? 21.597 4.553 -24.932 1.00 87.75 370 LEU A CA 1
ATOM 2838 C C . LEU A 1 370 ? 23.115 4.687 -24.722 1.00 87.75 370 LEU A C 1
ATOM 2840 O O . LEU A 1 370 ? 23.604 5.730 -24.290 1.00 87.75 370 LEU A O 1
ATOM 2844 N N . GLU A 1 371 ? 23.880 3.651 -25.063 1.00 83.06 371 GLU A N 1
ATOM 2845 C CA . GLU A 1 371 ? 25.350 3.668 -24.949 1.00 83.06 371 GLU A CA 1
ATOM 2846 C C . GLU A 1 371 ? 26.004 4.750 -25.826 1.00 83.06 371 GLU A C 1
ATOM 2848 O O . GLU A 1 371 ? 27.019 5.330 -25.452 1.00 83.06 371 GLU A O 1
ATOM 2853 N N . ASN A 1 372 ? 25.395 5.062 -26.976 1.00 80.69 372 ASN A N 1
ATOM 2854 C CA . ASN A 1 372 ? 25.862 6.080 -27.919 1.00 80.69 372 ASN A CA 1
ATOM 2855 C C . ASN A 1 372 ? 25.313 7.495 -27.643 1.00 80.69 372 ASN A C 1
ATOM 2857 O O . ASN A 1 372 ? 25.545 8.401 -28.444 1.00 80.69 372 ASN A O 1
ATOM 2861 N N . GLY A 1 373 ? 24.594 7.702 -26.534 1.00 86.75 373 GLY A N 1
ATOM 2862 C CA . GLY A 1 373 ? 24.129 9.017 -26.099 1.00 86.75 373 GLY A CA 1
ATOM 2863 C C . GLY A 1 373 ? 22.732 9.015 -25.484 1.00 86.75 373 GLY A C 1
ATOM 2864 O O . GLY A 1 373 ? 22.033 8.004 -25.428 1.00 86.75 373 GLY A O 1
ATOM 2865 N N . SER A 1 374 ? 22.301 10.190 -25.035 1.00 92.12 374 SER A N 1
ATOM 2866 C CA . SER A 1 374 ? 20.945 10.423 -24.539 1.00 92.12 374 SER A CA 1
ATOM 2867 C C . SER A 1 374 ? 20.208 11.445 -25.406 1.00 92.12 374 SER A C 1
ATOM 2869 O O . SER A 1 374 ? 20.812 12.154 -26.213 1.00 92.12 374 SER A O 1
ATOM 2871 N N . GLY A 1 375 ? 18.884 11.490 -25.277 1.00 93.94 375 GLY A N 1
ATOM 2872 C CA . GLY A 1 375 ? 18.035 12.372 -26.072 1.00 93.94 375 GLY A CA 1
ATOM 2873 C C . GLY A 1 375 ? 16.559 12.232 -25.716 1.00 93.94 375 GLY A C 1
ATOM 2874 O O . GLY A 1 375 ? 16.128 11.221 -25.159 1.00 93.94 375 GLY A O 1
ATOM 2875 N N . THR A 1 376 ? 15.773 13.256 -26.042 1.00 95.62 376 THR A N 1
ATOM 2876 C CA . THR A 1 376 ? 14.313 13.205 -25.908 1.00 95.62 376 THR A CA 1
ATOM 2877 C C . THR A 1 376 ? 13.697 12.481 -27.104 1.00 95.62 376 THR A C 1
ATOM 2879 O O . THR A 1 376 ? 14.044 12.761 -28.249 1.00 95.62 376 THR A O 1
ATOM 2882 N N . ILE A 1 377 ? 12.749 11.589 -26.823 1.00 96.12 377 ILE A N 1
ATOM 2883 C CA . ILE A 1 377 ? 11.886 10.909 -27.792 1.00 96.12 377 ILE A CA 1
ATOM 2884 C C . ILE A 1 377 ? 10.414 11.193 -27.470 1.00 96.12 377 ILE A C 1
ATOM 2886 O O . ILE A 1 377 ? 10.064 11.553 -26.341 1.00 96.12 377 ILE A O 1
ATOM 2890 N N . TYR A 1 378 ? 9.543 10.954 -28.448 1.00 95.25 378 TYR A N 1
ATOM 2891 C CA . TYR A 1 378 ? 8.093 10.924 -28.263 1.00 95.25 378 TYR A CA 1
ATOM 2892 C C . TYR A 1 378 ? 7.575 9.530 -28.613 1.00 95.25 378 TYR A C 1
ATOM 2894 O O . TYR A 1 378 ? 8.029 8.935 -29.590 1.00 95.25 378 TYR A O 1
ATOM 2902 N N . VAL A 1 379 ? 6.655 9.001 -27.805 1.00 95.69 379 VAL A N 1
ATOM 2903 C CA . VAL A 1 379 ? 6.117 7.639 -27.963 1.00 95.69 379 VAL A CA 1
ATOM 2904 C C . VAL A 1 379 ? 4.615 7.638 -27.701 1.00 95.69 379 VAL A C 1
ATOM 2906 O O . VAL A 1 379 ? 4.162 8.220 -26.715 1.00 95.69 379 VAL A O 1
ATOM 2909 N N . ASP A 1 380 ? 3.830 6.965 -28.543 1.00 94.88 380 ASP A N 1
ATOM 2910 C CA . ASP A 1 380 ? 2.397 6.783 -28.296 1.00 94.88 380 ASP A CA 1
ATOM 2911 C C . ASP A 1 380 ? 2.147 5.998 -27.007 1.00 94.88 380 ASP A C 1
ATOM 2913 O O . ASP A 1 380 ? 2.810 4.995 -26.726 1.00 94.88 380 ASP A O 1
ATOM 2917 N N . LYS A 1 381 ? 1.123 6.397 -26.248 1.00 92.94 381 LYS A N 1
ATOM 2918 C CA . LYS A 1 381 ? 0.776 5.765 -24.965 1.00 92.94 381 LYS A CA 1
ATOM 2919 C C . LYS A 1 381 ? 0.475 4.268 -25.091 1.00 92.94 381 LYS A C 1
ATOM 2921 O O . LYS A 1 381 ? 0.734 3.529 -24.148 1.00 92.94 381 LYS A O 1
ATOM 2926 N N . VAL A 1 382 ? -0.007 3.813 -26.253 1.00 92.69 382 VAL A N 1
ATOM 2927 C CA . VAL A 1 382 ? -0.270 2.389 -26.551 1.00 92.69 382 VAL A CA 1
ATOM 2928 C C . VAL A 1 382 ? 1.005 1.540 -26.646 1.00 92.69 382 VAL A C 1
ATOM 2930 O O . VAL A 1 382 ? 0.973 0.346 -26.359 1.00 92.69 382 VAL A O 1
ATOM 2933 N N . ASN A 1 383 ? 2.134 2.157 -27.004 1.00 95.38 383 ASN A N 1
ATOM 2934 C CA . ASN A 1 383 ? 3.430 1.499 -27.187 1.00 95.38 383 ASN A CA 1
ATOM 2935 C C . ASN A 1 383 ? 4.281 1.483 -25.902 1.00 95.38 383 ASN A C 1
ATOM 2937 O O . ASN A 1 383 ? 5.386 0.937 -25.884 1.00 95.38 383 ASN A O 1
ATOM 2941 N N . MET A 1 384 ? 3.771 2.050 -24.805 1.00 93.69 384 MET A N 1
ATOM 2942 C CA . MET A 1 384 ? 4.474 2.188 -23.531 1.00 93.69 384 MET A CA 1
ATOM 2943 C C . MET A 1 384 ? 3.743 1.538 -22.359 1.00 93.69 384 MET A C 1
ATOM 2945 O O . MET A 1 384 ? 2.527 1.370 -22.353 1.00 93.69 384 MET A O 1
ATOM 2949 N N . LYS A 1 385 ? 4.512 1.231 -21.313 1.00 94.31 385 LYS A N 1
ATOM 2950 C CA . LYS A 1 385 ? 4.008 0.871 -19.990 1.00 94.31 385 LYS A CA 1
ATOM 2951 C C . LYS A 1 385 ? 4.624 1.809 -18.949 1.00 94.31 385 LYS A C 1
ATOM 2953 O O . LYS A 1 385 ? 5.845 1.852 -18.803 1.00 94.31 385 LYS A O 1
ATOM 2958 N N . LYS A 1 386 ? 3.777 2.559 -18.230 1.00 93.25 386 LYS A N 1
ATOM 2959 C CA . LYS A 1 386 ? 4.153 3.204 -16.959 1.00 93.25 386 LYS A CA 1
ATOM 2960 C C . LYS A 1 386 ? 4.421 2.097 -15.938 1.00 93.25 386 LYS A C 1
ATOM 2962 O O . LYS A 1 386 ? 3.646 1.146 -15.857 1.00 93.25 386 LYS A O 1
ATOM 2967 N N . LEU A 1 387 ? 5.518 2.210 -15.196 1.00 89.12 387 LEU A N 1
ATOM 2968 C CA . LEU A 1 387 ? 5.951 1.208 -14.218 1.00 89.12 387 LEU A CA 1
ATOM 2969 C C . LEU A 1 387 ? 5.644 1.610 -12.773 1.00 89.12 387 LEU A C 1
ATOM 2971 O O . LEU A 1 387 ? 5.774 0.782 -11.885 1.00 89.12 387 LEU A O 1
ATOM 2975 N N . TYR A 1 388 ? 5.176 2.828 -12.516 1.00 83.00 388 TYR A N 1
ATOM 2976 C CA . TYR A 1 388 ? 4.657 3.214 -11.205 1.00 83.00 388 TYR A CA 1
ATOM 2977 C C . TYR A 1 388 ? 3.551 2.266 -10.710 1.00 83.00 388 TYR A C 1
ATOM 2979 O O . TYR A 1 388 ? 2.610 1.953 -11.440 1.00 83.00 388 TYR A O 1
ATOM 2987 N N . GLY A 1 389 ? 3.661 1.808 -9.463 1.00 71.25 389 GLY A N 1
ATOM 2988 C CA . GLY A 1 389 ? 2.770 0.820 -8.851 1.00 71.25 389 GLY A CA 1
ATOM 2989 C C . GLY A 1 389 ? 2.979 -0.625 -9.326 1.00 71.25 389 GLY A C 1
ATOM 2990 O O . GLY A 1 389 ? 2.447 -1.541 -8.702 1.00 71.25 389 GLY A O 1
ATOM 2991 N N . GLU A 1 390 ? 3.762 -0.860 -10.381 1.00 84.69 390 GLU A N 1
ATOM 2992 C CA . GLU A 1 390 ? 4.082 -2.201 -10.872 1.00 84.69 390 GLU A CA 1
ATOM 2993 C C . GLU A 1 390 ? 5.147 -2.895 -10.009 1.00 84.69 390 GLU A C 1
ATOM 2995 O O . GLU A 1 390 ? 6.001 -2.263 -9.385 1.00 84.69 390 GLU A O 1
ATOM 3000 N N . THR A 1 391 ? 5.091 -4.226 -9.969 1.00 85.94 391 THR A N 1
ATOM 3001 C CA . THR A 1 391 ? 5.914 -5.068 -9.091 1.00 85.94 391 THR A CA 1
ATOM 3002 C C . THR A 1 391 ? 7.341 -5.258 -9.613 1.00 85.94 391 THR A C 1
ATOM 3004 O O . THR A 1 391 ? 7.553 -5.519 -10.796 1.00 85.94 391 THR A O 1
ATOM 3007 N N . TRP A 1 392 ? 8.312 -5.224 -8.707 1.00 92.69 392 TRP A N 1
ATOM 3008 C CA . TRP A 1 392 ? 9.710 -5.592 -8.921 1.00 92.69 392 TRP A CA 1
ATOM 3009 C C . TRP A 1 392 ? 10.126 -6.618 -7.865 1.00 92.69 392 TRP A C 1
ATOM 3011 O O . TRP A 1 392 ? 9.675 -6.554 -6.719 1.00 92.69 392 TRP A O 1
ATOM 3021 N N . TYR A 1 393 ? 11.011 -7.541 -8.233 1.00 93.50 393 TYR A N 1
ATOM 3022 C CA . TYR A 1 393 ? 11.639 -8.458 -7.283 1.00 93.50 393 TYR A CA 1
ATOM 3023 C C . TYR A 1 393 ? 13.011 -7.933 -6.891 1.00 93.50 393 TYR A C 1
ATOM 3025 O O . TYR A 1 393 ? 13.801 -7.552 -7.761 1.00 93.50 393 TYR A O 1
ATOM 3033 N N . LYS A 1 394 ? 13.317 -7.970 -5.593 1.00 92.31 394 LYS A N 1
ATOM 3034 C CA . LYS A 1 394 ? 14.701 -7.912 -5.135 1.00 92.31 394 LYS A CA 1
ATOM 3035 C C . LYS A 1 394 ? 15.299 -9.292 -5.349 1.00 92.31 394 LYS A C 1
ATOM 3037 O O . LYS A 1 394 ? 14.733 -10.287 -4.893 1.00 92.31 394 LYS A O 1
ATOM 3042 N N . VAL A 1 395 ? 16.429 -9.346 -6.034 1.00 94.69 395 VAL A N 1
ATOM 3043 C CA . VAL A 1 395 ? 17.131 -10.582 -6.366 1.00 94.69 395 VAL A CA 1
ATOM 3044 C C . VAL A 1 395 ? 18.541 -10.579 -5.794 1.00 94.69 395 VAL A C 1
ATOM 3046 O O . VAL A 1 395 ? 19.158 -9.520 -5.655 1.00 94.69 395 VAL A O 1
ATOM 3049 N N . ARG A 1 396 ? 19.053 -11.771 -5.490 1.00 91.69 396 ARG A N 1
ATOM 3050 C CA . ARG A 1 396 ? 20.436 -12.031 -5.087 1.00 91.69 396 ARG A CA 1
ATOM 3051 C C . ARG A 1 396 ? 21.081 -12.978 -6.094 1.00 91.69 396 ARG A C 1
ATOM 3053 O O . ARG A 1 396 ? 20.501 -13.993 -6.471 1.00 91.69 396 ARG A O 1
ATOM 3060 N N . LEU A 1 397 ? 22.280 -12.629 -6.548 1.00 93.50 397 LEU A N 1
ATOM 3061 C CA . LEU A 1 397 ? 23.108 -13.474 -7.408 1.00 93.50 397 LEU A CA 1
ATOM 3062 C C . LEU A 1 397 ? 24.011 -14.376 -6.553 1.00 93.50 397 LEU A C 1
ATOM 3064 O O . LEU A 1 397 ? 24.326 -14.041 -5.414 1.00 93.50 397 LEU A O 1
ATOM 3068 N N . SER A 1 398 ? 24.517 -15.470 -7.128 1.00 86.44 398 SER A N 1
ATOM 3069 C CA . SER A 1 398 ? 25.415 -16.421 -6.443 1.00 86.44 398 SER A CA 1
ATOM 3070 C C . SER A 1 398 ? 26.681 -15.791 -5.838 1.00 86.44 398 SER A C 1
ATOM 3072 O O . SER A 1 398 ? 27.195 -16.286 -4.842 1.00 86.44 398 SER A O 1
ATOM 3074 N N . GLY A 1 399 ? 27.161 -14.674 -6.396 1.00 81.81 399 GLY A N 1
ATOM 3075 C CA . GLY A 1 399 ? 28.260 -13.869 -5.845 1.00 81.81 399 GLY A CA 1
ATOM 3076 C C . GLY A 1 399 ? 27.849 -12.864 -4.756 1.00 81.81 399 GLY A C 1
ATOM 3077 O O . GLY A 1 399 ? 28.568 -11.896 -4.534 1.00 81.81 399 GLY A O 1
ATOM 3078 N N . GLY A 1 400 ? 26.668 -13.008 -4.149 1.00 85.75 400 GLY A N 1
ATOM 3079 C CA . GLY A 1 400 ? 26.148 -12.123 -3.098 1.00 85.75 400 GLY A CA 1
ATOM 3080 C C . GLY A 1 400 ? 25.644 -10.752 -3.571 1.00 85.75 400 GLY A C 1
ATOM 3081 O O . GLY A 1 400 ? 25.037 -10.032 -2.785 1.00 85.75 400 GLY A O 1
ATOM 3082 N N . THR A 1 401 ? 25.850 -10.379 -4.840 1.00 92.06 401 THR A N 1
ATOM 3083 C CA . THR A 1 401 ? 25.336 -9.121 -5.409 1.00 92.06 401 THR A CA 1
ATOM 3084 C C . THR A 1 401 ? 23.810 -9.089 -5.362 1.00 92.06 401 THR A C 1
ATOM 3086 O O . THR A 1 401 ? 23.161 -9.992 -5.891 1.00 92.06 401 THR A O 1
ATOM 3089 N N . GLU A 1 402 ? 23.239 -8.030 -4.791 1.00 92.12 402 GLU A N 1
ATOM 3090 C CA . GLU A 1 402 ? 21.792 -7.802 -4.750 1.00 92.12 402 GLU A CA 1
ATOM 3091 C C . GLU A 1 402 ? 21.370 -6.625 -5.638 1.00 92.12 402 GLU A C 1
ATOM 3093 O O . GLU A 1 402 ? 22.164 -5.738 -5.947 1.00 92.12 402 GLU A O 1
ATOM 3098 N N . GLY A 1 403 ? 20.096 -6.607 -6.024 1.00 90.38 403 GLY A N 1
ATOM 3099 C CA . GLY A 1 403 ? 19.464 -5.492 -6.726 1.00 90.38 403 GLY A CA 1
ATOM 3100 C C . GLY A 1 403 ? 18.016 -5.810 -7.088 1.00 90.38 403 GLY A C 1
ATOM 3101 O O . GLY A 1 403 ? 17.463 -6.808 -6.635 1.00 90.38 403 GLY A O 1
ATOM 3102 N N . TRP A 1 404 ? 17.405 -4.975 -7.919 1.00 95.75 404 TRP A N 1
ATOM 3103 C CA . TRP A 1 404 ? 16.006 -5.069 -8.326 1.00 95.75 404 TRP A CA 1
ATOM 3104 C C . TRP A 1 404 ? 15.867 -5.391 -9.812 1.00 95.75 404 TRP A C 1
ATOM 3106 O O . TRP A 1 404 ? 16.593 -4.842 -10.642 1.00 95.75 404 TRP A O 1
ATOM 3116 N N . VAL A 1 405 ? 14.906 -6.253 -10.148 1.00 97.12 405 VAL A N 1
ATOM 3117 C CA . VAL A 1 405 ? 14.527 -6.586 -11.529 1.00 97.12 405 VAL A CA 1
ATOM 3118 C C . VAL A 1 405 ? 13.009 -6.511 -11.672 1.00 97.12 405 VAL A C 1
ATOM 3120 O O . VAL A 1 405 ? 12.264 -6.929 -10.782 1.00 97.12 405 VAL A O 1
ATOM 3123 N N . TYR A 1 406 ? 12.538 -5.968 -12.794 1.00 95.81 406 TYR A N 1
ATOM 3124 C CA . TYR A 1 406 ? 11.109 -5.842 -13.063 1.00 95.81 406 TYR A CA 1
ATOM 3125 C C . TYR A 1 406 ? 10.447 -7.219 -13.265 1.00 95.81 406 TYR A C 1
ATOM 3127 O O . TYR A 1 406 ? 11.012 -8.084 -13.939 1.00 95.81 406 TYR A O 1
ATOM 3135 N N . LYS A 1 407 ? 9.247 -7.426 -12.692 1.00 92.69 407 LYS A N 1
ATOM 3136 C CA . LYS A 1 407 ? 8.616 -8.756 -12.560 1.00 92.69 407 LYS A CA 1
ATOM 3137 C C . LYS A 1 407 ? 8.497 -9.531 -13.878 1.00 92.69 407 LYS A C 1
ATOM 3139 O O . LYS A 1 407 ? 8.702 -10.739 -13.883 1.00 92.69 407 LYS A O 1
ATOM 3144 N N . ASP A 1 408 ? 8.200 -8.852 -14.990 1.00 93.00 408 ASP A N 1
ATOM 3145 C CA . ASP A 1 408 ? 7.899 -9.512 -16.268 1.00 93.00 408 ASP A CA 1
ATOM 3146 C C . ASP A 1 408 ? 9.147 -10.198 -16.876 1.00 93.00 408 ASP A C 1
ATOM 3148 O O . ASP A 1 408 ? 8.999 -11.091 -17.719 1.00 93.00 408 ASP A O 1
ATOM 3152 N N . PHE A 1 409 ? 10.351 -9.838 -16.397 1.00 95.56 409 PHE A N 1
ATOM 3153 C CA . PHE A 1 409 ? 11.646 -10.443 -16.738 1.00 95.56 409 PHE A CA 1
ATOM 3154 C C . PHE A 1 409 ? 12.145 -11.488 -15.724 1.00 95.56 409 PHE A C 1
ATOM 3156 O O . PHE A 1 409 ? 13.272 -11.968 -15.855 1.00 95.56 409 PHE A O 1
ATOM 3163 N N . ILE A 1 410 ? 11.348 -11.862 -14.719 1.00 95.00 410 ILE A N 1
ATOM 3164 C CA . ILE A 1 410 ? 11.699 -12.889 -13.729 1.00 95.00 410 ILE A CA 1
ATOM 3165 C C . ILE A 1 410 ? 10.694 -14.038 -13.805 1.00 95.00 410 ILE A C 1
ATOM 3167 O O . ILE A 1 410 ? 9.494 -13.862 -13.611 1.00 95.00 410 ILE A O 1
ATOM 3171 N N . GLN A 1 411 ? 11.198 -15.245 -14.050 1.00 94.50 411 GLN A N 1
ATOM 3172 C CA . GLN A 1 411 ? 10.437 -16.479 -13.923 1.00 94.50 411 GLN A CA 1
ATOM 3173 C C . GLN A 1 411 ? 10.752 -17.123 -12.574 1.00 94.50 411 GLN A C 1
ATOM 3175 O O . GLN A 1 411 ? 11.772 -17.795 -12.424 1.00 94.50 411 GLN A O 1
ATOM 3180 N N . LEU A 1 412 ? 9.864 -16.936 -11.597 1.00 90.81 412 LEU A N 1
ATOM 3181 C CA . LEU A 1 412 ? 9.919 -17.668 -10.331 1.00 90.81 412 LEU A CA 1
ATOM 3182 C C . LEU A 1 412 ? 9.823 -19.179 -10.592 1.00 90.81 412 LEU A C 1
ATOM 3184 O O . LEU A 1 412 ? 8.980 -19.620 -11.386 1.00 90.81 412 LEU A O 1
ATOM 3188 N N . LYS A 1 413 ? 10.672 -19.971 -9.930 1.00 84.44 413 LYS A N 1
ATOM 3189 C CA . LYS A 1 413 ? 10.541 -21.426 -9.887 1.00 84.44 413 LYS A CA 1
ATOM 3190 C C . LYS A 1 413 ? 9.457 -21.748 -8.862 1.00 84.44 413 LYS A C 1
ATOM 3192 O O . LYS A 1 413 ? 9.680 -21.590 -7.668 1.00 84.44 413 LYS A O 1
ATOM 3197 N N . ARG A 1 414 ? 8.287 -22.181 -9.333 1.00 68.19 414 ARG A N 1
ATOM 3198 C CA . ARG A 1 414 ? 7.250 -22.705 -8.437 1.00 68.19 414 ARG A CA 1
ATOM 3199 C C . ARG A 1 414 ? 7.777 -23.962 -7.747 1.00 68.19 414 ARG A C 1
ATOM 3201 O O . ARG A 1 414 ? 8.429 -24.782 -8.399 1.00 68.19 414 ARG A O 1
ATOM 3208 N N . ASP A 1 415 ? 7.432 -24.118 -6.477 1.00 43.16 415 ASP A N 1
ATOM 3209 C CA . ASP A 1 415 ? 7.422 -25.431 -5.839 1.00 43.16 415 ASP A CA 1
ATOM 3210 C C . ASP A 1 415 ? 6.438 -26.344 -6.604 1.00 43.16 415 ASP A C 1
ATOM 3212 O O . ASP A 1 415 ? 5.435 -25.862 -7.147 1.00 43.16 415 ASP A O 1
ATOM 3216 N N . MET A 1 416 ? 6.768 -27.635 -6.702 1.00 31.95 416 MET A N 1
ATOM 3217 C CA . MET A 1 416 ? 5.961 -28.680 -7.354 1.00 31.95 416 MET A CA 1
ATOM 3218 C C . MET A 1 416 ? 5.458 -29.671 -6.311 1.00 31.95 416 MET A C 1
ATOM 3220 O O . MET A 1 416 ? 6.275 -30.004 -5.424 1.00 31.95 416 MET A O 1
#